Protein AF-A0A2E7KW61-F1 (afdb_monomer)

Radius of gyration: 40.6 Å; Cα contacts (8 Å, |Δi|>4): 512; chains: 1; bounding box: 92×54×107 Å

pLDDT: mean 84.8, std 11.88, range [28.45, 97.56]

Sequence (470 aa):
MILNPQISSSWAKINRGNDELEFTLKPRAAELGLSQQSLARQVRQAFYGEEAQRIMRGTDEIRVMVRLPKKDRQSLHTLARLKIRTPSGSEVPLATVADFKPTKSPSFVERNDKAEVIRIGARPKDDTVDILKIARDMKPEIQKIINEEKNLSFQYTGYIAEHAELKRRNIIASITLTFALFALLAIPFKSVMQPIYVLLALPFGVIGAMIGHLVMGINLSWLSIFGMLALAGVVVNDSLVMVDHVNRKLKEGMDLKRAAIESGTRRFRPILLTSLTTFAGLFPLLMDNSLQAQFLIPMATSLGFGVLFATAITLYLIPCALLFADDFKKIIITDAIKATKNGFSNYFNFNGRASRSEFWYWIIFVFTLIVISKSIDTVLTNSEIGYFNIITTLIIFIPSLSVTWRRLHDINRSGAWYFILFTIIGSVLLLVWTCIKGTSGTNRFGPDPLANDNDSTDPHIKPHANIFRA

Mean predicted aligned error: 15.59 Å

Foldseek 3Di:
DPDDVQFPDKDKPDFPFDWDKDKDWDPVLVVLVDDPVQLVVLLCCAQVWDQPDWDDDPNDIDTDTHYHDPVLNVDVVSQQQDWGAGPVRDTDGSVVTIDIDTDGDGPDFDDDPNDTDMDIDTHGPDPVDPPLVVCVVCVVVVVVVVVVPVPDDDDDDDPNVCVVVCVVVVVVVVVVVVVVVLVVLCVLLVDNVLSVLLVVLLVQLQVLLVVLCVVLVHDDDPLLVLLSVVLSVLSSVLLSQLSVQLVVCVVVVDDSLVSNVVSLVVSVVVLQVVLVVLLVVLVVLCVDPDPVSVVNNSSSSSNNRSSNRSSVCSSPSSSVSSVVVVVCCVPLVVLLVVLVCVLVVCLVPLFAADFLSSLVSLVVVLVVLLVVQQVVCCVPVVDSDGPSSVVSCVVNVRSNLSNLQRLCVQQVHGSVLVVLCVPPVSVVVSVVSSNDGGDAAADPRGGNPCPVQVPPPDPPDDRPPPPPPD

Secondary structure (DSSP, 8-state):
----TTEEEEEEE----EEEEEEEE-HHHHHTT--HHHHHHHHHHHHT-EEEEEEEETTEEEEEEE---HHHHT-HHHHHH-EEE-TTS-EEEHHHHEEEEEEEE-S---EETTEE--EEEEEESSTTS-HHHHHHHHHHHHHHHHHHSTT------THHHHHHHHHHHHHHHHHHHHHHHHHHHHHHHT-SSHHHHHHTTHHHHHHHHHHHHHHHT----HHHHHHHHHHHHHHHHHHHHHHHHHHHHHHTT--HHHHHHHHHHHHHHHHHHHHHHHHHHHHHHHT--SHHHHHHHHHHHHHHHHHHHHHHHHHHHHHHHHHHHHHHIIIIIHHHHHHHHHHHHTTT---S---HHHHHHHHHHHHHHHHHHHHHHHHHH--SS-HHHHHHHHHHHHHHHHHHHHHHHHTT--GGGGGGGGSHHHHHHHHHHHHSPPPSS-BTTBS-TTGGGG----TTS--S--TT--

Solvent-accessible surface area (backbone atoms only — not comparable to full-atom values): 26196 Å² total; per-residue (Å²): 133,86,88,53,93,62,49,67,47,73,52,64,64,71,71,84,39,39,88,40,75,50,76,46,76,34,73,66,19,51,77,53,63,46,46,71,67,58,53,54,47,56,54,38,30,43,64,80,36,34,80,77,46,74,47,80,59,90,95,43,80,46,78,43,68,48,53,58,60,72,79,56,64,75,40,73,67,46,56,53,64,34,70,43,72,32,83,86,68,51,75,41,46,34,63,73,32,33,49,73,44,85,42,74,42,72,74,63,87,50,66,57,97,86,40,81,55,72,56,71,51,72,40,61,64,52,93,84,58,62,62,67,56,52,54,59,70,45,44,63,60,55,49,52,61,36,69,75,37,93,88,57,84,86,78,78,63,64,70,65,36,51,52,56,54,47,50,59,54,47,50,56,49,48,52,52,49,52,49,50,54,50,48,66,47,22,60,81,62,76,32,85,63,59,44,57,53,47,55,64,42,46,64,49,20,51,51,21,15,51,51,29,26,60,74,71,72,48,77,91,47,76,47,22,51,52,12,44,54,53,29,45,53,54,55,46,50,54,42,47,57,42,52,52,44,24,53,50,34,42,73,73,70,42,55,67,71,59,20,35,53,54,30,42,64,70,43,46,62,63,52,51,48,56,33,50,51,51,28,59,68,39,46,64,50,67,71,44,84,48,76,74,36,58,65,46,31,46,17,45,33,14,25,30,34,6,36,52,45,22,48,66,45,42,68,53,48,44,50,50,44,54,51,49,48,51,53,46,45,60,55,53,50,48,49,34,51,52,19,46,51,50,33,61,75,32,33,88,48,59,76,37,52,35,45,65,66,37,46,53,37,36,50,50,51,53,52,52,51,49,53,51,29,44,50,50,21,39,72,75,67,72,34,97,77,35,71,55,34,52,54,53,50,62,71,45,46,54,26,53,50,20,42,53,25,10,36,31,28,25,62,76,39,65,45,77,63,59,66,39,50,85,36,81,69,32,41,56,52,50,54,52,57,65,68,50,80,60,57,85,52,72,52,102,46,42,66,37,75,63,65,74,74,78,70,66,90,48,98,85,60,73,82,93,74,68,92,77,79,121

Nearest PDB structures (foldseek):
  9e9f-assembly1_C  TM=6.238E-01  e=1.427E-10  Pseudomonas aeruginosa
  7ry3-assembly1_B  TM=6.336E-01  e=5.272E-10  Acinetobacter baumannii
  3w9j-assembly2_E  TM=6.126E-01  e=2.276E-10  Pseudomonas aeruginosa PAO1
  8yr0-assembly1_C  TM=6.283E-01  e=7.658E-10  Acinetobacter baumannii
  6vej-assembly1_C  TM=5.352E-01  e=8.024E-10  Pseudomonas aeruginosa

Structure (mmCIF, N/CA/C/O backbone):
data_AF-A0A2E7KW61-F1
#
_entry.id   AF-A0A2E7KW61-F1
#
loop_
_atom_site.group_PDB
_atom_site.id
_atom_site.type_symbol
_atom_site.label_atom_id
_atom_site.label_alt_id
_atom_site.label_comp_id
_atom_site.label_asym_id
_atom_site.label_entity_id
_atom_site.label_seq_id
_atom_site.pdbx_PDB_ins_code
_atom_site.Cartn_x
_atom_site.Cartn_y
_atom_site.Cartn_z
_atom_site.occupancy
_atom_site.B_iso_or_equiv
_atom_site.auth_seq_id
_atom_site.auth_comp_id
_atom_site.auth_asym_id
_atom_site.auth_atom_id
_atom_site.pdbx_PDB_model_num
ATOM 1 N N . MET A 1 1 ? 24.408 -25.491 -16.714 1.00 45.38 1 MET A N 1
ATOM 2 C CA . MET A 1 1 ? 23.062 -24.965 -17.028 1.00 45.38 1 MET A CA 1
ATOM 3 C C . MET A 1 1 ? 22.105 -25.606 -16.035 1.00 45.38 1 MET A C 1
ATOM 5 O O . MET A 1 1 ? 21.869 -26.799 -16.137 1.00 45.38 1 MET A O 1
ATOM 9 N N . ILE A 1 2 ? 21.682 -24.876 -15.000 1.00 53.41 2 ILE A N 1
ATOM 10 C CA . ILE A 1 2 ? 20.729 -25.394 -14.007 1.00 53.41 2 ILE A CA 1
ATOM 11 C C . ILE A 1 2 ? 19.352 -25.368 -14.679 1.00 53.41 2 ILE A C 1
ATOM 13 O O . ILE A 1 2 ? 18.848 -24.294 -15.001 1.00 53.41 2 ILE A O 1
ATOM 17 N N . LEU A 1 3 ? 18.785 -26.537 -14.977 1.00 57.75 3 LEU A N 1
ATOM 18 C CA . LEU A 1 3 ? 17.477 -26.651 -15.625 1.00 57.75 3 LEU A CA 1
ATOM 19 C C . LEU A 1 3 ? 16.382 -26.379 -14.587 1.00 57.75 3 LEU A C 1
ATOM 21 O O . LEU A 1 3 ? 16.010 -27.265 -13.824 1.00 57.75 3 LEU A O 1
ATOM 25 N N . ASN A 1 4 ? 15.882 -25.143 -14.543 1.00 67.50 4 ASN A N 1
ATOM 26 C CA . ASN A 1 4 ? 14.695 -24.797 -13.766 1.00 67.50 4 ASN A CA 1
ATOM 27 C C . ASN A 1 4 ? 13.461 -24.828 -14.693 1.00 67.50 4 ASN A C 1
ATOM 29 O O . ASN A 1 4 ? 13.427 -24.058 -15.655 1.00 67.50 4 ASN A O 1
ATOM 33 N N . PRO A 1 5 ? 12.437 -25.662 -14.418 1.00 75.31 5 PRO A N 1
ATOM 34 C CA . PRO A 1 5 ? 11.248 -25.792 -15.268 1.00 75.31 5 PRO A CA 1
ATOM 35 C C . PRO A 1 5 ? 10.396 -24.513 -15.369 1.00 75.31 5 PRO A C 1
ATOM 37 O O . PRO A 1 5 ? 9.520 -24.426 -16.229 1.00 75.31 5 PRO A O 1
ATOM 40 N N . GLN A 1 6 ? 10.639 -23.519 -14.509 1.00 81.06 6 GLN A N 1
ATOM 41 C CA . GLN A 1 6 ? 9.952 -22.222 -14.510 1.00 81.06 6 GLN A CA 1
ATOM 42 C C . GLN A 1 6 ? 10.613 -21.175 -15.430 1.00 81.06 6 GLN A C 1
ATOM 44 O O . GLN A 1 6 ? 10.074 -20.081 -15.609 1.00 81.06 6 GLN A O 1
ATOM 49 N N . ILE A 1 7 ? 11.767 -21.491 -16.027 1.00 82.25 7 ILE A N 1
ATOM 50 C CA . ILE A 1 7 ? 12.502 -20.612 -16.945 1.00 82.25 7 ILE A CA 1
ATOM 51 C C . ILE A 1 7 ? 12.240 -21.064 -18.386 1.00 82.25 7 ILE A C 1
ATOM 53 O O . ILE A 1 7 ? 12.491 -22.215 -18.732 1.00 82.25 7 ILE A O 1
ATOM 57 N N . SER A 1 8 ? 11.760 -20.157 -19.242 1.00 85.62 8 SER A N 1
ATOM 58 C CA . SER A 1 8 ? 11.513 -20.453 -20.663 1.00 85.62 8 SER A CA 1
ATOM 59 C C . SER A 1 8 ? 12.789 -20.437 -21.496 1.00 85.62 8 SER A C 1
ATOM 61 O O . SER A 1 8 ? 12.963 -21.246 -22.402 1.00 85.62 8 SER A O 1
ATOM 63 N N . SER A 1 9 ? 13.684 -19.491 -21.217 1.00 85.50 9 SER A N 1
ATOM 64 C CA . SER A 1 9 ? 14.945 -19.333 -21.938 1.00 85.50 9 SER A CA 1
ATOM 65 C C . SER A 1 9 ? 15.990 -18.656 -21.063 1.00 85.50 9 SER A C 1
ATOM 67 O O . SER A 1 9 ? 15.670 -17.834 -20.206 1.00 85.50 9 SER A O 1
ATOM 69 N N . SER A 1 10 ? 17.255 -18.983 -21.302 1.00 87.88 10 SER A N 1
ATOM 70 C CA . SER A 1 10 ? 18.406 -18.333 -20.677 1.00 87.88 10 SER A CA 1
ATOM 71 C C . SER A 1 10 ? 19.371 -17.855 -21.748 1.00 87.88 10 SER A C 1
ATOM 73 O O . SER A 1 10 ? 19.570 -18.542 -22.750 1.00 87.88 10 SER A O 1
ATOM 75 N N . TRP A 1 11 ? 20.008 -16.716 -21.522 1.00 89.44 11 TRP A N 1
ATOM 76 C CA . TRP A 1 11 ? 20.988 -16.142 -22.430 1.00 89.44 11 TRP A CA 1
ATOM 77 C C . TRP A 1 11 ? 22.184 -15.602 -21.651 1.00 89.44 11 TRP A C 1
ATOM 79 O O . TRP A 1 11 ? 22.080 -15.205 -20.491 1.00 89.44 11 TRP A O 1
ATOM 89 N N . ALA A 1 12 ? 23.332 -15.569 -22.315 1.00 88.81 12 ALA A N 1
ATOM 90 C CA . ALA A 1 12 ? 24.525 -14.905 -21.823 1.00 88.81 12 ALA A CA 1
ATOM 91 C C . ALA A 1 12 ? 25.082 -14.045 -22.952 1.00 88.81 12 ALA A C 1
ATOM 93 O O . ALA A 1 12 ? 25.304 -14.527 -24.067 1.00 88.81 12 ALA A O 1
ATOM 94 N N . LYS A 1 13 ? 25.289 -12.760 -22.675 1.00 85.56 13 LYS A N 1
ATOM 95 C CA . LYS A 1 13 ? 25.851 -11.816 -23.636 1.00 85.56 13 LYS A CA 1
ATOM 96 C C . LYS A 1 13 ? 27.373 -11.915 -23.581 1.00 85.56 13 LYS A C 1
ATOM 98 O O . LYS A 1 13 ? 28.041 -11.119 -22.930 1.00 85.56 13 LYS A O 1
ATOM 103 N N . ILE A 1 14 ? 27.898 -12.949 -24.231 1.00 83.56 14 ILE A N 1
ATOM 104 C CA . ILE A 1 14 ? 29.330 -13.253 -24.274 1.00 83.56 14 ILE A CA 1
ATOM 105 C C . ILE A 1 14 ? 29.916 -12.659 -25.549 1.00 83.56 14 ILE A C 1
ATOM 107 O O . ILE A 1 14 ? 29.438 -12.932 -26.651 1.00 83.56 14 ILE A O 1
ATOM 111 N N . ASN A 1 15 ? 30.977 -11.875 -25.406 1.00 81.00 15 ASN A N 1
ATOM 112 C CA . ASN A 1 15 ? 31.721 -11.378 -26.545 1.00 81.00 15 ASN A CA 1
ATOM 113 C C . ASN A 1 15 ? 32.668 -12.465 -27.069 1.00 81.00 15 ASN A C 1
ATOM 115 O O . ASN A 1 15 ? 33.680 -12.772 -26.448 1.00 81.00 15 ASN A O 1
ATOM 119 N N . ARG A 1 16 ? 32.334 -13.057 -28.218 1.00 79.06 16 ARG A N 1
ATOM 120 C CA . ARG A 1 16 ? 33.164 -14.087 -28.872 1.00 79.06 16 ARG A CA 1
ATOM 121 C C . ARG A 1 16 ? 34.276 -13.509 -29.761 1.00 79.06 16 ARG A C 1
ATOM 123 O O . ARG A 1 16 ? 35.037 -14.277 -30.350 1.00 79.06 16 ARG A O 1
ATOM 130 N N . GLY A 1 17 ? 34.362 -12.180 -29.828 1.00 79.50 17 GLY A N 1
ATOM 131 C CA . GLY A 1 17 ? 35.245 -11.427 -30.707 1.00 79.50 17 GLY A CA 1
ATOM 132 C C . GLY A 1 17 ? 34.781 -11.425 -32.166 1.00 79.50 17 GLY A C 1
ATOM 133 O O . GLY A 1 17 ? 34.129 -12.364 -32.621 1.00 79.50 17 GLY A O 1
ATOM 134 N N . ASN A 1 18 ? 35.118 -10.362 -32.891 1.00 85.50 18 ASN A N 1
ATOM 135 C CA . ASN A 1 18 ? 35.044 -10.307 -34.346 1.00 85.50 18 ASN A CA 1
ATOM 136 C C . ASN A 1 18 ? 36.420 -10.618 -34.930 1.00 85.50 18 ASN A C 1
ATOM 138 O O . ASN A 1 18 ? 37.444 -10.288 -34.326 1.00 85.50 18 ASN A O 1
ATOM 142 N N . ASP A 1 19 ? 36.428 -11.218 -36.116 1.00 86.88 19 ASP A N 1
ATOM 143 C CA . ASP A 1 19 ? 37.657 -11.385 -36.878 1.00 86.88 19 ASP A CA 1
ATOM 144 C C . ASP A 1 19 ? 38.087 -10.014 -37.421 1.00 86.88 19 ASP A C 1
ATOM 146 O O . ASP A 1 19 ? 37.362 -9.368 -38.183 1.00 86.88 19 ASP A O 1
ATOM 150 N N . GLU A 1 20 ? 39.264 -9.558 -37.005 1.00 87.31 20 GLU A N 1
ATOM 151 C CA . GLU A 1 20 ? 39.868 -8.295 -37.421 1.00 87.31 20 GLU A CA 1
ATOM 152 C C . GLU A 1 20 ? 41.247 -8.538 -38.037 1.00 87.31 20 GLU A C 1
ATOM 154 O O . GLU A 1 20 ? 41.906 -9.544 -37.780 1.00 87.31 20 GLU A O 1
ATOM 159 N N . LEU A 1 21 ? 41.694 -7.601 -38.872 1.00 86.94 21 LEU A N 1
ATOM 160 C CA . LEU A 1 21 ? 43.068 -7.569 -39.362 1.00 86.94 21 LEU A CA 1
ATOM 161 C C . LEU A 1 21 ? 43.817 -6.483 -38.600 1.00 86.94 21 LEU A C 1
ATOM 163 O O . LEU A 1 21 ? 43.557 -5.293 -38.788 1.00 86.94 21 LEU A O 1
ATOM 167 N N . GLU A 1 22 ? 44.743 -6.899 -37.746 1.00 89.75 22 GLU A N 1
ATOM 168 C CA . GLU A 1 22 ? 45.626 -5.984 -37.036 1.00 89.75 22 GLU A CA 1
ATOM 169 C C . GLU A 1 22 ? 46.818 -5.645 -37.928 1.00 89.75 22 GLU A C 1
ATOM 171 O O . GLU A 1 22 ? 47.518 -6.541 -38.399 1.00 89.75 22 GLU A O 1
ATOM 176 N N . PHE A 1 23 ? 47.039 -4.351 -38.165 1.00 89.06 23 PHE A N 1
ATOM 177 C CA . PHE A 1 23 ? 48.160 -3.851 -38.957 1.00 89.06 23 PHE A CA 1
ATOM 178 C C . PHE A 1 23 ? 49.274 -3.366 -38.036 1.00 89.06 23 PHE A C 1
ATOM 180 O O . PHE A 1 23 ? 49.053 -2.479 -37.211 1.00 89.06 23 PHE A O 1
ATOM 187 N N . THR A 1 24 ? 50.485 -3.879 -38.220 1.00 91.00 24 THR A N 1
ATOM 188 C CA . THR A 1 24 ? 51.680 -3.432 -37.499 1.00 91.00 24 THR A CA 1
ATOM 189 C C . THR A 1 24 ? 52.663 -2.809 -38.479 1.00 91.00 24 THR A C 1
ATOM 191 O O . THR A 1 24 ? 52.994 -3.393 -39.512 1.00 91.00 24 THR A O 1
ATOM 194 N N . LEU A 1 25 ? 53.129 -1.603 -38.164 1.00 92.19 25 LEU A N 1
ATOM 195 C CA . LEU A 1 25 ? 54.080 -0.870 -38.989 1.00 92.19 25 LEU A CA 1
ATOM 196 C C . LEU A 1 25 ? 55.464 -1.544 -38.972 1.00 92.19 25 LEU A C 1
ATOM 198 O O . LEU A 1 25 ? 55.976 -1.894 -37.909 1.00 92.19 25 LEU A O 1
ATOM 202 N N . LYS A 1 26 ? 56.091 -1.702 -40.142 1.00 92.75 26 LYS A N 1
ATOM 203 C CA . LYS A 1 26 ? 57.471 -2.209 -40.251 1.00 92.75 26 LYS A CA 1
ATOM 204 C C . LYS A 1 26 ? 58.485 -1.108 -39.927 1.00 92.75 26 LYS A C 1
ATOM 206 O O . LYS A 1 26 ? 58.220 0.046 -40.259 1.00 92.75 26 LYS A O 1
ATOM 211 N N . PRO A 1 27 ? 59.693 -1.433 -39.427 1.00 90.62 27 PRO A N 1
ATOM 212 C CA . PRO A 1 27 ? 60.749 -0.437 -39.200 1.00 90.62 27 PRO A CA 1
ATOM 213 C C . PRO A 1 27 ? 61.035 0.439 -40.433 1.00 90.62 27 PRO A C 1
ATOM 215 O O . PRO A 1 27 ? 61.108 1.660 -40.334 1.00 90.62 27 PRO A O 1
ATOM 218 N N . ARG A 1 28 ? 61.039 -0.171 -41.626 1.00 87.56 28 ARG A N 1
ATOM 219 C CA . ARG A 1 28 ? 61.230 0.516 -42.914 1.00 87.56 28 ARG A CA 1
ATOM 220 C C . ARG A 1 28 ? 60.169 1.579 -43.224 1.00 87.56 28 ARG A C 1
ATOM 222 O O . ARG A 1 28 ? 60.432 2.529 -43.949 1.00 87.56 28 ARG A O 1
ATOM 229 N N . ALA A 1 29 ? 58.954 1.436 -42.706 1.00 87.56 29 ALA A N 1
ATOM 230 C CA . ALA A 1 29 ? 57.916 2.445 -42.881 1.00 87.56 29 ALA A CA 1
ATOM 231 C C . ALA A 1 29 ? 58.158 3.675 -42.003 1.00 87.56 29 ALA A C 1
ATOM 233 O O . ALA A 1 29 ? 57.878 4.789 -42.441 1.00 87.56 29 ALA A O 1
ATOM 234 N N . ALA A 1 30 ? 58.722 3.483 -40.807 1.00 86.31 30 ALA A N 1
ATOM 235 C CA . ALA A 1 30 ? 59.113 4.584 -39.935 1.00 86.31 30 ALA A CA 1
ATOM 236 C C . ALA A 1 30 ? 60.262 5.396 -40.557 1.00 86.31 30 ALA A C 1
ATOM 238 O O . ALA A 1 30 ? 60.215 6.623 -40.528 1.00 86.31 30 ALA A O 1
ATOM 239 N N . GLU A 1 31 ? 61.225 4.734 -41.213 1.00 89.19 31 GLU A N 1
ATOM 240 C CA . GLU A 1 31 ? 62.287 5.392 -42.001 1.00 89.19 31 GLU A CA 1
ATOM 241 C C . GLU A 1 31 ? 61.727 6.250 -43.148 1.00 89.19 31 GLU A C 1
ATOM 243 O O . GLU A 1 31 ? 62.269 7.303 -43.471 1.00 89.19 31 GLU A O 1
ATOM 248 N N . LEU A 1 32 ? 60.602 5.833 -43.739 1.00 89.50 32 LEU A N 1
ATOM 249 C CA . LEU A 1 32 ? 59.880 6.579 -44.777 1.00 89.50 32 LEU A CA 1
ATOM 250 C C . LEU A 1 32 ? 58.951 7.671 -44.211 1.00 89.50 32 LEU A C 1
ATOM 252 O O . LEU A 1 32 ? 58.184 8.280 -44.962 1.00 89.50 32 LEU A O 1
ATOM 256 N N . GLY A 1 33 ? 58.980 7.905 -42.896 1.00 88.75 33 GLY A N 1
ATOM 257 C CA . GLY A 1 33 ? 58.158 8.898 -42.205 1.00 88.75 33 GLY A CA 1
ATOM 258 C C . GLY A 1 33 ? 56.682 8.514 -42.052 1.00 88.75 33 GLY A C 1
ATOM 259 O O . GLY A 1 33 ? 55.861 9.363 -41.703 1.00 88.75 33 GLY A O 1
ATOM 260 N N . LEU A 1 34 ? 56.295 7.262 -42.319 1.00 91.94 34 LEU A N 1
ATOM 261 C CA . LEU A 1 34 ? 54.911 6.814 -42.151 1.00 91.94 34 LEU A CA 1
ATOM 262 C C . LEU A 1 34 ? 54.584 6.580 -40.673 1.00 91.94 34 LEU A C 1
ATOM 264 O O . LEU A 1 34 ? 55.261 5.824 -39.980 1.00 91.94 34 LEU A O 1
ATOM 268 N N . SER A 1 35 ? 53.482 7.174 -40.210 1.00 92.06 35 SER A N 1
ATOM 269 C CA . SER A 1 35 ? 52.906 6.897 -38.892 1.00 92.06 35 SER A CA 1
ATOM 270 C C . SER A 1 35 ? 51.804 5.837 -38.966 1.00 92.06 35 SER A C 1
ATOM 272 O O . SER A 1 35 ? 51.112 5.707 -39.981 1.00 92.06 35 SER A O 1
ATOM 274 N N . GLN A 1 36 ? 51.570 5.134 -37.852 1.00 91.44 36 GLN A N 1
ATOM 275 C CA . GLN A 1 36 ? 50.471 4.167 -37.712 1.00 91.44 36 GLN A CA 1
ATOM 276 C C . GLN A 1 36 ? 49.110 4.801 -38.046 1.00 91.44 36 GLN A C 1
ATOM 278 O O . GLN A 1 36 ? 48.263 4.183 -38.686 1.00 91.44 36 GLN A O 1
ATOM 283 N N . GLN A 1 37 ? 48.911 6.067 -37.664 1.00 91.88 37 GLN A N 1
ATOM 284 C CA . GLN A 1 37 ? 47.685 6.807 -37.954 1.00 91.88 37 GLN A CA 1
ATOM 285 C C . GLN A 1 37 ? 47.520 7.103 -39.453 1.00 91.88 37 GLN A C 1
ATOM 287 O O . GLN A 1 37 ? 46.404 7.013 -39.965 1.00 91.88 37 GLN A O 1
ATOM 292 N N . SER A 1 38 ? 48.602 7.452 -40.163 1.00 91.69 38 SER A N 1
ATOM 293 C CA . SER A 1 38 ? 48.566 7.685 -41.616 1.00 91.69 38 SER A CA 1
ATOM 294 C C . SER A 1 38 ? 48.221 6.399 -42.367 1.00 91.69 38 SER A C 1
ATOM 296 O O . SER A 1 38 ? 47.320 6.390 -43.206 1.00 91.69 38 SER A O 1
ATOM 298 N N . LEU A 1 39 ? 48.869 5.295 -41.990 1.00 92.25 39 LEU A N 1
ATOM 299 C CA . LEU A 1 39 ? 48.607 3.969 -42.541 1.00 92.25 39 LEU A CA 1
ATOM 300 C C . LEU A 1 39 ? 47.146 3.546 -42.327 1.00 92.25 39 LEU A C 1
ATOM 302 O O . LEU A 1 39 ? 46.443 3.221 -43.286 1.00 92.25 39 LEU A O 1
ATOM 306 N N . ALA A 1 40 ? 46.670 3.600 -41.079 1.00 91.81 40 ALA A N 1
ATOM 307 C CA . ALA A 1 40 ? 45.309 3.211 -40.721 1.00 91.81 40 ALA A CA 1
ATOM 308 C C . ALA A 1 40 ? 44.261 4.057 -41.457 1.00 91.81 40 ALA A C 1
ATOM 310 O O . ALA A 1 40 ? 43.246 3.528 -41.915 1.00 91.81 40 ALA A O 1
ATOM 311 N N . ARG A 1 41 ? 44.517 5.362 -41.619 1.00 92.12 41 ARG A N 1
ATOM 312 C CA . ARG A 1 41 ? 43.642 6.260 -42.376 1.00 92.12 41 ARG A CA 1
ATOM 313 C C . ARG A 1 41 ? 43.558 5.838 -43.839 1.00 92.12 41 ARG A C 1
ATOM 315 O O . ARG A 1 41 ? 42.452 5.627 -44.317 1.00 92.12 41 ARG A O 1
ATOM 322 N N . GLN A 1 42 ? 44.689 5.645 -44.516 1.00 93.06 42 GLN A N 1
ATOM 323 C CA . GLN A 1 42 ? 44.712 5.277 -45.937 1.00 93.06 42 GLN A CA 1
ATOM 324 C C . GLN A 1 42 ? 44.037 3.920 -46.199 1.00 93.06 42 GLN A C 1
ATOM 326 O O . GLN A 1 42 ? 43.231 3.791 -47.123 1.00 93.06 42 GLN A O 1
ATOM 331 N N . VAL A 1 43 ? 44.270 2.922 -45.339 1.00 92.31 43 VAL A N 1
ATOM 332 C CA . VAL A 1 43 ? 43.588 1.617 -45.431 1.00 92.31 43 VAL A CA 1
ATOM 333 C C . VAL A 1 43 ? 42.077 1.765 -45.199 1.00 92.31 43 VAL A C 1
ATOM 335 O O . VAL A 1 43 ? 41.271 1.205 -45.949 1.00 92.31 43 VAL A O 1
ATOM 338 N N . ARG A 1 44 ? 41.663 2.565 -44.207 1.00 92.00 44 ARG A N 1
ATOM 339 C CA . ARG A 1 44 ? 40.244 2.835 -43.933 1.00 92.00 44 ARG A CA 1
ATOM 340 C C . ARG A 1 44 ? 39.567 3.562 -45.096 1.00 92.00 44 ARG A C 1
ATOM 342 O O . ARG A 1 44 ? 38.478 3.154 -45.490 1.00 92.00 44 ARG A O 1
ATOM 349 N N . GLN A 1 45 ? 40.197 4.588 -45.664 1.00 92.94 45 GLN A N 1
ATOM 350 C CA . GLN A 1 45 ? 39.692 5.329 -46.827 1.00 92.94 45 GLN A CA 1
ATOM 351 C C . GLN A 1 45 ? 39.490 4.392 -48.031 1.00 92.94 45 GLN A C 1
ATOM 353 O O . GLN A 1 45 ? 38.472 4.465 -48.716 1.00 92.94 45 GLN A O 1
ATOM 358 N N . ALA A 1 46 ? 40.408 3.445 -48.247 1.00 91.56 46 ALA A N 1
ATOM 359 C CA . ALA A 1 46 ? 40.312 2.485 -49.342 1.00 91.56 46 ALA A CA 1
ATOM 360 C C . ALA A 1 46 ? 39.132 1.500 -49.185 1.00 91.56 46 ALA A C 1
ATOM 362 O O . ALA A 1 46 ? 38.351 1.317 -50.124 1.00 91.56 46 ALA A O 1
ATOM 363 N N . PHE A 1 47 ? 38.966 0.876 -48.011 1.00 91.06 47 PHE A N 1
ATOM 364 C CA . PHE A 1 47 ? 37.990 -0.212 -47.812 1.00 91.06 47 PHE A CA 1
ATOM 365 C C . PHE A 1 47 ? 36.657 0.235 -47.183 1.00 91.06 47 PHE A C 1
ATOM 367 O O . PHE A 1 47 ? 35.577 -0.141 -47.657 1.00 91.06 47 PHE A O 1
ATOM 374 N N . TYR A 1 48 ? 36.701 1.043 -46.125 1.00 90.94 48 TYR A N 1
ATOM 375 C CA . TYR A 1 48 ? 35.500 1.549 -45.451 1.00 90.94 48 TYR A CA 1
ATOM 376 C C . TYR A 1 48 ? 34.924 2.756 -46.203 1.00 90.94 48 TYR A C 1
ATOM 378 O O . TYR A 1 48 ? 33.730 2.796 -46.528 1.00 90.94 48 TYR A O 1
ATOM 386 N N . GLY A 1 49 ? 35.814 3.681 -46.555 1.00 93.00 49 GLY A N 1
ATOM 387 C CA . GLY A 1 49 ? 35.529 4.935 -47.231 1.00 93.00 49 GLY A CA 1
ATOM 388 C C . GLY A 1 49 ? 35.718 6.161 -46.355 1.00 93.00 49 GLY A C 1
ATOM 389 O O . GLY A 1 49 ? 35.705 6.083 -45.125 1.00 93.00 49 GLY A O 1
ATOM 390 N N . GLU A 1 50 ? 35.870 7.298 -47.017 1.00 94.00 50 GLU A N 1
ATOM 391 C CA . GLU A 1 50 ? 35.951 8.619 -46.406 1.00 94.00 50 GLU A CA 1
ATOM 392 C C . GLU A 1 50 ? 34.772 9.474 -46.829 1.00 94.00 50 GLU A C 1
ATOM 394 O O . GLU A 1 50 ? 34.356 9.437 -47.987 1.00 94.00 50 GLU A O 1
ATOM 399 N N . GLU A 1 51 ? 34.231 10.235 -45.886 1.00 94.50 51 GLU A N 1
ATOM 400 C CA . GLU A 1 51 ? 33.217 11.236 -46.187 1.00 94.50 51 GLU A CA 1
ATOM 401 C C . GLU A 1 51 ? 33.910 12.423 -46.861 1.00 94.50 51 GLU A C 1
ATOM 403 O O . GLU A 1 51 ? 34.596 13.199 -46.203 1.00 94.50 51 GLU A O 1
ATOM 408 N N . ALA A 1 52 ? 33.771 12.528 -48.182 1.00 92.88 52 ALA A N 1
ATOM 409 C CA . ALA A 1 52 ? 34.374 13.611 -48.954 1.00 92.88 52 ALA A CA 1
ATOM 410 C C . ALA A 1 52 ? 33.553 14.896 -48.845 1.00 92.88 52 ALA A C 1
ATOM 412 O O . ALA A 1 52 ? 34.101 15.994 -48.802 1.00 92.88 52 ALA A O 1
ATOM 413 N N . GLN A 1 53 ? 32.228 14.754 -48.809 1.00 93.56 53 GLN A N 1
ATOM 414 C CA . GLN A 1 53 ? 31.311 15.875 -48.696 1.00 93.56 53 GLN A CA 1
ATOM 415 C C . GLN A 1 53 ? 29.980 15.411 -48.118 1.00 93.56 53 GLN A C 1
ATOM 417 O O . GLN A 1 53 ? 29.581 14.254 -48.268 1.00 93.56 53 GLN A O 1
ATOM 422 N N . ARG A 1 54 ? 29.253 16.348 -47.518 1.00 94.56 54 ARG A N 1
ATOM 423 C CA . ARG A 1 54 ? 27.860 16.173 -47.142 1.00 94.56 54 ARG A CA 1
ATOM 424 C C . ARG A 1 54 ? 26.990 17.191 -47.869 1.00 94.56 54 ARG A C 1
ATOM 426 O O . ARG A 1 54 ? 27.351 18.363 -47.940 1.00 94.56 54 A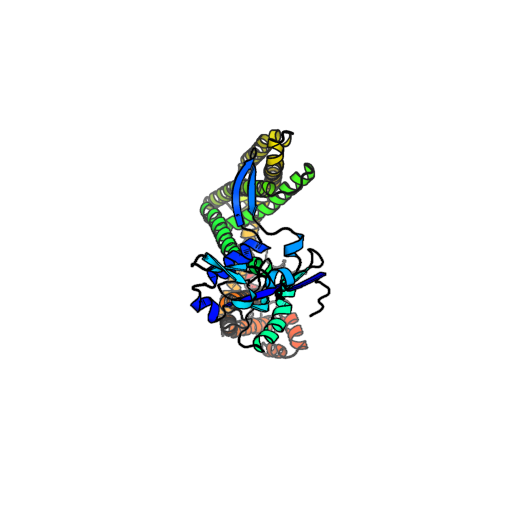RG A O 1
ATOM 433 N N . ILE A 1 55 ? 25.888 16.732 -48.453 1.00 94.88 55 ILE A N 1
ATOM 434 C CA . ILE A 1 55 ? 24.990 17.549 -49.275 1.00 94.88 55 ILE A CA 1
ATOM 435 C C . ILE A 1 55 ? 23.563 17.465 -48.738 1.00 94.88 55 ILE A C 1
ATOM 437 O O . ILE A 1 55 ? 23.111 16.396 -48.338 1.00 94.88 55 ILE A O 1
ATOM 441 N N . MET A 1 56 ? 22.841 18.584 -48.758 1.00 93.75 56 MET A N 1
ATOM 442 C CA . MET A 1 56 ? 21.407 18.607 -48.465 1.00 93.75 56 MET A CA 1
ATOM 443 C C . MET A 1 56 ? 20.624 18.292 -49.739 1.00 93.75 56 MET A C 1
ATOM 445 O O . MET A 1 56 ? 20.846 18.917 -50.780 1.00 93.75 56 MET A O 1
ATOM 449 N N . ARG A 1 57 ? 19.706 17.329 -49.673 1.00 93.19 57 ARG A N 1
ATOM 450 C CA . ARG A 1 57 ? 18.766 17.012 -50.753 1.00 93.19 57 ARG A CA 1
ATOM 451 C C . ARG A 1 57 ? 17.352 16.998 -50.176 1.00 93.19 57 ARG A C 1
ATOM 453 O O . ARG A 1 57 ? 16.940 16.033 -49.544 1.00 93.19 57 ARG A O 1
ATOM 460 N N . GLY A 1 58 ? 16.609 18.079 -50.415 1.00 92.56 58 GLY A N 1
ATOM 461 C CA . GLY A 1 58 ? 15.309 18.299 -49.779 1.00 92.56 58 GLY A CA 1
ATOM 462 C C . GLY A 1 58 ? 15.490 18.611 -48.295 1.00 92.56 58 GLY A C 1
ATOM 463 O O . GLY A 1 58 ? 16.215 19.541 -47.953 1.00 92.56 58 GLY A O 1
ATOM 464 N N . THR A 1 59 ? 14.858 17.819 -47.431 1.00 92.00 59 THR A N 1
ATOM 465 C CA . THR A 1 59 ? 15.034 17.871 -45.970 1.00 92.00 59 THR A CA 1
ATOM 466 C C . THR A 1 59 ? 16.122 16.928 -45.457 1.00 92.00 59 THR A C 1
ATOM 468 O O . THR A 1 59 ? 16.446 16.979 -44.273 1.00 92.00 59 THR A O 1
ATOM 471 N N . ASP A 1 60 ? 16.681 16.077 -46.324 1.00 92.25 60 ASP A N 1
ATOM 472 C CA . ASP A 1 60 ? 17.596 15.013 -45.919 1.00 92.25 60 ASP A CA 1
ATOM 473 C C . ASP A 1 60 ? 19.056 15.369 -46.188 1.00 92.25 60 ASP A C 1
ATOM 475 O O . ASP A 1 60 ? 19.427 15.945 -47.215 1.00 92.25 60 ASP A O 1
ATOM 479 N N . GLU A 1 61 ? 19.911 14.946 -45.264 1.00 93.94 61 GLU A N 1
ATOM 480 C CA . GLU A 1 61 ? 21.347 15.152 -45.320 1.00 93.94 61 GLU A CA 1
ATOM 481 C C . GLU A 1 61 ? 22.051 13.886 -45.849 1.00 93.94 61 GLU A C 1
ATOM 483 O O . GLU A 1 61 ? 22.082 12.842 -45.193 1.00 93.94 61 GLU A O 1
ATOM 488 N N . ILE A 1 62 ? 22.634 13.961 -47.050 1.00 94.62 62 ILE A N 1
ATOM 489 C CA . ILE A 1 62 ? 23.267 12.829 -47.743 1.00 94.62 62 ILE A CA 1
ATOM 490 C C . ILE A 1 62 ? 24.792 12.936 -47.668 1.00 94.62 62 ILE A C 1
ATOM 492 O O . ILE A 1 62 ? 25.389 13.945 -48.042 1.00 94.62 62 ILE A O 1
ATOM 496 N N . ARG A 1 63 ? 25.445 11.850 -47.240 1.00 94.50 63 ARG A N 1
ATOM 497 C CA . ARG A 1 63 ? 26.912 11.735 -47.180 1.00 94.50 63 ARG A CA 1
ATOM 498 C C . ARG A 1 63 ? 27.470 11.155 -48.478 1.00 94.50 63 ARG A C 1
ATOM 500 O O . ARG A 1 63 ? 27.085 10.059 -48.889 1.00 94.50 63 ARG A O 1
ATOM 507 N N . VAL A 1 64 ? 28.411 11.862 -49.093 1.00 94.12 64 VAL A N 1
ATOM 508 C CA . VAL A 1 64 ? 29.156 11.420 -50.276 1.00 94.12 64 VAL A CA 1
ATOM 509 C C . VAL A 1 64 ? 30.436 10.730 -49.812 1.00 94.12 64 VAL A C 1
ATOM 511 O O . VAL A 1 64 ? 31.338 11.362 -49.265 1.00 94.12 64 VAL A O 1
ATOM 514 N N . MET A 1 65 ? 30.505 9.414 -50.023 1.00 94.31 65 MET A N 1
ATOM 515 C CA . MET A 1 65 ? 31.613 8.572 -49.565 1.00 94.31 65 MET A CA 1
ATOM 516 C C . MET A 1 65 ? 32.535 8.188 -50.725 1.00 94.31 65 MET A C 1
ATOM 518 O O . MET A 1 65 ? 32.071 7.620 -51.716 1.00 94.31 65 MET A O 1
ATOM 522 N N . VAL A 1 66 ? 33.841 8.401 -50.571 1.00 94.62 66 VAL A N 1
ATOM 523 C CA . VAL A 1 66 ? 34.877 7.958 -51.517 1.00 94.62 66 VAL A CA 1
ATOM 524 C C . VAL A 1 66 ? 35.536 6.692 -50.982 1.00 94.62 66 VAL A C 1
ATOM 526 O O . VAL A 1 66 ? 35.934 6.642 -49.822 1.00 94.62 66 VAL A O 1
ATOM 529 N N . ARG A 1 67 ? 35.606 5.647 -51.812 1.00 94.69 67 ARG A N 1
ATOM 530 C CA . ARG A 1 67 ? 36.191 4.334 -51.485 1.00 94.69 67 ARG A CA 1
ATOM 531 C C . ARG A 1 67 ? 36.472 3.530 -52.747 1.00 94.69 67 ARG A C 1
ATOM 533 O O . ARG A 1 67 ? 35.947 3.857 -53.811 1.00 94.69 67 ARG A O 1
ATOM 540 N N . LEU A 1 68 ? 37.228 2.441 -52.617 1.00 93.25 68 LEU A N 1
ATOM 541 C CA . LEU A 1 68 ? 37.480 1.526 -53.730 1.00 93.25 68 LEU A CA 1
ATOM 542 C C . LEU A 1 68 ? 36.183 0.872 -54.257 1.00 93.25 68 LEU A C 1
ATOM 544 O O . LEU A 1 68 ? 35.228 0.651 -53.490 1.00 93.25 68 LEU A O 1
ATOM 548 N N . PRO A 1 69 ? 36.143 0.497 -55.550 1.00 92.88 69 PRO A N 1
ATOM 549 C CA . PRO A 1 69 ? 35.055 -0.287 -56.124 1.00 92.88 69 PRO A CA 1
ATOM 550 C C . PRO A 1 69 ? 34.757 -1.549 -55.308 1.00 92.88 69 PRO A C 1
ATOM 552 O O . PRO A 1 69 ? 35.641 -2.164 -54.716 1.00 92.88 69 PRO A O 1
ATOM 555 N N . LYS A 1 70 ? 33.486 -1.974 -55.271 1.00 90.56 70 LYS A N 1
ATOM 556 C CA . LYS A 1 70 ? 33.053 -3.120 -54.443 1.00 90.56 70 LYS A CA 1
ATOM 557 C C . LYS A 1 70 ? 33.860 -4.397 -54.724 1.00 90.56 70 LYS A C 1
ATOM 559 O O . LYS A 1 70 ? 34.187 -5.093 -53.772 1.00 90.56 70 LYS A O 1
ATOM 564 N N . LYS A 1 71 ? 34.202 -4.664 -55.992 1.00 90.75 71 LYS A N 1
ATOM 565 C CA . LYS A 1 71 ? 34.977 -5.846 -56.413 1.00 90.75 71 LYS A CA 1
ATOM 566 C C . LYS A 1 71 ? 36.360 -5.896 -55.754 1.00 90.75 71 LYS A C 1
ATOM 568 O O . LYS A 1 71 ? 36.778 -6.948 -55.285 1.00 90.75 71 LYS A O 1
ATOM 573 N N . ASP A 1 72 ? 37.009 -4.744 -55.626 1.00 88.19 72 ASP A N 1
ATOM 574 C CA . ASP A 1 72 ? 38.362 -4.647 -55.077 1.00 88.19 72 ASP A CA 1
ATOM 575 C C . ASP A 1 72 ? 38.368 -4.764 -53.548 1.00 88.19 72 ASP A C 1
ATOM 577 O O . ASP A 1 72 ? 39.341 -5.222 -52.958 1.00 88.19 72 ASP A O 1
ATOM 581 N N . ARG A 1 73 ? 37.252 -4.433 -52.890 1.00 89.25 73 ARG A N 1
ATOM 582 C CA . ARG A 1 73 ? 37.115 -4.485 -51.425 1.00 89.25 73 ARG A CA 1
ATOM 583 C C . ARG A 1 73 ? 36.807 -5.871 -50.860 1.00 89.25 73 ARG A C 1
ATOM 585 O O . ARG A 1 73 ? 36.836 -6.043 -49.647 1.00 89.25 73 ARG A O 1
ATOM 592 N N . GLN A 1 74 ? 36.482 -6.840 -51.713 1.00 87.25 74 GLN A N 1
ATOM 593 C CA . GLN A 1 74 ? 36.083 -8.190 -51.300 1.00 87.25 74 GLN A CA 1
ATOM 594 C C . GLN A 1 74 ? 37.251 -9.186 -51.248 1.00 87.25 74 GLN A C 1
ATOM 596 O O . GLN A 1 74 ? 37.039 -10.340 -50.889 1.00 87.25 74 GLN A O 1
ATOM 601 N N . SER A 1 75 ? 38.475 -8.766 -51.594 1.00 84.75 75 SER A N 1
ATOM 602 C CA . SER A 1 75 ? 39.641 -9.650 -51.657 1.00 84.75 75 SER A CA 1
ATOM 603 C C . SER A 1 75 ? 40.820 -9.128 -50.839 1.00 84.75 75 SER A C 1
ATOM 605 O O . SER A 1 75 ? 41.251 -7.984 -50.996 1.00 84.75 75 SER A O 1
ATOM 607 N N . LEU A 1 76 ? 41.407 -10.011 -50.024 1.00 81.62 76 LEU A N 1
ATOM 608 C CA . LEU A 1 76 ? 42.654 -9.751 -49.291 1.00 81.62 76 LEU A CA 1
ATOM 609 C C . LEU A 1 76 ? 43.848 -9.528 -50.230 1.00 81.62 76 LEU A C 1
ATOM 611 O O . LEU A 1 76 ? 44.825 -8.878 -49.869 1.00 81.62 76 LEU A O 1
ATOM 615 N N . HIS A 1 77 ? 43.769 -10.019 -51.464 1.00 84.69 77 HIS A N 1
ATOM 616 C CA . HIS A 1 77 ? 44.814 -9.807 -52.455 1.00 84.69 77 HIS A CA 1
ATOM 617 C C . HIS A 1 77 ? 44.911 -8.336 -52.899 1.00 84.69 77 HIS A C 1
ATOM 619 O O . HIS A 1 77 ? 46.009 -7.835 -53.145 1.00 84.69 77 HIS A O 1
ATOM 6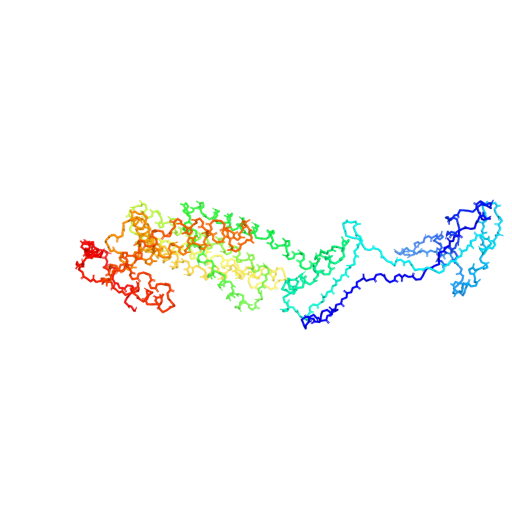25 N N . THR A 1 78 ? 43.787 -7.611 -52.936 1.00 86.00 78 THR A N 1
ATOM 626 C CA . THR A 1 78 ? 43.783 -6.160 -53.180 1.00 86.00 78 THR A CA 1
ATOM 627 C C . THR A 1 78 ? 44.499 -5.417 -52.059 1.00 86.00 78 THR A C 1
ATOM 629 O O . THR A 1 78 ? 45.261 -4.492 -52.327 1.00 86.00 78 THR A O 1
ATOM 632 N N . LEU A 1 79 ? 44.301 -5.846 -50.807 1.00 85.44 79 LEU A N 1
ATOM 633 C CA . LEU A 1 79 ? 44.959 -5.254 -49.643 1.00 85.44 79 LEU A CA 1
ATOM 634 C C . LEU A 1 79 ? 46.487 -5.360 -49.768 1.00 85.44 79 LEU A C 1
ATOM 636 O O . LEU A 1 79 ? 47.183 -4.368 -49.584 1.00 85.44 79 LEU A O 1
ATOM 640 N N . ALA A 1 80 ? 47.010 -6.518 -50.183 1.00 80.12 80 ALA A N 1
ATOM 641 C CA . ALA A 1 80 ? 48.449 -6.723 -50.377 1.00 80.12 80 ALA A CA 1
ATOM 642 C C . ALA A 1 80 ? 49.065 -5.837 -51.482 1.00 80.12 80 ALA A C 1
ATOM 644 O O . ALA A 1 80 ? 50.249 -5.504 -51.418 1.00 80.12 80 ALA A O 1
ATOM 645 N N . ARG A 1 81 ? 48.270 -5.441 -52.485 1.00 85.81 81 ARG A N 1
ATOM 646 C CA . ARG A 1 81 ? 48.690 -4.577 -53.606 1.00 85.81 81 ARG A CA 1
ATOM 647 C C . ARG A 1 81 ? 48.361 -3.098 -53.400 1.00 85.81 81 ARG A C 1
ATOM 649 O O . ARG A 1 81 ? 48.687 -2.286 -54.266 1.00 85.81 81 ARG A O 1
ATOM 656 N N . LEU A 1 82 ? 47.712 -2.746 -52.290 1.00 90.44 82 LEU A N 1
ATOM 657 C CA . LEU A 1 82 ? 47.356 -1.368 -51.979 1.00 90.44 82 LEU A CA 1
ATOM 658 C C . LEU A 1 82 ? 48.630 -0.525 -51.883 1.00 90.44 82 LEU A C 1
ATOM 660 O O . LEU A 1 82 ? 49.586 -0.914 -51.216 1.00 90.44 82 LEU A O 1
ATOM 664 N N . LYS A 1 83 ? 48.648 0.630 -52.545 1.00 92.44 83 LYS A N 1
ATOM 665 C CA . LYS A 1 83 ? 49.755 1.583 -52.455 1.00 92.44 83 LYS A CA 1
ATOM 666 C C . LYS A 1 83 ? 49.458 2.610 -51.370 1.00 92.44 83 LYS A C 1
ATOM 668 O O . LYS A 1 83 ? 48.365 3.168 -51.335 1.00 92.44 83 LYS A O 1
ATOM 673 N N . ILE A 1 84 ? 50.434 2.847 -50.504 1.00 93.31 84 ILE A N 1
ATOM 674 C CA . ILE A 1 84 ? 50.389 3.819 -49.414 1.00 93.31 84 ILE A CA 1
ATOM 675 C C . ILE A 1 84 ? 51.303 4.985 -49.778 1.00 93.31 84 ILE A C 1
ATOM 677 O O . ILE A 1 84 ? 52.458 4.785 -50.156 1.00 93.31 84 ILE A O 1
ATOM 681 N N . ARG A 1 85 ? 50.784 6.204 -49.666 1.00 93.50 85 ARG A N 1
ATOM 682 C CA . ARG A 1 85 ? 51.530 7.443 -49.899 1.00 93.50 85 ARG A CA 1
ATOM 683 C C . ARG A 1 85 ? 52.332 7.818 -48.660 1.00 93.50 85 ARG A C 1
ATOM 685 O O . ARG A 1 85 ? 51.764 7.917 -47.568 1.00 93.50 85 ARG A O 1
ATOM 692 N N . THR A 1 86 ? 53.632 8.029 -48.830 1.00 92.06 86 THR A N 1
ATOM 693 C CA . THR A 1 86 ? 54.534 8.568 -47.805 1.00 92.06 86 THR A CA 1
ATOM 694 C C . THR A 1 86 ? 54.353 10.084 -47.676 1.00 92.06 86 THR A C 1
ATOM 696 O O . THR A 1 86 ? 53.864 10.726 -48.609 1.00 92.06 86 THR A O 1
ATOM 699 N N . PRO A 1 87 ? 54.772 10.704 -46.556 1.00 90.62 87 PRO A N 1
ATOM 700 C CA . PRO A 1 87 ? 54.753 12.164 -46.422 1.00 90.62 87 PRO A CA 1
ATOM 701 C C . PRO A 1 87 ? 55.604 12.885 -47.475 1.00 90.62 87 PRO A C 1
ATOM 703 O O . PRO A 1 87 ? 55.304 14.015 -47.838 1.00 90.62 87 PRO A O 1
ATOM 706 N N . SER A 1 88 ? 56.640 12.216 -47.993 1.00 87.19 88 SER A N 1
ATOM 707 C CA . SER A 1 88 ? 57.472 12.699 -49.100 1.00 87.19 88 SER A CA 1
ATOM 708 C C . SER A 1 88 ? 56.795 12.624 -50.478 1.00 87.19 88 SER A C 1
ATOM 710 O O . SER A 1 88 ? 57.386 13.056 -51.461 1.00 87.19 88 SER A O 1
ATOM 712 N N . GLY A 1 89 ? 55.573 12.084 -50.569 1.00 86.38 89 GLY A N 1
ATOM 713 C CA . GLY A 1 89 ? 54.791 11.981 -51.806 1.00 86.38 89 GLY A CA 1
ATOM 714 C C . GLY A 1 89 ? 55.010 10.696 -52.612 1.00 86.38 89 GLY A C 1
ATOM 715 O O . GLY A 1 89 ? 54.283 10.452 -53.572 1.00 86.38 89 GLY A O 1
ATOM 716 N N . SER A 1 90 ? 55.959 9.845 -52.216 1.00 89.12 90 SER A N 1
ATOM 717 C CA . SER A 1 90 ? 56.211 8.555 -52.866 1.00 89.12 90 SER A CA 1
ATOM 718 C C . SER A 1 90 ? 55.118 7.532 -52.544 1.00 89.12 90 SER A C 1
ATOM 720 O O . SER A 1 90 ? 54.582 7.494 -51.439 1.00 89.12 90 SER A O 1
ATOM 722 N N . GLU A 1 91 ? 54.803 6.649 -53.492 1.00 92.44 91 GLU A N 1
ATOM 723 C CA . GLU A 1 91 ? 53.860 5.543 -53.286 1.00 92.44 91 GLU A CA 1
ATOM 724 C C . GLU A 1 91 ? 54.607 4.224 -53.072 1.00 92.44 91 GLU A C 1
ATOM 726 O O . GLU A 1 91 ? 55.410 3.811 -53.910 1.00 92.44 91 GLU A O 1
ATOM 731 N N . VAL A 1 92 ? 54.320 3.535 -51.967 1.00 91.56 92 VAL A N 1
ATOM 732 C CA . VAL A 1 92 ? 54.969 2.269 -51.597 1.00 91.56 92 VAL A CA 1
ATOM 733 C C . VAL A 1 92 ? 53.905 1.189 -51.354 1.00 91.56 92 VAL A C 1
ATOM 735 O O . VAL A 1 92 ? 52.874 1.488 -50.750 1.00 91.56 92 VAL A O 1
ATOM 738 N N . PRO A 1 93 ? 54.096 -0.068 -51.805 1.00 91.38 93 PRO A N 1
ATOM 739 C CA . PRO A 1 93 ? 53.148 -1.149 -51.527 1.00 91.38 93 PRO A CA 1
ATOM 740 C C . PRO A 1 93 ? 52.956 -1.390 -50.024 1.00 91.38 93 PRO A C 1
ATOM 742 O O . PRO A 1 93 ? 53.929 -1.413 -49.267 1.00 91.38 93 PRO A O 1
ATOM 745 N N . LEU A 1 94 ? 51.715 -1.651 -49.599 1.00 90.88 94 LEU A N 1
ATOM 746 C CA . LEU A 1 94 ? 51.346 -1.901 -48.202 1.00 90.88 94 LEU A CA 1
ATOM 747 C C . LEU A 1 94 ? 52.200 -3.014 -47.581 1.00 90.88 94 LEU A C 1
ATOM 749 O O . LEU A 1 94 ? 52.691 -2.856 -46.469 1.00 90.88 94 LEU A O 1
ATOM 753 N N . ALA A 1 95 ? 52.453 -4.092 -48.329 1.00 89.06 95 ALA A N 1
ATOM 754 C CA . ALA A 1 95 ? 53.262 -5.226 -47.878 1.00 89.06 95 ALA A CA 1
ATOM 755 C C . ALA A 1 95 ? 54.714 -4.854 -47.500 1.00 89.06 95 ALA A C 1
ATOM 757 O O . ALA A 1 95 ? 55.350 -5.552 -46.705 1.00 89.06 95 ALA A O 1
ATOM 758 N N . THR A 1 96 ? 55.256 -3.763 -48.052 1.00 88.62 96 THR A N 1
ATOM 759 C CA . THR A 1 96 ? 56.613 -3.276 -47.749 1.00 88.62 96 THR A CA 1
ATOM 760 C C . THR A 1 96 ? 56.655 -2.445 -46.466 1.00 88.62 96 THR A C 1
ATOM 762 O O . THR A 1 96 ? 57.696 -2.393 -45.813 1.00 88.62 96 THR A O 1
ATOM 765 N N . VAL A 1 97 ? 55.537 -1.815 -46.090 1.00 90.81 97 VAL A N 1
ATOM 766 C CA . VAL A 1 97 ? 55.464 -0.849 -44.980 1.00 90.81 97 VAL A CA 1
ATOM 767 C C . VAL A 1 97 ? 54.704 -1.366 -43.755 1.00 90.81 97 VAL A C 1
ATOM 769 O O . VAL A 1 97 ? 54.885 -0.844 -42.657 1.00 90.81 97 VAL A O 1
ATOM 772 N N . ALA A 1 98 ? 53.895 -2.410 -43.900 1.00 92.06 98 ALA A N 1
ATOM 773 C CA . ALA A 1 98 ? 53.125 -2.986 -42.807 1.00 92.06 98 ALA A CA 1
ATOM 774 C C . ALA A 1 98 ? 53.011 -4.508 -42.930 1.00 92.06 98 ALA A C 1
ATOM 776 O O . ALA A 1 98 ? 52.956 -5.051 -44.035 1.00 92.06 98 ALA A O 1
ATOM 777 N N . ASP A 1 99 ? 52.949 -5.182 -41.786 1.00 89.88 99 ASP A N 1
ATOM 778 C CA . ASP A 1 99 ? 52.451 -6.552 -41.674 1.00 89.88 99 ASP A CA 1
ATOM 779 C C . ASP A 1 99 ? 51.000 -6.521 -41.203 1.00 89.88 99 ASP A C 1
ATOM 781 O O . ASP A 1 99 ? 50.598 -5.619 -40.467 1.00 89.88 99 ASP A O 1
ATOM 785 N N . PHE A 1 100 ? 50.211 -7.508 -41.616 1.00 89.06 100 PHE A N 1
ATOM 786 C CA . PHE A 1 100 ? 48.863 -7.694 -41.097 1.00 89.06 100 PHE A CA 1
ATOM 787 C C . PHE A 1 100 ? 48.671 -9.125 -40.610 1.00 89.06 100 PHE A C 1
ATOM 789 O O . PHE A 1 100 ? 49.126 -10.075 -41.252 1.00 89.06 100 PHE A O 1
ATOM 796 N N . LYS A 1 101 ? 47.998 -9.281 -39.469 1.00 90.31 101 LYS A N 1
ATOM 797 C CA . LYS A 1 101 ? 47.671 -10.585 -38.886 1.00 90.31 101 LYS A CA 1
ATOM 798 C C . LYS A 1 101 ? 46.176 -10.654 -38.571 1.00 90.31 101 LYS A C 1
ATOM 800 O O . LYS A 1 101 ? 45.639 -9.696 -38.015 1.00 90.31 101 LYS A O 1
ATOM 805 N N . PRO A 1 102 ? 45.497 -11.764 -38.906 1.00 88.38 102 PRO A N 1
ATOM 806 C CA . PRO A 1 102 ? 44.161 -12.026 -38.391 1.00 88.38 102 PRO A CA 1
ATOM 807 C C . PRO A 1 102 ? 44.208 -12.131 -36.864 1.00 88.38 102 PRO A C 1
ATOM 809 O O . PRO A 1 102 ? 44.983 -12.918 -36.322 1.00 88.38 102 PRO A O 1
ATOM 812 N N . THR A 1 103 ? 43.385 -11.343 -36.183 1.00 89.44 103 THR A N 1
ATOM 813 C CA . THR A 1 103 ? 43.218 -11.360 -34.728 1.00 89.44 103 THR A CA 1
ATOM 814 C C . THR A 1 103 ? 41.736 -11.402 -34.376 1.00 89.44 103 THR A C 1
ATOM 816 O O . THR A 1 103 ? 40.878 -11.100 -35.207 1.00 89.44 103 THR A O 1
ATOM 819 N N . LYS A 1 104 ? 41.425 -11.776 -33.136 1.00 87.25 104 LYS A N 1
ATOM 820 C CA . LYS A 1 104 ? 40.070 -11.668 -32.596 1.00 87.25 104 LYS A CA 1
ATOM 821 C C . LYS A 1 104 ? 40.002 -10.489 -31.652 1.00 87.25 104 LYS A C 1
ATOM 823 O O . LYS A 1 104 ? 40.634 -10.496 -30.600 1.00 87.25 104 LYS A O 1
ATOM 828 N N . SER A 1 105 ? 39.201 -9.503 -32.021 1.00 83.94 105 SER A N 1
ATOM 829 C CA . SER A 1 105 ? 39.001 -8.300 -31.223 1.00 83.94 105 SER A CA 1
ATOM 830 C C . SER A 1 105 ? 37.621 -8.315 -30.573 1.00 83.94 105 SER A C 1
ATOM 832 O O . SER A 1 105 ? 36.652 -8.724 -31.221 1.00 83.94 105 SER A O 1
ATOM 834 N N . PRO A 1 106 ? 37.482 -7.891 -29.306 1.00 82.62 106 PRO A N 1
ATOM 835 C CA . PRO A 1 106 ? 36.189 -7.774 -28.654 1.00 82.62 106 PRO A CA 1
ATOM 836 C C . PRO A 1 106 ? 35.219 -6.904 -29.478 1.00 82.62 106 PRO A C 1
ATOM 838 O O . PRO A 1 106 ? 35.417 -5.706 -29.630 1.00 82.62 106 PRO A O 1
ATOM 841 N N . SER A 1 107 ? 34.103 -7.486 -29.926 1.00 83.88 107 SER A N 1
ATOM 842 C CA . SER A 1 107 ? 33.048 -6.760 -30.657 1.00 83.88 107 SER A CA 1
ATOM 843 C C . SER A 1 107 ? 32.368 -5.651 -29.833 1.00 83.88 107 SER A C 1
ATOM 845 O O . SER A 1 107 ? 31.928 -4.645 -30.385 1.00 83.88 107 SER A O 1
ATOM 847 N N . PHE A 1 108 ? 32.285 -5.819 -28.510 1.00 84.94 108 PHE A N 1
ATOM 848 C CA . PHE A 1 108 ? 31.840 -4.800 -27.561 1.00 84.94 108 PHE A CA 1
ATOM 849 C C . PHE A 1 108 ? 32.454 -5.053 -26.175 1.00 84.94 108 PHE A C 1
ATOM 851 O O . PHE A 1 108 ? 32.567 -6.195 -25.737 1.00 84.94 108 PHE A O 1
ATOM 858 N N . VAL A 1 109 ? 32.799 -4.002 -25.437 1.00 87.50 109 VAL A N 1
ATOM 859 C CA . VAL A 1 109 ? 33.166 -4.127 -24.018 1.00 87.50 109 VAL A CA 1
ATOM 860 C C . VAL A 1 109 ? 32.059 -3.485 -23.205 1.00 87.50 109 VAL A C 1
ATOM 862 O O . VAL A 1 109 ? 31.791 -2.292 -23.346 1.00 87.50 109 VAL A O 1
ATOM 865 N N . GLU A 1 110 ? 31.388 -4.283 -22.382 1.00 89.19 110 GLU A N 1
ATOM 866 C CA . GLU A 1 110 ? 30.347 -3.790 -21.493 1.00 89.19 110 GLU A CA 1
ATOM 867 C C . GLU A 1 110 ? 30.920 -3.574 -20.097 1.00 89.19 110 GLU A C 1
ATOM 869 O O . GLU A 1 110 ? 31.595 -4.446 -19.550 1.00 89.19 110 GLU A O 1
ATOM 874 N N . ARG A 1 111 ? 30.670 -2.392 -19.528 1.00 89.50 111 ARG A N 1
ATOM 875 C CA . ARG A 1 111 ? 31.147 -2.037 -18.194 1.00 89.50 111 ARG A CA 1
ATOM 876 C C . ARG A 1 111 ? 30.002 -1.590 -17.302 1.00 89.50 111 ARG A C 1
ATOM 878 O O . ARG A 1 111 ? 29.130 -0.851 -17.754 1.00 89.50 111 ARG A O 1
ATOM 885 N N . ASN A 1 112 ? 30.042 -2.003 -16.041 1.00 87.81 112 ASN A N 1
ATOM 886 C CA . ASN A 1 112 ? 29.195 -1.484 -14.971 1.00 87.81 112 ASN A CA 1
ATOM 887 C C . ASN A 1 112 ? 30.106 -0.997 -13.842 1.00 87.81 112 ASN A C 1
ATOM 889 O O . ASN A 1 112 ? 31.009 -1.726 -13.443 1.00 87.81 112 ASN A O 1
ATOM 893 N N . ASP A 1 113 ? 29.937 0.247 -13.393 1.00 86.25 113 ASP A N 1
ATOM 894 C CA . ASP A 1 113 ? 30.808 0.871 -12.383 1.00 86.25 113 ASP A CA 1
ATOM 895 C C . ASP A 1 113 ? 32.314 0.715 -12.670 1.00 86.25 113 ASP A C 1
ATOM 897 O O . ASP A 1 113 ? 33.128 0.461 -11.787 1.00 86.25 113 ASP A O 1
ATOM 901 N N . LYS A 1 114 ? 32.694 0.888 -13.946 1.00 88.81 114 LYS A N 1
ATOM 902 C CA . LYS A 1 114 ? 34.065 0.748 -14.485 1.00 88.81 114 LYS A CA 1
ATOM 903 C C . LYS A 1 114 ? 34.628 -0.681 -14.506 1.00 88.81 114 LYS A C 1
ATOM 905 O O . LYS A 1 114 ? 35.671 -0.877 -15.126 1.00 88.81 114 LYS A O 1
ATOM 910 N N . ALA A 1 115 ? 33.946 -1.668 -13.932 1.00 88.44 115 ALA A N 1
ATOM 911 C CA . ALA A 1 115 ? 34.300 -3.078 -14.070 1.00 88.44 115 ALA A CA 1
ATOM 912 C C . ALA A 1 115 ? 33.751 -3.648 -15.385 1.00 88.44 115 ALA A C 1
ATOM 914 O O . ALA A 1 115 ? 32.646 -3.298 -15.798 1.00 88.44 115 ALA A O 1
ATOM 915 N N . GLU A 1 116 ? 34.510 -4.517 -16.053 1.00 88.94 116 GLU A N 1
ATOM 916 C CA . GLU A 1 116 ? 34.010 -5.280 -17.201 1.00 88.94 116 GLU A CA 1
ATOM 917 C C . GLU A 1 116 ? 33.018 -6.343 -16.729 1.00 88.94 116 GLU A C 1
ATOM 919 O O . GLU A 1 116 ? 33.271 -7.046 -15.750 1.00 88.94 116 GLU A O 1
ATOM 924 N N . VAL A 1 117 ? 31.869 -6.436 -17.399 1.00 91.31 117 VAL A N 1
ATOM 925 C CA . VAL A 1 117 ? 30.775 -7.314 -16.978 1.00 91.31 117 VAL A CA 1
ATOM 926 C C . VAL A 1 117 ? 30.263 -8.172 -18.122 1.00 91.31 117 VAL A C 1
ATOM 928 O O . VAL A 1 117 ? 30.144 -7.734 -19.265 1.00 91.31 117 VAL A O 1
ATOM 931 N N . ILE A 1 118 ? 29.868 -9.395 -17.778 1.00 89.69 118 ILE A N 1
ATOM 932 C CA . ILE A 1 118 ? 29.115 -10.287 -18.656 1.00 89.69 118 ILE A CA 1
ATOM 933 C C . ILE A 1 118 ? 27.693 -10.354 -18.114 1.00 89.69 118 ILE A C 1
ATOM 935 O O . ILE A 1 118 ? 27.472 -10.741 -16.967 1.00 89.69 118 ILE A O 1
ATOM 939 N N . ARG A 1 119 ? 26.708 -9.986 -18.939 1.00 90.44 119 ARG A N 1
ATOM 940 C CA . ARG A 1 119 ? 25.301 -10.116 -18.551 1.00 90.44 119 ARG A CA 1
ATOM 941 C C . ARG A 1 119 ? 24.801 -11.518 -18.835 1.00 90.44 119 ARG A C 1
ATOM 943 O O . ARG A 1 119 ? 24.870 -11.996 -19.967 1.00 90.44 119 ARG A O 1
ATOM 950 N N . ILE A 1 120 ? 24.244 -12.131 -17.804 1.00 90.62 120 ILE A N 1
ATOM 951 C CA . ILE A 1 120 ? 23.549 -13.409 -17.877 1.00 90.62 120 ILE A CA 1
ATOM 952 C C . ILE A 1 120 ? 22.107 -13.136 -17.466 1.00 90.62 120 ILE A C 1
ATOM 954 O O . ILE A 1 120 ? 21.861 -12.445 -16.477 1.00 90.62 120 ILE A O 1
ATOM 958 N N . GLY A 1 121 ? 21.159 -13.638 -18.246 1.00 90.25 121 GLY A N 1
ATOM 959 C CA . GLY A 1 121 ? 19.742 -13.411 -18.022 1.00 90.25 121 GLY A CA 1
ATOM 960 C C . GLY A 1 121 ? 18.915 -14.654 -18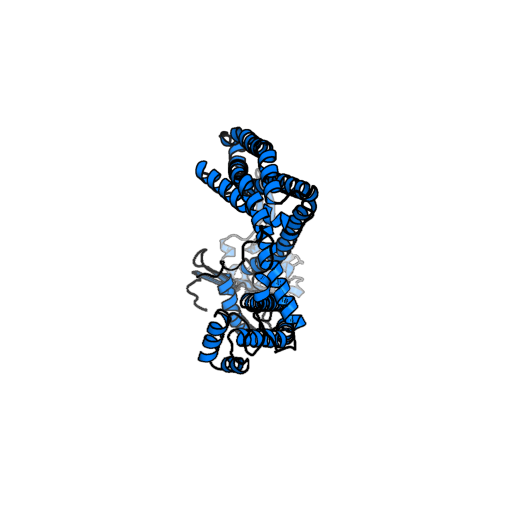.294 1.00 90.25 121 GLY A C 1
ATOM 961 O O . GLY A 1 121 ? 19.321 -15.565 -19.015 1.00 90.25 121 GLY A O 1
ATOM 962 N N . ALA A 1 122 ? 17.726 -14.676 -17.709 1.00 88.75 122 ALA A N 1
ATOM 963 C CA . ALA A 1 122 ? 16.730 -15.710 -17.913 1.00 88.75 122 ALA A CA 1
ATOM 964 C C . ALA A 1 122 ? 15.355 -15.060 -18.050 1.00 88.75 122 ALA A C 1
ATOM 966 O O . ALA A 1 122 ? 15.088 -14.030 -17.429 1.00 88.75 122 ALA A O 1
ATOM 967 N N . ARG A 1 123 ? 14.493 -15.646 -18.878 1.00 87.88 123 ARG A N 1
ATOM 968 C CA . ARG A 1 123 ? 13.106 -15.216 -19.046 1.00 87.88 123 ARG A CA 1
ATOM 969 C C . ARG A 1 123 ? 12.185 -16.213 -18.332 1.00 87.88 123 ARG A C 1
ATOM 971 O O . ARG A 1 123 ? 12.352 -17.419 -18.539 1.00 87.88 123 ARG A O 1
ATOM 978 N N . PRO A 1 124 ? 11.232 -15.749 -17.505 1.00 88.56 124 PRO A N 1
ATOM 979 C CA . PRO A 1 124 ? 10.236 -16.632 -16.905 1.00 88.56 124 PRO A CA 1
ATOM 980 C C . PRO A 1 124 ? 9.346 -17.269 -17.983 1.00 88.56 124 PRO A C 1
ATOM 982 O O . PRO A 1 124 ? 9.322 -16.827 -19.136 1.00 88.56 124 PRO A O 1
ATOM 985 N N . LYS A 1 125 ? 8.656 -18.355 -17.632 1.00 87.69 125 LYS A N 1
ATOM 986 C CA . LYS A 1 125 ? 7.705 -19.024 -18.532 1.00 87.69 125 LYS A CA 1
ATOM 987 C C . LYS A 1 125 ? 6.431 -18.207 -18.759 1.00 87.69 125 LYS A C 1
ATOM 989 O O . LYS A 1 125 ? 5.950 -18.154 -19.886 1.00 87.69 125 LYS A O 1
ATOM 994 N N . ASP A 1 126 ? 5.937 -17.569 -17.707 1.00 86.06 126 ASP A N 1
ATOM 995 C CA . ASP A 1 126 ? 4.753 -16.712 -17.691 1.00 86.06 126 ASP A CA 1
ATOM 996 C C . ASP A 1 126 ? 4.854 -15.691 -16.538 1.00 86.06 126 ASP A C 1
ATOM 998 O O . ASP A 1 126 ? 5.799 -15.730 -15.743 1.00 86.06 126 ASP A O 1
ATOM 1002 N N . ASP A 1 127 ? 3.877 -14.785 -16.448 1.00 80.50 127 ASP A N 1
ATOM 1003 C CA . ASP A 1 127 ? 3.821 -13.726 -15.429 1.00 80.50 127 ASP A CA 1
ATOM 1004 C C . ASP A 1 127 ? 3.475 -14.243 -14.017 1.00 80.50 127 ASP A C 1
ATOM 1006 O O . ASP A 1 127 ? 3.522 -13.482 -13.051 1.00 80.50 127 ASP A O 1
ATOM 1010 N N . THR A 1 128 ? 3.136 -15.529 -13.864 1.00 82.88 128 THR A N 1
ATOM 1011 C CA . THR A 1 128 ? 2.817 -16.140 -12.559 1.00 82.88 128 THR A CA 1
ATOM 1012 C C . THR A 1 128 ? 4.057 -16.652 -11.826 1.00 82.88 128 THR A C 1
ATOM 1014 O O . THR A 1 128 ? 3.997 -16.974 -10.637 1.00 82.88 128 THR A O 1
ATOM 1017 N N . VAL A 1 129 ? 5.200 -16.716 -12.513 1.00 83.56 129 VAL A N 1
ATOM 1018 C CA . VAL A 1 129 ? 6.464 -17.189 -11.945 1.00 83.56 129 VAL A CA 1
ATOM 1019 C C . VAL A 1 129 ? 7.034 -16.172 -10.951 1.00 83.56 129 VAL A C 1
ATOM 1021 O O . VAL A 1 129 ? 7.331 -15.030 -11.296 1.00 83.56 129 VAL A O 1
ATOM 1024 N N . ASP A 1 130 ? 7.294 -16.614 -9.716 1.00 84.75 130 ASP A N 1
ATOM 1025 C CA . ASP A 1 130 ? 7.973 -15.800 -8.702 1.00 84.75 130 ASP A CA 1
ATOM 1026 C C . ASP A 1 130 ? 9.485 -15.704 -8.986 1.00 84.75 130 ASP A C 1
ATOM 1028 O O . ASP A 1 130 ? 10.308 -16.490 -8.501 1.00 84.75 130 ASP A O 1
ATOM 1032 N N . ILE A 1 131 ? 9.855 -14.689 -9.767 1.00 86.31 131 ILE A N 1
ATOM 1033 C CA . ILE A 1 131 ? 11.244 -14.372 -10.130 1.00 86.31 131 ILE A CA 1
ATOM 1034 C C . ILE A 1 131 ? 12.109 -14.122 -8.878 1.00 86.31 131 ILE A C 1
ATOM 1036 O O . ILE A 1 131 ? 13.291 -14.478 -8.856 1.00 86.31 131 ILE A O 1
ATOM 1040 N N . LEU A 1 132 ? 11.542 -13.540 -7.814 1.00 87.00 132 LEU A N 1
ATOM 1041 C CA . LEU A 1 132 ? 12.276 -13.213 -6.586 1.00 87.00 132 LEU A CA 1
ATOM 1042 C C . LEU A 1 132 ? 12.595 -14.464 -5.766 1.00 87.00 132 LEU A C 1
ATOM 1044 O O . LEU A 1 132 ? 13.635 -14.520 -5.104 1.00 87.00 132 LEU A O 1
ATOM 1048 N N . LYS A 1 133 ? 11.718 -15.469 -5.784 1.00 86.19 133 LYS A N 1
ATOM 1049 C CA . LYS A 1 133 ? 12.001 -16.779 -5.191 1.00 86.19 133 LYS A CA 1
ATOM 1050 C C . LYS A 1 133 ? 13.126 -17.485 -5.943 1.00 86.19 133 LYS A C 1
ATOM 1052 O O . LYS A 1 133 ? 14.110 -17.850 -5.311 1.00 86.19 133 LYS A O 1
ATOM 1057 N N . ILE A 1 134 ? 13.052 -17.557 -7.273 1.00 86.56 134 ILE A N 1
ATOM 1058 C CA . ILE A 1 134 ? 14.108 -18.175 -8.095 1.00 86.56 134 ILE A CA 1
ATOM 1059 C C . ILE A 1 134 ? 15.468 -17.512 -7.833 1.00 86.56 134 ILE A C 1
ATOM 1061 O O . ILE A 1 134 ? 16.463 -18.198 -7.616 1.00 86.56 134 ILE A O 1
ATOM 1065 N N . ALA A 1 135 ? 15.517 -16.178 -7.789 1.00 86.69 135 ALA A N 1
ATOM 1066 C CA . ALA A 1 135 ? 16.750 -15.445 -7.502 1.00 86.69 135 ALA A CA 1
ATOM 1067 C C . ALA A 1 135 ? 17.316 -15.734 -6.098 1.00 86.69 135 ALA A C 1
ATOM 1069 O O . ALA A 1 135 ? 18.535 -15.756 -5.911 1.00 86.69 135 ALA A O 1
ATOM 1070 N N . ARG A 1 136 ? 16.454 -15.953 -5.096 1.00 87.06 136 ARG A N 1
ATOM 1071 C CA . ARG A 1 136 ? 16.879 -16.343 -3.742 1.00 87.06 136 ARG A CA 1
ATOM 1072 C C . ARG A 1 136 ? 17.412 -17.771 -3.711 1.00 87.06 136 ARG A C 1
ATOM 1074 O O . ARG A 1 136 ? 18.464 -17.983 -3.118 1.00 87.06 136 ARG A O 1
ATOM 1081 N N . ASP A 1 137 ? 16.746 -18.692 -4.395 1.00 87.50 137 ASP A N 1
ATOM 1082 C CA . ASP A 1 137 ? 17.114 -20.109 -4.434 1.00 87.50 137 ASP A CA 1
ATOM 1083 C C . ASP A 1 137 ? 18.409 -20.344 -5.234 1.00 87.50 137 ASP A C 1
ATOM 1085 O O . ASP A 1 137 ? 19.206 -21.209 -4.885 1.00 87.50 137 ASP A O 1
ATOM 1089 N N . MET A 1 138 ? 18.672 -19.541 -6.273 1.00 85.50 138 MET A N 1
ATOM 1090 C CA . MET A 1 138 ? 19.906 -19.619 -7.072 1.00 85.50 138 MET A CA 1
ATOM 1091 C C . MET A 1 138 ? 21.113 -18.938 -6.415 1.00 85.50 138 MET A C 1
ATOM 1093 O O . MET A 1 138 ? 22.255 -19.230 -6.772 1.00 85.50 138 MET A O 1
ATOM 1097 N N . LYS A 1 139 ? 20.890 -18.019 -5.468 1.00 88.81 139 LYS A N 1
ATOM 1098 C CA . LYS A 1 139 ? 21.960 -17.229 -4.840 1.00 88.81 139 LYS A CA 1
ATOM 1099 C C . LYS A 1 139 ? 23.065 -18.093 -4.198 1.00 88.81 139 LYS A C 1
ATOM 1101 O O . LYS A 1 139 ? 24.229 -17.760 -4.418 1.00 88.81 139 LYS A O 1
ATOM 1106 N N . PRO A 1 140 ? 22.768 -19.170 -3.442 1.00 89.44 140 PRO A N 1
ATOM 1107 C CA . PRO A 1 140 ? 23.796 -20.015 -2.833 1.00 89.44 140 PRO A CA 1
ATOM 1108 C C . PRO A 1 140 ? 24.676 -20.728 -3.868 1.00 89.44 140 PRO A C 1
ATOM 1110 O O . PRO A 1 140 ? 25.896 -20.741 -3.724 1.00 89.44 140 PRO A O 1
ATOM 1113 N N . GLU A 1 141 ? 24.070 -21.260 -4.932 1.00 87.19 141 GLU A N 1
ATOM 1114 C CA . GLU A 1 141 ? 24.776 -21.941 -6.029 1.00 87.19 141 GLU A CA 1
ATOM 1115 C C . GLU A 1 141 ? 25.717 -20.981 -6.773 1.00 87.19 141 GLU A C 1
ATOM 1117 O O . GLU A 1 141 ? 26.887 -21.287 -6.993 1.00 87.19 141 GLU A O 1
ATOM 1122 N N . ILE A 1 142 ? 25.238 -19.774 -7.097 1.00 86.94 142 ILE A N 1
ATOM 1123 C CA . ILE A 1 142 ? 26.054 -18.727 -7.731 1.00 86.94 142 ILE A CA 1
ATOM 1124 C C . ILE A 1 142 ? 27.210 -18.315 -6.811 1.00 86.94 142 ILE A C 1
ATOM 1126 O O . ILE A 1 142 ? 28.346 -18.181 -7.265 1.00 86.94 142 ILE A O 1
ATOM 1130 N N . GLN A 1 143 ? 26.943 -18.147 -5.513 1.00 87.31 143 GLN A N 1
ATOM 1131 C CA . GLN A 1 143 ? 27.969 -17.768 -4.544 1.00 87.31 143 GLN A CA 1
ATOM 1132 C C . GLN A 1 143 ? 29.059 -18.836 -4.416 1.00 87.31 143 GLN A C 1
ATOM 1134 O O . GLN A 1 143 ? 30.226 -18.486 -4.261 1.00 87.31 143 GLN A O 1
ATOM 1139 N N . LYS A 1 144 ? 28.707 -20.123 -4.514 1.00 88.00 144 LYS A N 1
ATOM 1140 C CA . LYS A 1 144 ? 29.678 -21.222 -4.499 1.00 88.00 144 LYS A CA 1
ATOM 1141 C C . LYS A 1 144 ? 30.666 -21.117 -5.664 1.00 88.00 144 LYS A C 1
ATOM 1143 O O . LYS A 1 144 ? 31.866 -21.121 -5.419 1.00 88.00 144 LYS A O 1
ATOM 1148 N N . ILE A 1 145 ? 30.167 -20.926 -6.888 1.00 86.50 145 ILE A N 1
ATOM 1149 C CA . ILE A 1 145 ? 30.998 -20.769 -8.099 1.00 86.50 145 ILE A CA 1
ATOM 1150 C C . ILE A 1 145 ? 31.917 -19.545 -7.977 1.00 86.50 145 ILE A C 1
ATOM 1152 O O . ILE A 1 145 ? 33.080 -19.584 -8.358 1.00 86.50 145 ILE A O 1
ATOM 1156 N N . ILE A 1 146 ? 31.408 -18.446 -7.421 1.00 87.19 146 ILE A N 1
ATOM 1157 C CA . ILE A 1 146 ? 32.188 -17.213 -7.261 1.00 87.19 146 ILE A CA 1
ATOM 1158 C C . ILE A 1 146 ? 33.264 -17.358 -6.187 1.00 87.19 146 ILE A C 1
ATOM 1160 O O . ILE A 1 146 ? 34.354 -16.826 -6.342 1.00 87.19 146 ILE A O 1
ATOM 1164 N N . ASN A 1 147 ? 32.996 -18.099 -5.114 1.00 85.50 147 ASN A N 1
ATOM 1165 C CA . ASN A 1 147 ? 33.989 -18.337 -4.068 1.00 85.50 147 ASN A CA 1
ATOM 1166 C C . ASN A 1 147 ? 35.161 -19.211 -4.551 1.00 85.50 147 ASN A C 1
ATOM 1168 O O . ASN A 1 147 ? 36.242 -19.142 -3.966 1.00 85.50 147 ASN A O 1
ATOM 1172 N N . GLU A 1 148 ? 34.960 -20.018 -5.597 1.00 86.56 148 GLU A N 1
ATOM 1173 C CA . GLU A 1 148 ? 36.019 -20.802 -6.245 1.00 86.56 148 GLU A CA 1
ATOM 1174 C C . GLU A 1 148 ? 36.972 -19.906 -7.070 1.00 86.56 148 GLU A C 1
ATOM 1176 O O . GLU A 1 148 ? 38.160 -20.209 -7.173 1.00 86.56 148 GLU A O 1
ATOM 1181 N N . GLU A 1 149 ? 36.501 -18.751 -7.558 1.00 84.19 149 GLU A N 1
ATOM 1182 C CA . GLU A 1 149 ? 37.245 -17.814 -8.412 1.00 84.19 149 GLU A CA 1
ATOM 1183 C C . GLU A 1 149 ? 37.442 -16.443 -7.735 1.00 84.19 149 GLU A C 1
ATOM 1185 O O . GLU A 1 149 ? 36.568 -15.575 -7.748 1.00 84.19 149 GLU A O 1
ATOM 1190 N N . LYS A 1 150 ? 38.637 -16.194 -7.180 1.00 74.31 150 LYS A N 1
ATOM 1191 C CA . LYS A 1 150 ? 38.925 -15.052 -6.278 1.00 74.31 150 LYS A CA 1
ATOM 1192 C C . LYS A 1 150 ? 38.697 -13.638 -6.846 1.00 74.31 150 LYS A C 1
ATOM 1194 O O . LYS A 1 150 ? 38.685 -12.689 -6.068 1.00 74.31 150 LYS A O 1
ATOM 1199 N N . ASN A 1 151 ? 38.523 -13.483 -8.159 1.00 84.06 151 ASN A N 1
ATOM 1200 C CA . ASN A 1 151 ? 38.387 -12.180 -8.827 1.00 84.06 151 ASN A CA 1
ATOM 1201 C C . ASN A 1 151 ? 37.004 -11.945 -9.452 1.00 84.06 151 ASN A C 1
ATOM 1203 O O . ASN A 1 151 ? 36.827 -10.981 -10.199 1.00 84.06 151 ASN A O 1
ATOM 1207 N N . LEU A 1 152 ? 36.028 -12.813 -9.182 1.00 86.75 152 LEU A N 1
ATOM 1208 C CA . LEU A 1 152 ? 34.672 -12.649 -9.689 1.00 86.75 152 LEU A CA 1
ATOM 1209 C C . LEU A 1 152 ? 33.753 -12.080 -8.609 1.00 86.75 152 LEU A C 1
ATOM 1211 O O . LEU A 1 152 ? 33.858 -12.374 -7.424 1.00 86.75 152 LEU A O 1
ATOM 1215 N N . SER A 1 153 ? 32.818 -11.245 -9.041 1.00 87.88 153 SER A N 1
ATOM 1216 C CA . SER A 1 153 ? 31.682 -10.816 -8.234 1.00 87.88 153 SER A CA 1
ATOM 1217 C C . SER A 1 153 ? 30.440 -10.836 -9.111 1.00 87.88 153 SER A C 1
ATOM 1219 O O . SER A 1 153 ? 30.532 -10.784 -10.340 1.00 87.88 153 SER A O 1
ATOM 1221 N N . PHE A 1 154 ? 29.269 -10.929 -8.489 1.00 89.56 154 PHE A N 1
ATOM 1222 C CA . PHE A 1 154 ? 28.007 -10.820 -9.204 1.00 89.56 154 PHE A CA 1
ATOM 1223 C C . PHE A 1 154 ? 27.089 -9.824 -8.521 1.00 89.56 154 PHE A C 1
ATOM 1225 O O . PHE A 1 154 ? 27.120 -9.631 -7.305 1.00 89.56 154 PHE A O 1
ATOM 1232 N N . GLN A 1 155 ? 26.233 -9.221 -9.331 1.00 89.06 155 GLN A N 1
ATOM 1233 C CA . GLN A 1 155 ? 25.210 -8.301 -8.886 1.00 89.06 155 GLN A CA 1
ATOM 1234 C C . GLN A 1 155 ? 23.939 -8.593 -9.678 1.00 89.06 155 GLN A C 1
ATOM 1236 O O . GLN A 1 155 ? 23.980 -8.745 -10.900 1.00 89.06 155 GLN A O 1
ATOM 1241 N N . TYR A 1 156 ? 22.803 -8.674 -8.987 1.00 90.00 156 TYR A N 1
ATOM 1242 C CA . TYR A 1 156 ? 21.512 -8.706 -9.666 1.00 90.00 156 TYR A CA 1
ATOM 1243 C C . TYR A 1 156 ? 21.233 -7.350 -10.323 1.00 90.00 156 TYR A C 1
ATOM 1245 O O . TYR A 1 156 ? 21.576 -6.303 -9.782 1.00 90.00 156 TYR A O 1
ATOM 1253 N N . THR A 1 157 ? 20.595 -7.371 -11.490 1.00 86.50 157 THR A N 1
ATOM 1254 C CA . THR A 1 157 ? 20.221 -6.180 -12.265 1.00 86.50 157 THR A CA 1
ATOM 1255 C C . THR A 1 157 ? 18.796 -6.335 -12.808 1.00 86.50 157 THR A C 1
ATOM 1257 O O . THR A 1 157 ? 18.215 -7.421 -12.721 1.00 86.50 157 THR A O 1
ATOM 1260 N N . GLY A 1 158 ? 18.216 -5.256 -13.340 1.00 86.44 158 GLY A N 1
ATOM 1261 C CA . GLY A 1 158 ? 16.831 -5.221 -13.818 1.00 86.44 158 GLY A CA 1
ATOM 1262 C C . GLY A 1 158 ? 15.813 -5.471 -12.701 1.00 86.44 158 GLY A C 1
ATOM 1263 O O . GLY A 1 158 ? 16.024 -5.049 -11.564 1.00 86.44 158 GLY A O 1
ATOM 1264 N N . TYR A 1 159 ? 14.749 -6.218 -13.017 1.00 83.88 159 TYR A N 1
ATOM 1265 C CA . TYR A 1 159 ? 13.595 -6.462 -12.138 1.00 83.88 159 TYR A CA 1
ATOM 1266 C C . TYR A 1 159 ? 13.978 -6.849 -10.700 1.00 83.88 159 TYR A C 1
ATOM 1268 O O . TYR A 1 159 ? 13.460 -6.288 -9.744 1.00 83.88 159 TYR A O 1
ATOM 1276 N N . ILE A 1 160 ? 14.931 -7.766 -10.501 1.00 85.56 160 ILE A N 1
ATOM 1277 C CA . ILE A 1 160 ? 15.306 -8.220 -9.148 1.00 85.56 160 ILE A CA 1
ATOM 1278 C C . ILE A 1 160 ? 15.933 -7.080 -8.325 1.00 85.56 160 ILE A C 1
ATOM 1280 O O . ILE A 1 160 ? 15.636 -6.939 -7.136 1.00 85.56 160 ILE A O 1
ATOM 1284 N N . ALA A 1 161 ? 16.789 -6.265 -8.947 1.00 85.12 161 ALA A N 1
ATOM 1285 C CA . ALA A 1 161 ? 17.443 -5.137 -8.287 1.00 85.12 161 ALA A CA 1
ATOM 1286 C C . ALA A 1 161 ? 16.456 -3.998 -8.008 1.00 85.12 161 ALA A C 1
ATOM 1288 O O . ALA A 1 161 ? 16.411 -3.490 -6.887 1.00 85.12 161 ALA A O 1
ATOM 1289 N N . GLU A 1 162 ? 15.616 -3.664 -8.991 1.00 84.50 162 GLU A N 1
ATOM 1290 C CA . GLU A 1 162 ? 14.555 -2.663 -8.854 1.00 84.50 162 GLU A CA 1
ATOM 1291 C C . GLU A 1 162 ? 13.588 -3.042 -7.732 1.00 84.50 162 GLU A C 1
ATOM 1293 O O . GLU A 1 162 ? 13.314 -2.229 -6.855 1.00 84.50 162 GLU A O 1
ATOM 1298 N N . HIS A 1 163 ? 13.144 -4.300 -7.667 1.00 82.31 163 HIS A N 1
ATOM 1299 C CA . HIS A 1 163 ? 12.272 -4.775 -6.592 1.00 82.31 163 HIS A CA 1
ATOM 1300 C C . HIS A 1 163 ? 12.920 -4.677 -5.208 1.00 82.31 163 HIS A C 1
ATOM 1302 O O . HIS A 1 163 ? 12.243 -4.324 -4.239 1.00 82.31 163 HIS A O 1
ATOM 1308 N N . ALA A 1 164 ? 14.216 -4.977 -5.089 1.00 79.00 164 ALA A N 1
ATOM 1309 C CA . ALA A 1 164 ? 14.930 -4.859 -3.820 1.00 79.00 164 ALA A CA 1
ATOM 1310 C C . ALA A 1 164 ? 15.043 -3.393 -3.361 1.00 79.00 164 ALA A C 1
ATOM 1312 O O . ALA A 1 164 ? 14.805 -3.095 -2.185 1.00 79.00 164 ALA A O 1
ATOM 1313 N N . GLU A 1 165 ? 15.355 -2.474 -4.278 1.00 78.25 165 GLU A N 1
ATOM 1314 C CA . GLU A 1 165 ? 15.437 -1.044 -3.972 1.00 78.25 165 GLU A CA 1
ATOM 1315 C C . GLU A 1 165 ? 14.061 -0.443 -3.654 1.00 78.25 165 GLU A C 1
ATOM 1317 O O . GLU A 1 165 ? 13.903 0.238 -2.630 1.00 78.25 165 GLU A O 1
ATOM 1322 N N . LEU A 1 166 ? 13.057 -0.748 -4.482 1.00 78.88 166 LEU A N 1
ATOM 1323 C CA . LEU A 1 166 ? 11.676 -0.311 -4.300 1.00 78.88 166 LEU A CA 1
ATOM 1324 C C . LEU A 1 166 ? 11.130 -0.802 -2.965 1.00 78.88 166 LEU A C 1
ATOM 1326 O O . LEU A 1 166 ? 10.550 -0.012 -2.231 1.00 78.88 166 LEU A O 1
ATOM 1330 N N . LYS A 1 167 ? 11.373 -2.059 -2.576 1.00 78.62 167 LYS A N 1
ATOM 1331 C CA . LYS A 1 167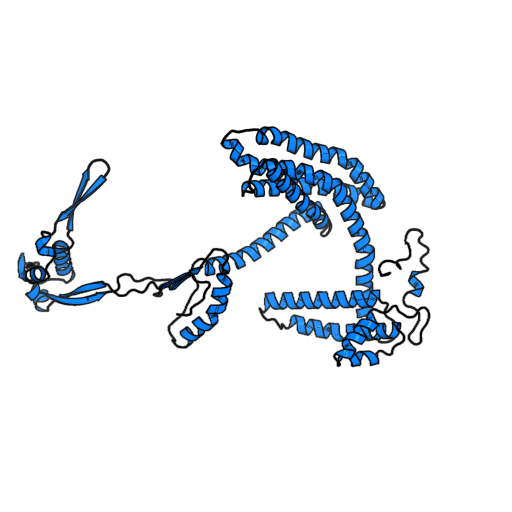 ? 10.894 -2.589 -1.291 1.00 78.62 167 LYS A CA 1
ATOM 1332 C C . LYS A 1 167 ? 11.406 -1.771 -0.103 1.00 78.62 167 LYS A C 1
ATOM 1334 O O . LYS A 1 167 ? 10.613 -1.398 0.758 1.00 78.62 167 LYS A O 1
ATOM 1339 N N . ARG A 1 168 ? 12.707 -1.459 -0.047 1.00 72.12 168 ARG A N 1
ATOM 1340 C CA . ARG A 1 168 ? 13.284 -0.705 1.083 1.00 72.12 168 ARG A CA 1
ATOM 1341 C C . ARG A 1 168 ? 12.770 0.734 1.126 1.00 72.12 168 ARG A C 1
ATOM 1343 O O . ARG A 1 168 ? 12.365 1.198 2.190 1.00 72.12 168 ARG A O 1
ATOM 1350 N N . ARG A 1 169 ? 12.775 1.435 -0.016 1.00 74.06 169 ARG A N 1
ATOM 1351 C CA . ARG A 1 169 ? 12.282 2.821 -0.095 1.00 74.06 169 ARG A CA 1
ATOM 1352 C C . ARG A 1 169 ? 10.781 2.893 0.198 1.00 74.06 169 ARG A C 1
ATOM 1354 O O . ARG A 1 169 ? 10.363 3.758 0.961 1.00 74.06 169 ARG A O 1
ATOM 1361 N N . ASN A 1 170 ? 9.995 1.950 -0.320 1.00 80.88 170 ASN A N 1
ATOM 1362 C CA . ASN A 1 170 ? 8.544 1.931 -0.150 1.00 80.88 170 ASN A CA 1
ATOM 1363 C C . ASN A 1 170 ? 8.120 1.585 1.274 1.00 80.88 170 ASN A C 1
ATOM 1365 O O . ASN A 1 170 ? 7.130 2.140 1.725 1.00 80.88 170 ASN A O 1
ATOM 1369 N N . ILE A 1 171 ? 8.843 0.732 2.010 1.00 80.31 171 ILE A N 1
ATOM 1370 C CA . ILE A 1 171 ? 8.497 0.452 3.416 1.00 80.31 171 ILE A CA 1
ATOM 1371 C C . ILE A 1 171 ? 8.668 1.713 4.267 1.00 80.31 171 ILE A C 1
ATOM 1373 O O . ILE A 1 171 ? 7.743 2.097 4.976 1.00 80.31 171 ILE A O 1
ATOM 1377 N N . ILE A 1 172 ? 9.811 2.398 4.159 1.00 81.81 172 ILE A N 1
ATOM 1378 C CA . ILE A 1 172 ? 10.057 3.629 4.928 1.00 81.81 172 ILE A CA 1
ATOM 1379 C C . ILE A 1 172 ? 9.073 4.724 4.506 1.00 81.81 172 ILE A C 1
ATOM 1381 O O . ILE A 1 172 ? 8.473 5.373 5.361 1.00 81.81 172 ILE A O 1
ATOM 1385 N N . ALA A 1 173 ? 8.865 4.912 3.201 1.00 79.00 173 ALA A N 1
ATOM 1386 C CA . ALA A 1 173 ? 7.915 5.897 2.694 1.00 79.00 173 ALA A CA 1
ATOM 1387 C C . ALA A 1 173 ? 6.471 5.577 3.113 1.00 79.00 173 ALA A C 1
ATOM 1389 O O . ALA A 1 173 ? 5.747 6.479 3.520 1.00 79.00 173 ALA A O 1
ATOM 1390 N N . SER A 1 174 ? 6.061 4.307 3.075 1.00 75.38 174 SER A N 1
ATOM 1391 C CA . SER A 1 174 ? 4.723 3.860 3.476 1.00 75.38 174 SER A CA 1
ATOM 1392 C C . SER A 1 174 ? 4.490 4.037 4.973 1.00 75.38 174 SER A C 1
ATOM 1394 O O . SER A 1 174 ? 3.437 4.547 5.353 1.00 75.38 174 SER A O 1
ATOM 1396 N N . ILE A 1 175 ? 5.467 3.696 5.821 1.00 82.75 175 ILE A N 1
ATOM 1397 C CA . ILE A 1 175 ? 5.375 3.914 7.271 1.00 82.75 175 ILE A CA 1
ATOM 1398 C C . ILE A 1 175 ? 5.279 5.412 7.568 1.00 82.75 175 ILE A C 1
ATOM 1400 O O . ILE A 1 175 ? 4.368 5.829 8.280 1.00 82.75 175 ILE A O 1
ATOM 1404 N N . THR A 1 176 ? 6.160 6.228 6.982 1.00 82.94 176 THR A N 1
ATOM 1405 C CA . THR A 1 176 ? 6.152 7.685 7.178 1.00 82.94 176 THR A CA 1
ATOM 1406 C C . THR A 1 176 ? 4.846 8.313 6.692 1.00 82.94 176 THR A C 1
ATOM 1408 O O . THR A 1 176 ? 4.267 9.129 7.402 1.00 82.94 176 THR A O 1
ATOM 1411 N N . LEU A 1 177 ? 4.336 7.909 5.524 1.00 79.62 177 LEU A N 1
ATOM 1412 C CA . LEU A 1 177 ? 3.069 8.403 4.979 1.00 79.62 177 LEU A CA 1
ATOM 1413 C C . LEU A 1 177 ? 1.878 7.984 5.846 1.00 79.62 177 LEU A C 1
ATOM 1415 O O . LEU A 1 177 ? 1.032 8.813 6.160 1.00 79.62 177 LEU A O 1
ATOM 1419 N N . THR A 1 178 ? 1.826 6.719 6.265 1.00 80.12 178 THR A N 1
ATOM 1420 C CA . THR A 1 178 ? 0.759 6.208 7.139 1.00 80.12 178 THR A CA 1
ATOM 1421 C C . THR A 1 178 ? 0.762 6.945 8.473 1.00 80.12 178 THR A C 1
ATOM 1423 O O . THR A 1 178 ? -0.291 7.367 8.944 1.00 80.12 178 THR A O 1
ATOM 1426 N N . PHE A 1 179 ? 1.943 7.162 9.057 1.00 82.69 179 PHE A N 1
ATOM 1427 C CA . PHE A 1 179 ? 2.087 7.920 10.294 1.00 82.69 179 PHE A CA 1
ATOM 1428 C C . PHE A 1 179 ? 1.680 9.387 10.118 1.00 82.69 179 PHE A C 1
ATOM 1430 O O . PHE A 1 179 ? 0.941 9.912 10.945 1.00 82.69 179 PHE A O 1
ATOM 1437 N N . ALA A 1 180 ? 2.100 10.039 9.030 1.00 82.12 180 ALA A N 1
ATOM 1438 C CA . ALA A 1 180 ? 1.729 11.419 8.730 1.00 82.12 180 ALA A CA 1
ATOM 1439 C C . ALA A 1 180 ? 0.212 11.578 8.535 1.00 82.12 180 ALA A C 1
ATOM 1441 O O . ALA A 1 180 ? -0.389 12.479 9.119 1.00 82.12 180 ALA A O 1
ATOM 1442 N N . LEU A 1 181 ? -0.421 10.678 7.774 1.00 77.69 181 LEU A N 1
ATOM 1443 C CA . LEU A 1 181 ? -1.874 10.661 7.581 1.00 77.69 181 LEU A CA 1
ATOM 1444 C C . LEU A 1 181 ? -2.604 10.415 8.901 1.00 77.69 181 LEU A C 1
ATOM 1446 O O . LEU A 1 181 ? -3.542 11.135 9.231 1.00 77.69 181 LEU A O 1
ATOM 1450 N N . PHE A 1 182 ? -2.150 9.443 9.691 1.00 82.00 182 PHE A N 1
ATOM 1451 C CA . PHE A 1 182 ? -2.735 9.165 10.997 1.00 82.00 182 PHE A CA 1
ATOM 1452 C C . PHE A 1 182 ? -2.594 10.352 11.956 1.00 82.00 182 PHE A C 1
ATOM 1454 O O . PHE A 1 182 ? -3.557 10.697 12.634 1.00 82.00 182 PHE A O 1
ATOM 1461 N N . ALA A 1 183 ? -1.435 11.015 11.992 1.00 80.12 183 ALA A N 1
ATOM 1462 C CA . ALA A 1 183 ? -1.219 12.209 12.804 1.00 80.12 183 ALA A CA 1
ATOM 1463 C C . ALA A 1 183 ? -2.153 13.352 12.380 1.00 80.12 183 ALA A C 1
ATOM 1465 O O . ALA A 1 183 ? -2.774 13.987 13.233 1.00 80.12 183 ALA A O 1
ATOM 1466 N N . LEU A 1 184 ? -2.314 13.567 11.071 1.00 81.44 184 LEU A N 1
ATOM 1467 C CA . LEU A 1 184 ? -3.215 14.580 10.520 1.00 81.44 184 LEU A CA 1
ATOM 1468 C C . LEU A 1 184 ? -4.681 14.317 10.892 1.00 81.44 184 LEU A C 1
ATOM 1470 O O . LEU A 1 184 ? -5.427 15.269 11.106 1.00 81.44 184 LEU A O 1
ATOM 1474 N N . LEU A 1 185 ? -5.077 13.049 11.041 1.00 77.31 185 LEU A N 1
ATOM 1475 C CA . LEU A 1 185 ? -6.379 12.675 11.594 1.00 77.31 185 LEU A CA 1
ATOM 1476 C C . LEU A 1 185 ? -6.425 12.872 13.115 1.00 77.31 185 LEU A C 1
ATOM 1478 O O . LEU A 1 185 ? -7.355 13.486 13.624 1.00 77.31 185 LEU A O 1
ATOM 1482 N N . ALA A 1 186 ? -5.427 12.394 13.858 1.00 80.62 186 ALA A N 1
ATOM 1483 C CA . ALA A 1 186 ? -5.405 12.413 15.322 1.00 80.62 186 ALA A CA 1
ATOM 1484 C C . ALA A 1 186 ? -5.464 13.823 15.929 1.00 80.62 186 ALA A C 1
ATOM 1486 O O . ALA A 1 186 ? -6.055 13.997 16.999 1.00 80.62 186 ALA A O 1
ATOM 1487 N N . ILE A 1 187 ? -4.901 14.827 15.247 1.00 82.06 187 ILE A N 1
ATOM 1488 C CA . ILE A 1 187 ? -4.897 16.227 15.699 1.00 82.06 187 ILE A CA 1
ATOM 1489 C C . ILE A 1 187 ? -6.337 16.763 15.887 1.00 82.06 187 ILE A C 1
ATOM 1491 O O . ILE A 1 187 ? -6.660 17.160 17.012 1.00 82.06 187 ILE A O 1
ATOM 1495 N N . PRO A 1 188 ? -7.231 16.736 14.872 1.00 78.56 188 PRO A N 1
ATOM 1496 C CA . PRO A 1 188 ? -8.641 17.097 15.028 1.00 78.56 188 PRO A CA 1
ATOM 1497 C C . PRO A 1 188 ? -9.377 16.350 16.147 1.00 78.56 188 PRO A C 1
ATOM 1499 O O . PRO A 1 188 ? -10.119 16.972 16.908 1.00 78.56 188 PRO A O 1
ATOM 1502 N N . PHE A 1 189 ? -9.163 15.036 16.282 1.00 76.19 189 PHE A N 1
ATOM 1503 C CA . PHE A 1 189 ? -9.865 14.221 17.285 1.00 76.19 189 PHE A CA 1
ATOM 1504 C C . PHE A 1 189 ? -9.341 14.418 18.714 1.00 76.19 189 PHE A C 1
ATOM 1506 O O . PHE A 1 189 ? -10.011 14.016 19.666 1.00 76.19 189 PHE A O 1
ATOM 1513 N N . LYS A 1 190 ? -8.145 15.002 18.894 1.00 82.12 190 LYS A N 1
ATOM 1514 C CA . LYS A 1 190 ? -7.452 15.101 20.195 1.00 82.12 190 LYS A CA 1
ATOM 1515 C C . LYS A 1 190 ? -7.373 13.749 20.924 1.00 82.12 190 LYS A C 1
ATOM 1517 O O . LYS A 1 190 ? -7.431 13.683 22.150 1.00 82.12 190 LYS A O 1
ATOM 1522 N N . SER A 1 191 ? -7.282 12.659 20.162 1.00 80.25 191 SER A N 1
ATOM 1523 C CA . SER A 1 191 ? -7.290 11.284 20.658 1.00 80.25 191 SER A CA 1
ATOM 1524 C C . SER A 1 191 ? -6.581 10.367 19.669 1.00 80.25 191 SER A C 1
ATOM 1526 O O . SER A 1 191 ? -6.722 10.523 18.460 1.00 80.25 191 SER A O 1
ATOM 1528 N N . VAL A 1 192 ? -5.838 9.388 20.189 1.00 78.50 192 VAL A N 1
ATOM 1529 C CA . VAL A 1 192 ? -5.135 8.375 19.383 1.00 78.50 192 VAL A CA 1
ATOM 1530 C C . VAL A 1 192 ? -6.088 7.257 18.947 1.00 78.50 192 VAL A C 1
ATOM 1532 O O . VAL A 1 192 ? -5.920 6.676 17.884 1.00 78.50 192 VAL A O 1
ATOM 1535 N N . MET A 1 193 ? -7.128 6.965 19.732 1.00 79.62 193 MET A N 1
ATOM 1536 C CA . MET 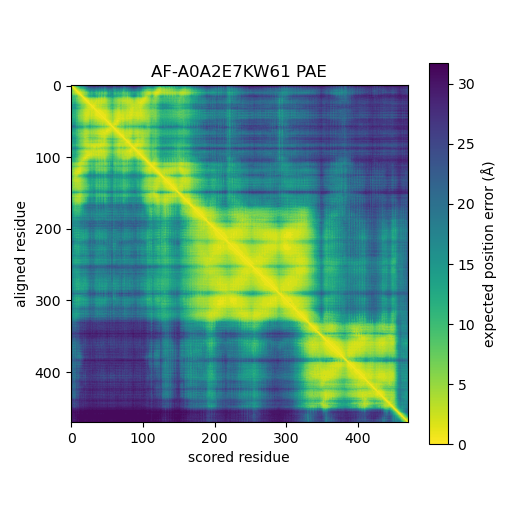A 1 193 ? -8.025 5.837 19.445 1.00 79.62 193 MET A CA 1
ATOM 1537 C C . MET A 1 193 ? -9.200 6.221 18.541 1.00 79.62 193 MET A C 1
ATOM 1539 O O . MET A 1 193 ? -9.644 5.418 17.729 1.00 79.62 193 MET A O 1
ATOM 1543 N N . GLN A 1 194 ? -9.686 7.461 18.637 1.00 82.31 194 GLN A N 1
ATOM 1544 C CA . GLN A 1 194 ? -10.850 7.912 17.865 1.00 82.31 194 GLN A CA 1
ATOM 1545 C C . GLN A 1 194 ? -10.659 7.916 16.337 1.00 82.31 194 GLN A C 1
ATOM 1547 O O . GLN A 1 194 ? -11.584 7.482 15.648 1.00 82.31 194 GLN A O 1
ATOM 1552 N N . PRO A 1 195 ? -9.490 8.302 15.782 1.00 82.88 195 PRO A N 1
ATOM 1553 C CA . PRO A 1 195 ? -9.226 8.187 14.348 1.00 82.88 195 PRO A CA 1
ATOM 1554 C C . PRO A 1 195 ? -9.385 6.759 13.818 1.00 82.88 195 PRO A C 1
ATOM 1556 O O . PRO A 1 195 ? -9.843 6.571 12.696 1.00 82.88 195 PRO A O 1
ATOM 1559 N N . ILE A 1 196 ? -9.050 5.746 14.625 1.00 82.75 196 ILE A N 1
ATOM 1560 C CA . ILE A 1 196 ? -9.156 4.335 14.230 1.00 82.75 196 ILE A CA 1
ATOM 1561 C C . ILE A 1 196 ? -10.619 3.965 13.974 1.00 82.75 196 ILE A C 1
ATOM 1563 O O . ILE A 1 196 ? -10.914 3.312 12.978 1.00 82.75 196 ILE A O 1
ATOM 1567 N N . TYR A 1 197 ? -11.546 4.431 14.816 1.00 81.31 197 TYR A N 1
ATOM 1568 C CA . TYR A 1 197 ? -12.979 4.161 14.641 1.00 81.31 197 TYR A CA 1
ATOM 1569 C C . TYR A 1 197 ? -13.532 4.787 13.362 1.00 81.31 197 TYR A C 1
ATOM 1571 O O . TYR A 1 197 ? -14.410 4.215 12.725 1.00 81.31 197 TYR A O 1
ATOM 1579 N N . VAL A 1 198 ? -12.986 5.934 12.960 1.00 78.75 198 VAL A N 1
ATOM 1580 C CA . VAL A 1 198 ? -13.344 6.598 11.703 1.00 78.75 198 VAL A CA 1
ATOM 1581 C C . VAL A 1 198 ? -12.772 5.862 10.495 1.00 78.75 198 VAL A C 1
ATOM 1583 O O . VAL A 1 198 ? -13.466 5.679 9.497 1.00 78.75 198 VAL A O 1
ATOM 1586 N N . LEU A 1 199 ? -11.542 5.357 10.597 1.00 84.12 199 LEU A N 1
ATOM 1587 C CA . LEU A 1 199 ? -10.931 4.544 9.545 1.00 84.12 199 LEU A CA 1
ATOM 1588 C C . LEU A 1 199 ? -11.692 3.232 9.290 1.00 84.12 199 LEU A C 1
ATOM 1590 O O . LEU A 1 199 ? -11.628 2.723 8.174 1.00 84.12 199 LEU A O 1
ATOM 1594 N N . LEU A 1 200 ? -12.470 2.718 10.253 1.00 84.94 200 LEU A N 1
ATOM 1595 C CA . LEU A 1 200 ? -13.346 1.554 10.039 1.00 84.94 200 LEU A CA 1
ATOM 1596 C C . LEU A 1 200 ? -14.458 1.809 9.014 1.00 84.94 200 LEU A C 1
ATOM 1598 O O . LEU A 1 200 ? -14.939 0.853 8.412 1.00 84.94 200 LEU A O 1
ATOM 1602 N N . ALA A 1 201 ? -14.864 3.063 8.790 1.00 86.62 201 ALA A N 1
ATOM 1603 C CA . ALA A 1 201 ? -15.867 3.405 7.780 1.00 86.62 201 ALA A CA 1
ATOM 1604 C C . ALA A 1 201 ? -15.286 3.435 6.352 1.00 86.62 201 ALA A C 1
ATOM 1606 O O . ALA A 1 201 ? -16.020 3.270 5.377 1.00 86.62 201 ALA A O 1
ATOM 1607 N N . LEU A 1 202 ? -13.963 3.594 6.211 1.00 89.44 202 LEU A N 1
ATOM 1608 C CA . LEU A 1 202 ? -13.296 3.749 4.917 1.00 89.44 202 LEU A CA 1
ATOM 1609 C C . LEU A 1 202 ? -13.446 2.523 3.988 1.00 89.44 202 LEU A C 1
ATOM 1611 O O . LEU A 1 202 ? -13.795 2.727 2.822 1.00 89.44 202 LEU A O 1
ATOM 1615 N N . PRO A 1 203 ? -13.257 1.265 4.448 1.00 91.56 203 PRO A N 1
ATOM 1616 C CA . PRO A 1 203 ? -13.469 0.085 3.609 1.00 91.56 203 PRO A CA 1
ATOM 1617 C C . PRO A 1 203 ? -14.877 0.021 3.016 1.00 91.56 203 PRO A C 1
ATOM 1619 O O . PRO A 1 203 ? -15.043 -0.383 1.870 1.00 91.56 203 PRO A O 1
ATOM 1622 N N . PHE A 1 204 ? -15.890 0.470 3.760 1.00 91.00 204 PHE A N 1
ATOM 1623 C CA . PHE A 1 204 ? -17.264 0.495 3.268 1.00 91.00 204 PHE A CA 1
ATOM 1624 C C . PHE A 1 204 ? -17.455 1.536 2.169 1.00 91.00 204 PHE A C 1
ATOM 1626 O O . PHE A 1 204 ? -18.129 1.251 1.184 1.00 91.00 204 PHE A O 1
ATOM 1633 N N . GLY A 1 205 ? -16.801 2.696 2.264 1.00 93.12 205 GLY A N 1
ATOM 1634 C CA . GLY A 1 205 ? -16.763 3.650 1.156 1.00 93.12 205 GLY A CA 1
ATOM 1635 C C . GLY A 1 205 ? -16.127 3.059 -0.103 1.00 93.12 205 GLY A C 1
ATOM 1636 O O . GLY A 1 205 ? -16.677 3.203 -1.194 1.00 93.12 205 GLY A O 1
ATOM 1637 N N . VAL A 1 206 ? -15.018 2.330 0.042 1.00 94.75 206 VAL A N 1
ATOM 1638 C CA . VAL A 1 206 ? -14.375 1.626 -1.081 1.00 94.75 206 VAL A CA 1
ATOM 1639 C C . VAL A 1 206 ? -15.313 0.580 -1.690 1.00 94.75 206 VAL A C 1
ATOM 1641 O O . VAL A 1 206 ? -15.438 0.520 -2.911 1.00 94.75 206 VAL A O 1
ATOM 1644 N N . ILE A 1 207 ? -16.034 -0.190 -0.870 1.00 95.31 207 ILE A N 1
ATOM 1645 C CA . ILE A 1 207 ? -17.062 -1.129 -1.348 1.00 95.31 207 ILE A CA 1
ATOM 1646 C C . ILE A 1 207 ? -18.144 -0.384 -2.142 1.00 95.31 207 ILE A C 1
ATOM 1648 O O . ILE A 1 207 ? -18.495 -0.812 -3.240 1.00 95.31 207 ILE A O 1
ATOM 1652 N N . GLY A 1 208 ? -18.620 0.762 -1.650 1.00 95.50 208 GLY A N 1
ATOM 1653 C CA . GLY A 1 208 ? -19.562 1.620 -2.373 1.00 95.50 208 GLY A CA 1
ATOM 1654 C C . GLY A 1 208 ? -19.031 2.093 -3.728 1.00 95.50 208 GLY A C 1
ATOM 1655 O O . GLY A 1 208 ? -19.738 2.030 -4.732 1.00 95.50 208 GLY A O 1
ATOM 1656 N N . ALA A 1 209 ? -17.762 2.500 -3.782 1.00 96.50 209 ALA A N 1
ATOM 1657 C CA . ALA A 1 209 ? -17.090 2.894 -5.017 1.00 96.50 209 ALA A CA 1
ATOM 1658 C C . ALA A 1 209 ? -16.985 1.732 -6.020 1.00 96.50 209 ALA A C 1
ATOM 1660 O O . ALA A 1 209 ? -17.206 1.932 -7.218 1.00 96.50 209 ALA A O 1
ATOM 1661 N N . MET A 1 210 ? -16.681 0.522 -5.539 1.00 96.56 210 MET A N 1
ATOM 1662 C CA . MET A 1 210 ? -16.633 -0.694 -6.359 1.00 96.56 210 MET A CA 1
ATOM 1663 C C . MET A 1 210 ? -18.015 -1.072 -6.896 1.00 96.56 210 MET A C 1
ATOM 1665 O O . MET A 1 210 ? -18.140 -1.389 -8.077 1.00 96.56 210 MET A O 1
ATOM 1669 N N . ILE A 1 211 ? -19.058 -0.988 -6.062 1.00 96.38 211 ILE A N 1
ATOM 1670 C CA . ILE A 1 211 ? -20.448 -1.186 -6.495 1.00 96.38 211 ILE A CA 1
ATOM 1671 C C . ILE A 1 211 ? -20.808 -0.160 -7.574 1.00 96.38 211 ILE A C 1
ATOM 1673 O O . ILE A 1 211 ? -21.378 -0.534 -8.592 1.00 96.38 211 ILE A O 1
ATOM 1677 N N . GLY A 1 212 ? -20.421 1.108 -7.408 1.00 96.12 212 GLY A N 1
ATOM 1678 C CA . GLY A 1 212 ? -20.624 2.141 -8.426 1.00 96.12 212 GLY A CA 1
ATOM 1679 C C . GLY A 1 212 ? -19.971 1.803 -9.767 1.00 96.12 212 GLY A C 1
ATOM 1680 O O . GLY A 1 212 ? -20.607 1.929 -10.808 1.00 96.12 212 GLY A O 1
ATOM 1681 N N . HIS A 1 213 ? -18.727 1.313 -9.750 1.00 96.81 213 HIS A N 1
ATOM 1682 C CA . HIS A 1 213 ? -18.029 0.876 -10.967 1.00 96.81 213 HIS A CA 1
ATOM 1683 C C . HIS A 1 213 ? -18.744 -0.288 -11.653 1.00 96.81 213 HIS A C 1
ATOM 1685 O O . HIS A 1 213 ? -18.885 -0.287 -12.874 1.00 96.81 213 HIS A O 1
ATOM 1691 N N . LEU A 1 214 ? -19.242 -1.244 -10.864 1.00 96.31 214 LEU A N 1
ATOM 1692 C CA . LEU A 1 214 ? -20.017 -2.371 -11.369 1.00 96.31 214 LEU A CA 1
ATOM 1693 C C . LEU A 1 214 ? -21.336 -1.912 -12.006 1.00 96.31 214 LEU A C 1
ATOM 1695 O O . LEU A 1 214 ? -21.667 -2.359 -13.099 1.00 96.31 214 LEU A O 1
ATOM 1699 N N . VAL A 1 215 ? -22.061 -0.997 -11.353 1.00 95.75 215 VAL A N 1
ATOM 1700 C CA . VAL A 1 215 ? -23.327 -0.433 -11.855 1.00 95.75 215 VAL A CA 1
ATOM 1701 C C . VAL A 1 215 ? -23.115 0.357 -13.148 1.00 95.75 215 VAL A C 1
ATOM 1703 O O . VAL A 1 215 ? -23.916 0.241 -14.070 1.00 95.75 215 VAL A O 1
ATOM 1706 N N . MET A 1 216 ? -22.028 1.126 -13.237 1.00 93.69 216 MET A N 1
ATOM 1707 C CA . MET A 1 216 ? -21.680 1.915 -14.425 1.00 93.69 216 MET A CA 1
ATOM 1708 C C . MET A 1 216 ? -21.004 1.086 -15.532 1.00 93.69 216 MET A C 1
ATOM 1710 O O . MET A 1 216 ? -20.782 1.602 -16.623 1.00 93.69 216 MET A O 1
ATOM 1714 N N . GLY A 1 217 ? -20.654 -0.180 -15.273 1.00 93.62 217 GLY A N 1
ATOM 1715 C CA . GLY A 1 217 ? -19.981 -1.052 -16.241 1.00 93.62 217 GLY A CA 1
ATOM 1716 C C . GLY A 1 217 ? -18.555 -0.615 -16.599 1.00 93.62 217 GLY A C 1
ATOM 1717 O O . GLY A 1 217 ? -18.090 -0.893 -17.703 1.00 93.62 217 GLY A O 1
ATOM 1718 N N . ILE A 1 218 ? -17.859 0.076 -15.691 1.00 92.19 218 ILE A N 1
ATOM 1719 C CA . ILE A 1 218 ? -16.514 0.623 -15.926 1.00 92.19 218 ILE A CA 1
ATOM 1720 C C . ILE A 1 218 ? -15.446 -0.113 -15.110 1.00 92.19 218 ILE A C 1
ATOM 1722 O O . ILE A 1 218 ? -15.652 -0.489 -13.956 1.00 92.19 218 ILE A O 1
ATOM 1726 N N . ASN A 1 219 ? -14.264 -0.289 -15.702 1.00 92.25 219 ASN A N 1
ATOM 1727 C CA . ASN A 1 219 ? -13.128 -0.909 -15.022 1.00 92.25 219 ASN A CA 1
ATOM 1728 C C . ASN A 1 219 ? -12.478 0.050 -14.016 1.00 92.25 219 ASN A C 1
ATOM 1730 O O . ASN A 1 219 ? -12.439 1.265 -14.220 1.00 92.25 219 ASN A O 1
ATOM 1734 N N . LEU A 1 220 ? -11.910 -0.512 -12.946 1.00 91.88 220 LEU A N 1
ATOM 1735 C CA . LEU A 1 220 ? -11.097 0.253 -12.005 1.00 91.88 220 LEU A CA 1
ATOM 1736 C C . LEU A 1 220 ? -9.839 0.780 -12.702 1.00 91.88 220 LEU A C 1
ATOM 1738 O O . LEU A 1 220 ? -9.118 0.043 -13.372 1.00 91.88 220 LEU A O 1
ATOM 1742 N N . SER A 1 221 ? -9.569 2.065 -12.505 1.00 92.00 221 SER A N 1
ATOM 1743 C CA . SER A 1 221 ? -8.420 2.768 -13.068 1.00 92.00 221 SER A CA 1
ATOM 1744 C C . SER A 1 221 ? -7.672 3.547 -11.986 1.00 92.00 221 SER A C 1
ATOM 1746 O O . SER A 1 221 ? -8.145 3.698 -10.857 1.00 92.00 221 SER A O 1
ATOM 1748 N N . TRP A 1 222 ? -6.522 4.124 -12.339 1.00 91.69 222 TRP A N 1
ATOM 1749 C CA . TRP A 1 222 ? -5.819 5.058 -11.455 1.00 91.69 222 TRP A CA 1
ATOM 1750 C C . TRP A 1 222 ? -6.682 6.267 -11.067 1.00 91.69 222 TRP A C 1
ATOM 1752 O O . TRP A 1 222 ? -6.585 6.754 -9.942 1.00 91.69 222 TRP A O 1
ATOM 1762 N N . LEU A 1 223 ? -7.584 6.712 -11.948 1.00 94.12 223 LEU A N 1
ATOM 1763 C CA . LEU A 1 223 ? -8.512 7.801 -11.639 1.00 94.12 223 LEU A CA 1
ATOM 1764 C C . LEU A 1 223 ? -9.593 7.380 -10.636 1.00 94.12 223 LEU A C 1
ATOM 1766 O O . LEU A 1 223 ? -9.972 8.184 -9.784 1.00 94.12 223 LEU A O 1
ATOM 1770 N N . SER A 1 224 ? -10.011 6.114 -10.649 1.00 96.25 224 SER A N 1
ATOM 1771 C CA . SER A 1 224 ? -10.891 5.548 -9.618 1.00 96.25 224 SER A CA 1
ATOM 1772 C C . SER A 1 224 ? -10.238 5.616 -8.232 1.00 96.25 224 SER A C 1
ATOM 1774 O O . SER A 1 224 ? -10.887 5.962 -7.247 1.00 96.25 224 SER A O 1
ATOM 1776 N N . ILE A 1 225 ? -8.928 5.356 -8.146 1.00 94.25 225 ILE A N 1
ATOM 1777 C CA . ILE A 1 225 ? -8.169 5.448 -6.887 1.00 94.25 225 ILE A CA 1
ATOM 1778 C C . ILE A 1 225 ? -8.150 6.887 -6.363 1.00 94.25 225 ILE A C 1
ATOM 1780 O O . ILE A 1 225 ? -8.392 7.098 -5.177 1.00 94.25 225 ILE A O 1
ATOM 1784 N N . PHE A 1 226 ? -7.956 7.887 -7.227 1.00 93.62 226 PHE A N 1
ATOM 1785 C CA . PHE A 1 226 ? -8.076 9.291 -6.815 1.00 93.62 226 PHE A CA 1
ATOM 1786 C C . PHE A 1 226 ? -9.484 9.642 -6.319 1.00 93.62 226 PHE A C 1
ATOM 1788 O O . PHE A 1 226 ? -9.617 10.341 -5.315 1.00 93.62 226 PHE A O 1
ATOM 1795 N N . GLY A 1 227 ? -10.531 9.100 -6.949 1.00 95.25 227 GLY A N 1
ATOM 1796 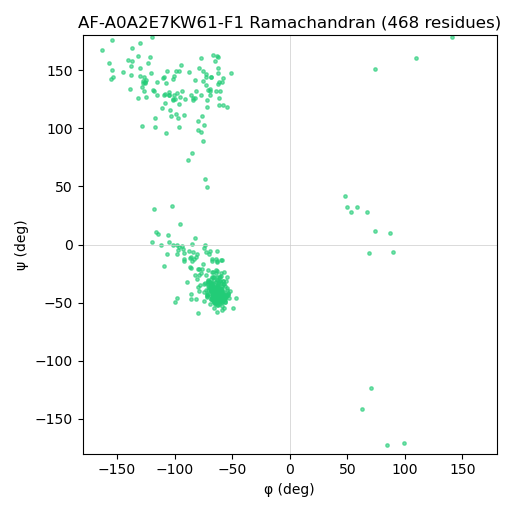C CA . GLY A 1 227 ? -11.907 9.244 -6.465 1.00 95.25 227 GLY A CA 1
ATOM 1797 C C . GLY A 1 227 ? -12.115 8.623 -5.078 1.00 95.25 227 GLY A C 1
ATOM 1798 O O . GLY A 1 227 ? -12.744 9.231 -4.216 1.00 95.25 227 GLY A O 1
ATOM 1799 N N . MET A 1 228 ? -11.528 7.449 -4.823 1.00 94.94 228 MET A N 1
ATOM 1800 C CA . MET A 1 228 ? -11.551 6.796 -3.505 1.00 94.94 228 MET A CA 1
ATOM 1801 C C . MET A 1 228 ? -10.746 7.564 -2.442 1.00 94.94 228 MET A C 1
ATOM 1803 O O . MET A 1 228 ? -11.137 7.592 -1.275 1.00 94.94 228 MET A O 1
ATOM 1807 N N . LEU A 1 229 ? -9.651 8.226 -2.824 1.00 91.94 229 LEU A N 1
ATOM 1808 C CA . LEU A 1 229 ? -8.901 9.115 -1.930 1.00 91.94 229 LEU A CA 1
ATOM 1809 C C . LEU A 1 229 ? -9.715 10.364 -1.564 1.00 91.94 229 LEU A C 1
ATOM 1811 O O . LEU A 1 229 ? -9.751 10.748 -0.396 1.00 91.94 229 LEU A O 1
ATOM 1815 N N . ALA A 1 230 ? -10.408 10.971 -2.530 1.00 93.06 230 ALA A N 1
ATOM 1816 C CA . ALA A 1 230 ? -11.309 12.094 -2.267 1.00 93.06 230 ALA A CA 1
ATOM 1817 C C . ALA A 1 230 ? -12.476 11.679 -1.352 1.00 93.06 230 ALA A C 1
ATOM 1819 O O . ALA A 1 230 ? -12.793 12.377 -0.388 1.00 93.06 230 ALA A O 1
ATOM 1820 N N . LEU A 1 231 ? -13.053 10.499 -1.601 1.00 93.94 231 LEU A N 1
ATOM 1821 C CA . LEU A 1 231 ? -14.075 9.879 -0.758 1.00 93.94 231 LEU A CA 1
ATOM 1822 C C . LEU A 1 231 ? -13.609 9.735 0.694 1.00 93.94 231 LEU A C 1
ATOM 1824 O O . LEU A 1 231 ? -14.367 10.050 1.610 1.00 93.94 231 LEU A O 1
ATOM 1828 N N . ALA A 1 232 ? -12.366 9.294 0.909 1.00 90.44 232 ALA A N 1
ATOM 1829 C CA . ALA A 1 232 ? -11.795 9.152 2.245 1.00 90.44 232 ALA A CA 1
ATOM 1830 C C . ALA A 1 232 ? -11.897 10.455 3.050 1.00 90.44 232 ALA A C 1
ATOM 1832 O O . ALA A 1 232 ? -12.296 10.431 4.212 1.00 90.44 232 ALA A O 1
ATOM 1833 N N . GLY A 1 233 ? -11.593 11.593 2.419 1.00 88.88 233 GLY A N 1
ATOM 1834 C CA . GLY A 1 233 ? -11.690 12.910 3.048 1.00 88.88 233 GLY A CA 1
ATOM 1835 C C . GLY A 1 233 ? -13.117 13.272 3.467 1.00 88.88 233 GLY A C 1
ATOM 1836 O O . GLY A 1 233 ? -13.322 13.735 4.589 1.00 88.88 233 GLY A O 1
ATOM 1837 N N . VAL A 1 234 ? -14.105 13.009 2.604 1.00 90.12 234 VAL A N 1
ATOM 1838 C CA . VAL A 1 234 ? -15.527 13.270 2.902 1.00 90.12 234 VAL A CA 1
ATOM 1839 C C . VAL A 1 234 ? -16.001 12.417 4.082 1.00 90.12 234 VAL A C 1
ATOM 1841 O O . VAL A 1 234 ? -16.537 12.948 5.054 1.00 90.12 234 VAL A O 1
ATOM 1844 N N . VAL A 1 235 ? -15.715 11.112 4.056 1.00 89.94 235 VAL A N 1
ATOM 1845 C CA . VAL A 1 235 ? -16.109 10.169 5.121 1.00 89.94 235 VAL A CA 1
ATOM 1846 C C . VAL A 1 235 ? -15.452 10.517 6.456 1.00 89.94 235 VAL A C 1
ATOM 1848 O O . VAL A 1 235 ? -16.097 10.469 7.510 1.00 89.94 235 VAL A O 1
ATOM 1851 N N . VAL A 1 236 ? -14.172 10.898 6.426 1.00 88.00 236 VAL A N 1
ATOM 1852 C CA . VAL A 1 236 ? -13.442 11.359 7.613 1.00 88.00 236 VAL A CA 1
ATOM 1853 C C . VAL A 1 236 ? -14.091 12.609 8.195 1.00 88.00 236 VAL A C 1
ATOM 1855 O O . VAL A 1 236 ? -14.277 12.671 9.410 1.00 88.00 236 VAL A O 1
ATOM 1858 N N . ASN A 1 237 ? -14.450 13.586 7.361 1.00 88.44 237 ASN A N 1
ATOM 1859 C CA . ASN A 1 237 ? -15.079 14.824 7.813 1.00 88.44 237 ASN A CA 1
ATOM 1860 C C . ASN A 1 237 ? -16.434 14.563 8.491 1.00 88.44 237 ASN A C 1
ATOM 1862 O O . ASN A 1 237 ? -16.675 15.047 9.600 1.00 88.44 237 ASN A O 1
ATOM 1866 N N . ASP A 1 238 ? -17.290 13.748 7.876 1.00 87.69 238 ASP A N 1
ATOM 1867 C CA . ASP A 1 238 ? -18.613 13.430 8.425 1.00 87.69 238 ASP A CA 1
ATOM 1868 C C . ASP A 1 238 ? -18.504 12.683 9.764 1.00 87.69 238 ASP A C 1
ATOM 1870 O O . ASP A 1 238 ? -19.202 12.994 10.737 1.00 87.69 238 ASP A O 1
ATOM 1874 N N . SER A 1 239 ? -17.551 11.754 9.854 1.00 88.81 239 SER A N 1
ATOM 1875 C CA . SER A 1 239 ? -17.260 11.016 11.084 1.00 88.81 239 SER A CA 1
ATOM 1876 C C . SER A 1 239 ? -16.651 11.907 12.171 1.00 88.81 239 SER A C 1
ATOM 1878 O O . SER A 1 239 ? -17.015 11.783 13.341 1.00 88.81 239 SER A O 1
ATOM 1880 N N . LEU A 1 240 ? -15.757 12.832 11.810 1.00 88.38 240 LEU A N 1
ATOM 1881 C CA . LEU A 1 240 ? -15.139 13.784 12.737 1.00 88.38 240 LEU A CA 1
ATOM 1882 C C . LEU A 1 240 ? -16.193 14.654 13.418 1.00 88.38 240 LEU A C 1
ATOM 1884 O O . LEU A 1 240 ? -16.201 14.774 14.643 1.00 88.38 240 LEU A O 1
ATOM 1888 N N . VAL A 1 241 ? -17.116 15.214 12.638 1.00 88.06 241 VAL A N 1
ATOM 1889 C CA . VAL A 1 241 ? -18.186 16.077 13.154 1.00 88.06 241 VAL A CA 1
ATOM 1890 C C . VAL A 1 241 ? -19.157 15.304 14.058 1.00 88.06 241 VAL A C 1
ATOM 1892 O O . VAL A 1 241 ? -19.675 15.869 15.030 1.00 88.06 241 VAL A O 1
ATOM 1895 N N . MET A 1 242 ? -19.402 14.021 13.766 1.00 89.81 242 MET A N 1
ATOM 1896 C CA . MET A 1 242 ? -20.186 13.126 14.624 1.00 89.81 242 MET A CA 1
ATOM 1897 C C . MET A 1 242 ? -19.481 12.881 15.963 1.00 89.81 242 MET A C 1
ATOM 1899 O O . MET A 1 242 ? -20.058 13.141 17.019 1.00 89.81 242 MET A O 1
ATOM 1903 N N . VAL A 1 243 ? -18.228 12.421 15.923 1.00 90.19 243 VAL A N 1
ATOM 1904 C CA . VAL A 1 243 ? -17.433 12.088 17.115 1.00 90.19 243 VAL A CA 1
ATOM 1905 C C . VAL A 1 243 ? -17.191 13.326 17.984 1.00 90.19 243 VAL A C 1
ATOM 1907 O O . VAL A 1 243 ? -17.310 13.235 19.204 1.00 90.19 243 VAL A O 1
ATOM 1910 N N . ASP A 1 244 ? -16.928 14.497 17.395 1.00 89.44 244 ASP A N 1
ATOM 1911 C CA . ASP A 1 244 ? -16.808 15.758 18.140 1.00 89.44 244 ASP A CA 1
ATOM 1912 C C . ASP A 1 244 ? -18.100 16.104 18.896 1.00 89.44 244 ASP A C 1
ATOM 1914 O O . ASP A 1 244 ? -18.055 16.504 20.062 1.00 89.44 244 ASP A O 1
ATOM 1918 N N . HIS A 1 245 ? -19.267 15.903 18.271 1.00 90.19 245 HIS A N 1
ATOM 1919 C CA . HIS A 1 245 ? -20.544 16.141 18.944 1.00 90.19 245 HIS A CA 1
ATOM 1920 C C . HIS A 1 245 ? -20.751 15.177 20.116 1.00 90.19 245 HIS A C 1
ATOM 1922 O O . HIS A 1 245 ? -21.113 15.629 21.204 1.00 90.19 245 HIS A O 1
ATOM 1928 N N . VAL A 1 246 ? -20.441 13.888 19.928 1.00 91.38 246 VAL A N 1
ATOM 1929 C CA . VAL A 1 246 ? -20.484 12.886 21.005 1.00 91.38 246 VAL A CA 1
ATOM 1930 C C . VAL A 1 246 ? -19.554 13.295 22.145 1.00 91.38 246 VAL A C 1
ATOM 1932 O O . VAL A 1 246 ? -19.983 13.373 23.293 1.00 91.38 246 VAL A O 1
ATOM 1935 N N . ASN A 1 247 ? -18.302 13.642 21.837 1.00 90.00 247 ASN A N 1
ATOM 1936 C CA . ASN A 1 247 ? -17.313 14.080 22.822 1.00 90.00 247 ASN A CA 1
ATOM 1937 C C . ASN A 1 247 ? -17.768 15.323 23.595 1.00 90.00 247 ASN A C 1
ATOM 1939 O O . ASN A 1 247 ? -17.518 15.430 24.796 1.00 90.00 247 ASN A O 1
ATOM 1943 N N . ARG A 1 248 ? -18.431 16.275 22.931 1.00 90.81 248 ARG A N 1
ATOM 1944 C CA . ARG A 1 248 ? -18.993 17.456 23.593 1.00 90.81 248 ARG A CA 1
ATOM 1945 C C . ARG A 1 248 ? -20.111 17.074 24.563 1.00 90.81 248 ARG A C 1
ATOM 1947 O O . ARG A 1 248 ? -20.082 17.528 25.701 1.00 90.81 248 ARG A O 1
ATOM 1954 N N . LYS A 1 249 ? -21.026 16.188 24.163 1.00 92.69 249 LYS A N 1
ATOM 1955 C CA . LYS A 1 249 ? -22.094 15.674 25.038 1.00 92.69 249 LYS A CA 1
ATOM 1956 C C . LYS A 1 249 ? -21.564 14.894 26.239 1.00 92.69 249 LYS A C 1
ATOM 1958 O O . LYS A 1 249 ? -22.059 15.079 27.346 1.00 92.69 249 LYS A O 1
ATOM 1963 N N . LEU A 1 250 ? -20.509 14.106 26.053 1.00 90.94 250 LEU A N 1
ATOM 1964 C CA . LEU A 1 250 ? -19.816 13.441 27.159 1.00 90.94 250 LEU A CA 1
ATOM 1965 C C . LEU A 1 250 ? -19.229 14.451 28.159 1.00 90.94 250 LEU A C 1
ATOM 1967 O O . LEU A 1 250 ? -19.345 14.258 29.365 1.00 90.94 250 LEU A O 1
ATOM 1971 N N . LYS A 1 251 ? -18.638 15.556 27.678 1.00 90.75 251 LYS A N 1
ATOM 1972 C CA . LYS A 1 251 ? -18.121 16.636 28.545 1.00 90.75 251 LYS A CA 1
ATOM 1973 C C . LYS A 1 251 ? -19.224 17.388 29.291 1.00 90.75 251 LYS A C 1
ATOM 1975 O O . LYS A 1 251 ? -18.971 17.889 30.379 1.00 90.75 251 LYS A O 1
ATOM 1980 N N . GLU A 1 252 ? -20.428 17.445 28.728 1.00 93.19 252 GLU A N 1
ATOM 1981 C CA . GLU A 1 252 ? -21.636 17.962 29.389 1.00 93.19 252 GLU A CA 1
ATOM 1982 C C . GLU A 1 252 ? -22.185 16.989 30.461 1.00 93.19 252 GLU A C 1
ATOM 1984 O O . GLU A 1 252 ? -23.185 17.292 31.105 1.00 93.19 252 GLU A O 1
ATOM 1989 N N . GLY A 1 253 ? -21.546 15.829 30.673 1.00 91.50 253 GLY A N 1
ATOM 1990 C CA . GLY A 1 253 ? -21.939 14.830 31.673 1.00 91.50 253 GLY A CA 1
ATOM 1991 C C . GLY A 1 253 ? -22.976 13.817 31.181 1.00 91.50 253 GLY A C 1
ATOM 1992 O O . GLY A 1 253 ? -23.521 13.058 31.981 1.00 91.50 253 GLY A O 1
ATOM 1993 N N . MET A 1 254 ? -23.272 13.787 29.878 1.00 93.12 254 MET A N 1
ATOM 1994 C CA . MET A 1 254 ? -24.211 12.824 29.306 1.00 93.12 254 MET A CA 1
ATOM 1995 C C . MET A 1 254 ? -23.584 11.430 29.193 1.00 93.12 254 MET A C 1
ATOM 1997 O O . MET A 1 254 ? -22.437 11.291 28.781 1.00 93.12 254 MET A O 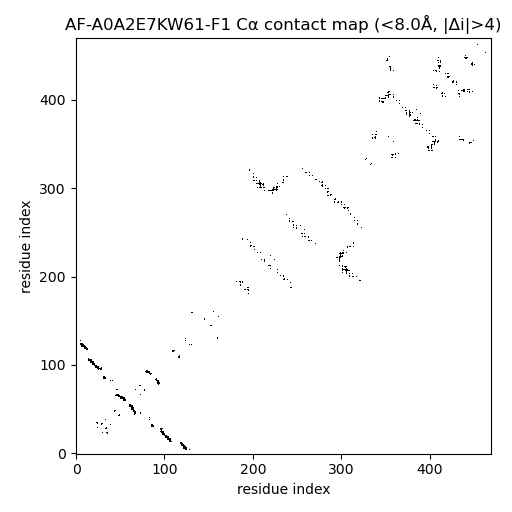1
ATOM 2001 N N . ASP A 1 255 ? -24.371 10.393 29.487 1.00 92.56 255 ASP A N 1
ATOM 2002 C CA . ASP A 1 255 ? -23.997 9.000 29.224 1.00 92.56 255 ASP A CA 1
ATOM 2003 C C . ASP A 1 255 ? -23.690 8.754 27.732 1.00 92.56 255 ASP A C 1
ATOM 2005 O O . ASP A 1 255 ? -24.375 9.286 26.854 1.00 92.56 255 ASP A O 1
ATOM 2009 N N . LEU A 1 256 ? -22.699 7.904 27.437 1.00 89.56 256 LEU A N 1
ATOM 2010 C CA . LEU A 1 256 ? -22.200 7.661 26.078 1.00 89.56 256 LEU A CA 1
ATOM 2011 C C . LEU A 1 256 ? -23.289 7.183 25.119 1.00 89.56 256 LEU A C 1
ATOM 2013 O O . LEU A 1 256 ? -23.341 7.638 23.975 1.00 89.56 256 LEU A O 1
ATOM 2017 N N . LYS A 1 257 ? -24.185 6.299 25.567 1.00 91.81 257 LYS A N 1
ATOM 2018 C CA . LYS A 1 257 ? -25.260 5.776 24.717 1.00 91.81 257 LYS A CA 1
ATOM 2019 C C . LYS A 1 257 ? -26.247 6.870 24.346 1.00 91.81 257 LYS A C 1
ATOM 2021 O O . LYS A 1 257 ? -26.627 6.989 23.181 1.00 91.81 257 LYS A O 1
ATOM 2026 N N . ARG A 1 258 ? -26.635 7.697 25.318 1.00 92.56 258 ARG A N 1
ATOM 2027 C CA . ARG A 1 258 ? -27.510 8.852 25.071 1.00 92.56 258 ARG A CA 1
ATOM 2028 C C . ARG A 1 258 ? -26.826 9.885 24.177 1.00 92.56 258 ARG A C 1
ATOM 2030 O O . ARG A 1 258 ? -27.432 10.325 23.203 1.00 92.56 258 ARG A O 1
ATOM 2037 N N . ALA A 1 259 ? -25.556 10.184 24.446 1.00 93.38 259 ALA A N 1
ATOM 2038 C CA . ALA A 1 259 ? -24.743 11.096 23.650 1.00 93.38 259 ALA A CA 1
ATOM 2039 C C . ALA A 1 259 ? -24.637 10.634 22.189 1.00 93.38 259 ALA A C 1
ATOM 2041 O O . ALA A 1 259 ? -24.810 11.444 21.279 1.00 93.38 259 ALA A O 1
ATOM 2042 N N . ALA A 1 260 ? -24.412 9.340 21.949 1.00 92.25 260 ALA A N 1
ATOM 2043 C CA . ALA A 1 260 ? -24.339 8.758 20.612 1.00 92.25 260 ALA A CA 1
ATOM 2044 C C . ALA A 1 260 ? -25.672 8.858 19.847 1.00 92.25 260 ALA A C 1
ATOM 2046 O O . ALA A 1 260 ? -25.678 9.262 18.685 1.00 92.25 260 ALA A O 1
ATOM 2047 N N . ILE A 1 261 ? -26.803 8.563 20.499 1.00 92.62 261 ILE A N 1
ATOM 2048 C CA . ILE A 1 261 ? -28.140 8.652 19.885 1.00 92.62 261 ILE A CA 1
ATOM 2049 C C . ILE A 1 261 ? -28.511 10.110 19.566 1.00 92.62 261 ILE A C 1
ATOM 2051 O O . ILE A 1 261 ? -28.974 10.408 18.460 1.00 92.62 261 ILE A O 1
ATOM 2055 N N . GLU A 1 262 ? -28.287 11.043 20.496 1.00 92.81 262 GLU A N 1
ATOM 2056 C CA . GLU A 1 262 ? -28.574 12.464 20.258 1.00 92.81 262 GLU A CA 1
ATOM 2057 C C . GLU A 1 262 ? -27.670 13.038 19.156 1.00 92.81 262 GLU A C 1
ATOM 2059 O O . GLU A 1 262 ? -28.129 13.772 18.278 1.00 92.81 262 GLU A O 1
ATOM 2064 N N . SER A 1 263 ? -26.391 12.657 19.148 1.00 91.56 263 SER A N 1
ATOM 2065 C CA . SER A 1 263 ? -25.455 13.068 18.098 1.00 91.56 263 SER A CA 1
ATOM 2066 C C . SER A 1 263 ? -25.877 12.530 16.736 1.00 91.56 263 SER A C 1
ATOM 2068 O O . SER A 1 263 ? -25.959 13.303 15.782 1.00 91.56 263 SER A O 1
ATOM 2070 N N . GLY A 1 264 ? -26.226 11.242 16.655 1.00 90.62 264 GLY A N 1
ATOM 2071 C CA . GLY A 1 264 ? -26.713 10.606 15.433 1.00 90.62 264 GLY A CA 1
ATOM 2072 C C . GLY A 1 264 ? -27.941 11.313 14.862 1.00 90.62 264 GLY A C 1
ATOM 2073 O O . GLY A 1 264 ? -27.953 11.697 13.694 1.00 90.62 264 GLY A O 1
ATOM 2074 N N . THR A 1 265 ? -28.944 11.575 15.702 1.00 90.81 265 THR A N 1
ATOM 2075 C CA . THR A 1 265 ? -30.194 12.235 15.281 1.00 90.81 265 THR A CA 1
ATOM 2076 C C . THR A 1 265 ? -29.980 13.678 14.823 1.00 90.81 265 THR A C 1
ATOM 2078 O O . THR A 1 265 ? -30.517 14.079 13.788 1.00 90.81 265 THR A O 1
ATOM 2081 N N . ARG A 1 266 ? -29.147 14.460 15.523 1.00 91.25 266 ARG A N 1
ATOM 2082 C CA . ARG A 1 266 ? -28.811 15.838 15.116 1.00 91.25 266 ARG A CA 1
ATOM 2083 C C . ARG A 1 266 ? -27.962 15.897 13.845 1.00 91.25 266 ARG A C 1
ATOM 2085 O O . ARG A 1 266 ? -28.087 16.852 13.077 1.00 91.25 266 ARG A O 1
ATOM 2092 N N . ARG A 1 267 ? -27.077 14.921 13.624 1.00 91.12 267 ARG A N 1
ATOM 2093 C CA . ARG A 1 267 ? -26.138 14.909 12.488 1.00 91.12 267 ARG A CA 1
ATOM 2094 C C . ARG A 1 267 ? -26.660 14.194 11.249 1.00 91.12 267 ARG A C 1
ATOM 2096 O O . ARG A 1 267 ? -26.130 14.440 10.170 1.00 91.12 267 ARG A O 1
ATOM 2103 N N . PHE A 1 268 ? -27.737 13.426 11.371 1.00 91.50 268 PHE A N 1
ATOM 2104 C CA . PHE A 1 268 ? -28.393 12.748 10.256 1.00 91.50 268 PHE A CA 1
ATOM 2105 C C . PHE A 1 268 ? -28.672 13.675 9.064 1.00 91.50 268 PHE A C 1
ATOM 2107 O O . PHE A 1 268 ? -28.224 13.400 7.954 1.00 91.50 268 PHE A O 1
ATOM 2114 N N . ARG A 1 269 ? -29.364 14.804 9.288 1.00 92.69 269 ARG A N 1
ATOM 2115 C CA . ARG A 1 269 ? -29.735 15.727 8.199 1.00 92.69 269 ARG A CA 1
ATOM 2116 C C . ARG A 1 269 ? -28.512 16.373 7.529 1.00 92.69 269 ARG A C 1
ATOM 2118 O O . ARG A 1 269 ? -28.435 16.285 6.307 1.00 92.69 269 ARG A O 1
ATOM 2125 N N . PRO A 1 270 ? -27.556 16.985 8.263 1.00 92.12 270 PRO A N 1
ATOM 2126 C CA . PRO A 1 270 ? -26.357 17.546 7.641 1.00 92.12 270 PRO A CA 1
ATOM 2127 C C . PRO A 1 270 ? -25.548 16.535 6.820 1.00 92.12 270 PRO A C 1
ATOM 2129 O O . PRO A 1 270 ? -25.190 16.851 5.692 1.00 92.12 270 PRO A O 1
ATOM 2132 N N . ILE A 1 271 ? -25.306 15.332 7.354 1.00 92.12 271 ILE A N 1
ATOM 2133 C CA . ILE A 1 271 ? -24.476 14.309 6.692 1.00 92.12 271 ILE A CA 1
ATOM 2134 C C . ILE A 1 271 ? -25.174 13.759 5.435 1.00 92.12 271 ILE A C 1
ATOM 2136 O O . ILE A 1 271 ? -24.548 13.542 4.397 1.00 92.12 271 ILE A O 1
ATOM 2140 N N . LEU A 1 272 ? -26.494 13.559 5.482 1.00 92.94 272 LEU A N 1
ATOM 2141 C CA . LEU A 1 272 ? -27.232 13.158 4.284 1.00 92.94 272 LEU A CA 1
ATOM 2142 C C . LEU A 1 272 ? -27.219 14.238 3.206 1.00 92.94 272 LEU A C 1
ATOM 2144 O O . LEU A 1 272 ? -27.065 13.914 2.030 1.00 92.94 272 LEU A O 1
ATOM 2148 N N . LEU A 1 273 ? -27.366 15.507 3.593 1.00 94.06 273 LEU A N 1
ATOM 2149 C CA . LEU A 1 273 ? -27.357 16.612 2.642 1.00 94.06 273 LEU A CA 1
ATOM 2150 C C . LEU A 1 273 ? -26.010 16.730 1.932 1.00 94.06 273 LEU A C 1
ATOM 2152 O O . LEU A 1 273 ? -26.012 16.827 0.712 1.00 94.06 273 LEU A O 1
ATOM 2156 N N . THR A 1 274 ? -24.880 16.668 2.646 1.00 92.50 274 THR A N 1
ATOM 2157 C CA . THR A 1 274 ? -23.539 16.721 2.027 1.00 92.50 274 THR A CA 1
ATOM 2158 C C . THR A 1 274 ? -23.314 15.574 1.049 1.00 92.50 274 THR A C 1
ATOM 2160 O O . THR A 1 274 ? -22.759 15.761 -0.035 1.00 92.50 274 THR A O 1
ATOM 2163 N N . SER A 1 275 ? -23.792 14.386 1.402 1.00 93.00 275 SER A N 1
ATOM 2164 C CA . SER A 1 275 ? -23.652 13.195 0.569 1.00 93.00 275 SER A CA 1
ATOM 2165 C C . SER A 1 275 ? -24.480 13.287 -0.702 1.00 93.00 275 SER A C 1
ATOM 2167 O O . SER A 1 275 ? -23.986 13.035 -1.802 1.00 93.00 275 SER A O 1
ATOM 2169 N N . LEU A 1 276 ? -25.739 13.699 -0.552 1.00 95.31 276 LEU A N 1
ATOM 2170 C CA . LEU A 1 276 ? -26.662 13.835 -1.665 1.00 95.31 276 LEU A CA 1
ATOM 2171 C C . LEU A 1 276 ? -26.245 14.971 -2.598 1.00 95.31 276 LEU A C 1
ATOM 2173 O O . LEU A 1 276 ? -26.310 14.795 -3.809 1.00 95.31 276 LEU A O 1
ATOM 2177 N N . THR A 1 277 ? -25.778 16.105 -2.072 1.00 95.31 277 THR A N 1
ATOM 2178 C CA . THR A 1 277 ? -25.292 17.211 -2.910 1.00 95.31 277 THR A CA 1
ATOM 2179 C C . THR A 1 277 ? -24.005 16.850 -3.638 1.00 95.31 277 THR A C 1
ATOM 2181 O O . THR A 1 277 ? -23.875 17.193 -4.809 1.00 95.31 277 THR A O 1
ATOM 2184 N N . THR A 1 278 ? -23.090 16.107 -3.005 1.00 93.94 278 THR A N 1
ATOM 2185 C CA . THR A 1 278 ? -21.877 15.601 -3.673 1.00 93.94 278 THR A CA 1
ATOM 2186 C C . THR A 1 278 ? -22.242 14.679 -4.832 1.00 93.94 278 THR A C 1
ATOM 2188 O O . THR A 1 278 ? -21.748 14.858 -5.944 1.00 93.94 278 THR A O 1
ATOM 2191 N N . PHE A 1 279 ? -23.150 13.726 -4.607 1.00 95.44 279 PHE A N 1
ATOM 2192 C CA . PHE A 1 279 ? -23.614 12.839 -5.669 1.00 95.44 279 PHE A CA 1
ATOM 2193 C C . PHE A 1 279 ? -24.349 13.604 -6.773 1.00 95.44 279 PHE A C 1
ATOM 2195 O O . PHE A 1 279 ? -24.027 13.443 -7.945 1.00 95.44 279 PHE A O 1
ATOM 2202 N N . ALA A 1 280 ? -25.288 14.480 -6.411 1.00 96.38 280 ALA A N 1
ATOM 2203 C CA . ALA A 1 280 ? -26.057 15.276 -7.362 1.00 96.38 280 ALA A CA 1
ATOM 2204 C C . ALA A 1 280 ? -25.172 16.223 -8.188 1.00 96.38 280 ALA A C 1
ATOM 2206 O O . ALA A 1 280 ? -25.442 16.424 -9.366 1.00 96.38 280 ALA A O 1
ATOM 2207 N N . GLY A 1 281 ? -24.100 16.770 -7.606 1.00 95.25 281 GLY A N 1
ATOM 2208 C CA . GLY A 1 281 ? -23.132 17.604 -8.322 1.00 95.25 281 GLY A CA 1
ATOM 2209 C C . GLY A 1 281 ? -22.285 16.822 -9.328 1.00 95.25 281 GLY A C 1
ATOM 2210 O O . GLY A 1 281 ? -21.927 17.356 -10.374 1.00 95.25 281 GLY A O 1
ATOM 2211 N N . LEU A 1 282 ? -21.997 15.549 -9.044 1.00 95.25 282 LEU A N 1
ATOM 2212 C CA . LEU A 1 282 ? -21.264 14.655 -9.947 1.00 95.25 282 LEU A CA 1
ATOM 2213 C C . LEU A 1 282 ? -22.175 13.961 -10.964 1.00 95.25 282 LEU A C 1
ATOM 2215 O O . LEU A 1 282 ? -21.697 13.506 -11.999 1.00 95.25 282 LEU A O 1
ATOM 2219 N N . PHE A 1 283 ? -23.476 13.888 -10.695 1.00 94.75 283 PHE A N 1
ATOM 2220 C CA . PHE A 1 283 ? -24.435 13.166 -11.523 1.00 94.75 283 PHE A CA 1
ATOM 2221 C C . PHE A 1 283 ? -24.446 13.615 -12.998 1.00 94.75 283 PHE A C 1
ATOM 2223 O O . PHE A 1 283 ? -24.381 12.739 -13.858 1.00 94.75 283 PHE A O 1
ATOM 2230 N N . PRO A 1 284 ? -24.420 14.924 -13.340 1.00 94.00 284 PRO A N 1
ATOM 2231 C CA . PRO A 1 284 ? -24.330 15.353 -14.736 1.00 94.00 284 PRO A CA 1
ATOM 2232 C C . PRO A 1 284 ? -23.071 14.842 -15.445 1.00 94.00 284 PRO A C 1
ATOM 2234 O O . PRO A 1 284 ? -23.146 14.430 -16.596 1.00 94.00 284 PRO A O 1
ATOM 2237 N N . LEU A 1 285 ? -21.928 14.816 -14.747 1.00 94.12 285 LEU A N 1
ATOM 2238 C CA . LEU A 1 285 ? -20.665 14.308 -15.289 1.00 94.12 285 LEU A CA 1
ATOM 2239 C C . LEU A 1 285 ? -20.727 12.797 -15.549 1.00 94.12 285 LEU A C 1
ATOM 2241 O O . LEU A 1 285 ? -20.159 12.325 -16.527 1.00 94.12 285 LEU A O 1
ATOM 2245 N N . LEU A 1 286 ? -21.433 12.041 -14.702 1.00 93.19 286 LEU A N 1
ATOM 2246 C CA . LEU A 1 286 ? -21.637 10.600 -14.894 1.00 93.19 286 LEU A CA 1
ATOM 2247 C C . LEU A 1 286 ? -22.491 10.274 -16.128 1.00 93.19 286 LEU A C 1
ATOM 2249 O O . LEU A 1 286 ? -22.396 9.163 -16.643 1.00 93.19 286 LEU A O 1
ATOM 2253 N N . MET A 1 287 ? -23.321 11.216 -16.587 1.00 93.00 287 MET A N 1
ATOM 2254 C CA . MET A 1 287 ? -24.171 11.059 -17.773 1.00 93.00 287 MET A CA 1
ATOM 2255 C C . MET A 1 287 ? -23.561 11.656 -19.051 1.00 93.00 287 MET A C 1
ATOM 2257 O O . MET A 1 287 ? -24.158 11.533 -20.123 1.00 93.00 287 MET A O 1
ATOM 2261 N N . ASP A 1 288 ? -22.404 12.316 -18.959 1.00 93.56 288 ASP A N 1
ATOM 2262 C CA . ASP A 1 288 ? -21.755 12.945 -20.107 1.00 93.56 288 ASP A CA 1
ATOM 2263 C C . ASP A 1 288 ? -20.962 11.914 -20.928 1.00 93.56 288 ASP A C 1
ATOM 2265 O O . ASP A 1 288 ? -20.177 11.128 -20.402 1.00 93.56 288 ASP A O 1
ATOM 2269 N N . ASN A 1 289 ? -21.160 11.933 -22.247 1.00 89.00 289 ASN A N 1
ATOM 2270 C CA . ASN A 1 289 ? -20.514 11.028 -23.197 1.00 89.00 289 ASN A CA 1
ATOM 2271 C C . ASN A 1 289 ? -19.282 11.644 -23.886 1.00 89.00 289 ASN A C 1
ATOM 2273 O O . ASN A 1 289 ? -18.647 10.978 -24.711 1.00 89.00 289 ASN A O 1
ATOM 2277 N N . SER A 1 290 ? -18.932 12.898 -23.582 1.00 93.38 290 SER A N 1
ATOM 2278 C CA . SER A 1 290 ? -17.776 13.586 -24.162 1.00 93.38 290 SER A CA 1
ATOM 2279 C C . SER A 1 290 ? -16.447 12.893 -23.816 1.00 93.38 290 SER A C 1
ATOM 2281 O O . SER A 1 290 ? -16.281 12.321 -22.738 1.00 93.38 290 SER A O 1
ATOM 2283 N N . LEU A 1 291 ? -15.461 12.946 -24.723 1.00 86.00 291 LEU A N 1
ATOM 2284 C CA . LEU A 1 291 ? -14.150 12.309 -24.505 1.00 86.00 291 LEU A CA 1
ATOM 2285 C C . LEU A 1 291 ? -13.445 12.852 -23.254 1.00 86.00 291 LEU A C 1
ATOM 2287 O O . LEU A 1 291 ? -12.789 12.101 -22.537 1.00 86.00 291 LEU A O 1
ATOM 2291 N N . GLN A 1 292 ? -13.599 14.146 -22.972 1.00 85.31 292 GLN A N 1
ATOM 2292 C CA . GLN A 1 292 ? -13.059 14.783 -21.775 1.00 85.31 292 GLN A CA 1
ATOM 2293 C C . GLN A 1 292 ? -13.737 14.258 -20.501 1.00 85.31 292 GLN A C 1
ATOM 2295 O O . GLN A 1 292 ? -13.047 14.002 -19.512 1.00 85.31 292 GLN A O 1
ATOM 2300 N N . ALA A 1 293 ? -15.057 14.047 -20.522 1.00 88.88 293 ALA A N 1
ATOM 2301 C CA . ALA A 1 293 ? -15.786 13.479 -19.392 1.00 88.88 293 ALA A CA 1
ATOM 2302 C C . ALA A 1 293 ? -15.412 12.017 -19.137 1.00 88.88 293 ALA A C 1
ATOM 2304 O O . ALA A 1 293 ? -15.203 11.650 -17.983 1.00 88.88 293 ALA A O 1
ATOM 2305 N N . GLN A 1 294 ? -15.229 11.202 -20.182 1.00 89.00 294 GLN A N 1
ATOM 2306 C CA . GLN A 1 294 ? -14.879 9.780 -20.046 1.00 89.00 294 GLN A CA 1
ATOM 2307 C C . GLN A 1 294 ? -13.616 9.535 -19.214 1.00 89.00 294 GLN A C 1
ATOM 2309 O O . GLN A 1 294 ? -13.541 8.543 -18.489 1.00 89.00 294 GLN A O 1
ATOM 2314 N N . PHE A 1 295 ? -12.653 10.461 -19.246 1.00 91.06 295 PHE A N 1
ATOM 2315 C CA . PHE A 1 295 ? -11.498 10.404 -18.351 1.00 91.06 295 PHE A CA 1
ATOM 2316 C C . PHE A 1 295 ? -11.895 10.580 -16.880 1.00 91.06 295 PHE A C 1
ATOM 2318 O O . PHE A 1 295 ? -11.386 9.866 -16.025 1.00 91.06 295 PHE A O 1
ATOM 2325 N N . LEU A 1 296 ? -12.809 11.495 -16.562 1.00 94.19 296 LEU A N 1
ATOM 2326 C CA . LEU A 1 296 ? -13.203 11.822 -15.187 1.00 94.19 296 LEU A CA 1
ATOM 2327 C C . LEU A 1 296 ? -14.313 10.918 -14.623 1.00 94.19 296 LEU A C 1
ATOM 2329 O O . LEU A 1 296 ? -14.441 10.823 -13.401 1.00 94.19 296 LEU A O 1
ATOM 2333 N N . ILE A 1 297 ? -15.080 10.222 -15.468 1.00 95.50 297 ILE A N 1
ATOM 2334 C CA . ILE A 1 297 ? -16.182 9.336 -15.049 1.00 95.50 297 ILE A CA 1
ATOM 2335 C C . ILE A 1 297 ? -15.747 8.292 -14.002 1.00 95.50 297 ILE A C 1
ATOM 2337 O O . ILE A 1 297 ? -16.443 8.176 -12.990 1.00 95.50 297 ILE A O 1
ATOM 2341 N N . PRO A 1 298 ? -14.613 7.568 -14.133 1.00 96.19 298 PRO A N 1
ATOM 2342 C CA . PRO A 1 298 ? -14.176 6.621 -13.102 1.00 96.19 298 PRO A CA 1
ATOM 2343 C C . PRO A 1 298 ? -13.906 7.280 -11.743 1.00 96.19 298 PRO A C 1
ATOM 2345 O O . PRO A 1 298 ? -14.266 6.737 -10.698 1.00 96.19 298 PRO A O 1
ATOM 2348 N N . MET A 1 299 ? -13.338 8.488 -11.742 1.00 96.69 299 MET A N 1
ATOM 2349 C CA . MET A 1 299 ? -13.105 9.259 -10.517 1.00 96.69 299 MET A CA 1
ATOM 2350 C C . MET A 1 299 ? -14.429 9.679 -9.868 1.00 96.69 299 MET A C 1
ATOM 2352 O O . MET A 1 299 ? -14.638 9.451 -8.674 1.00 96.69 299 MET A O 1
ATOM 2356 N N . ALA A 1 300 ? -15.334 10.251 -10.665 1.00 96.31 300 ALA A N 1
ATOM 2357 C CA . ALA A 1 300 ? -16.651 10.692 -10.219 1.00 96.31 300 ALA A CA 1
ATOM 2358 C C . ALA A 1 300 ? -17.508 9.522 -9.717 1.00 96.31 300 ALA A C 1
ATOM 2360 O O . ALA A 1 300 ? -18.205 9.658 -8.715 1.00 96.31 300 ALA A O 1
ATOM 2361 N N . THR A 1 301 ? -17.403 8.355 -10.356 1.00 96.81 301 THR A N 1
ATOM 2362 C CA . THR A 1 301 ? -18.120 7.135 -9.963 1.00 96.81 301 THR A CA 1
ATOM 2363 C C . THR A 1 301 ? -17.646 6.653 -8.597 1.00 96.81 301 THR A C 1
ATOM 2365 O O . THR A 1 301 ? -18.466 6.384 -7.719 1.00 96.81 301 THR A O 1
ATOM 2368 N N . SER A 1 302 ? -16.327 6.598 -8.377 1.00 97.56 302 SER A N 1
ATOM 2369 C CA . SER A 1 302 ? -15.763 6.213 -7.079 1.00 97.56 302 SER A CA 1
ATOM 2370 C C . SER A 1 302 ? -16.198 7.155 -5.959 1.00 97.56 302 SER A C 1
ATOM 2372 O O . SER A 1 302 ? -16.610 6.686 -4.901 1.00 97.56 302 SER A O 1
ATOM 2374 N N . LEU A 1 303 ? -16.121 8.469 -6.185 1.00 96.56 303 LEU A N 1
ATOM 2375 C CA . LEU A 1 303 ? -16.489 9.467 -5.183 1.00 96.56 303 LEU A CA 1
ATOM 2376 C C . LEU A 1 303 ? -18.002 9.474 -4.922 1.00 96.56 303 LEU A C 1
ATOM 2378 O O . LEU A 1 303 ? -18.425 9.363 -3.776 1.00 96.56 303 LEU A O 1
ATOM 2382 N N . GLY A 1 304 ? -18.820 9.561 -5.971 1.00 96.06 304 GLY A N 1
ATOM 2383 C CA . GLY A 1 304 ? -20.272 9.688 -5.857 1.00 96.06 304 GLY A CA 1
ATOM 2384 C C . GLY A 1 304 ? -20.924 8.478 -5.188 1.00 96.06 304 GLY A C 1
ATOM 2385 O O . GLY A 1 304 ? -21.573 8.619 -4.151 1.00 96.06 304 GLY A O 1
ATOM 2386 N N . PHE A 1 305 ? -20.735 7.280 -5.749 1.00 96.31 305 PHE A N 1
ATOM 2387 C CA . PHE A 1 305 ? -21.322 6.059 -5.183 1.00 96.31 305 PHE A CA 1
ATOM 2388 C C . PHE A 1 305 ? -20.683 5.684 -3.846 1.00 96.31 305 PHE A C 1
ATOM 2390 O O . PHE A 1 305 ? -21.374 5.225 -2.934 1.00 96.31 305 PHE A O 1
ATOM 2397 N N . GLY A 1 306 ? -19.376 5.928 -3.710 1.00 96.00 306 GLY A N 1
ATOM 2398 C CA . GLY A 1 306 ? -18.661 5.727 -2.460 1.00 96.00 306 GLY A CA 1
ATOM 2399 C C . GLY A 1 306 ? -19.252 6.550 -1.321 1.00 96.00 306 GLY A C 1
ATOM 2400 O O . GLY A 1 306 ? -19.494 5.993 -0.255 1.00 96.00 306 GLY A O 1
ATOM 2401 N N . VAL A 1 307 ? -19.537 7.840 -1.540 1.00 94.88 307 VAL A N 1
ATOM 2402 C CA . VAL A 1 307 ? -20.079 8.732 -0.500 1.00 94.88 307 VAL A CA 1
ATOM 2403 C C . VAL A 1 307 ? -21.499 8.316 -0.126 1.00 94.88 307 VAL A C 1
ATOM 2405 O O . VAL A 1 307 ? -21.795 8.193 1.058 1.00 94.88 307 VAL A O 1
ATOM 2408 N N . LEU A 1 308 ? -22.367 8.023 -1.103 1.00 93.31 308 LEU A N 1
ATOM 2409 C CA . LEU A 1 308 ? -23.737 7.575 -0.818 1.00 93.31 308 LEU A CA 1
ATOM 2410 C C . LEU A 1 308 ? -23.766 6.327 0.072 1.00 93.31 308 LEU A C 1
ATOM 2412 O O . LEU A 1 308 ? -24.496 6.279 1.066 1.00 93.31 308 LEU A O 1
ATOM 2416 N N . PHE A 1 309 ? -22.957 5.325 -0.272 1.00 93.19 309 PHE A N 1
ATOM 2417 C CA . 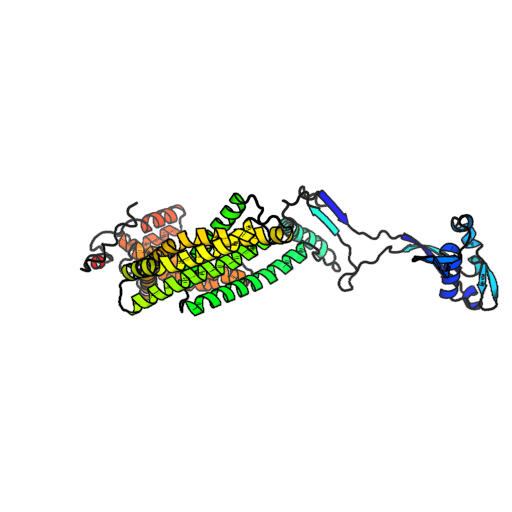PHE A 1 309 ? -22.898 4.078 0.482 1.00 93.19 309 PHE A CA 1
ATOM 2418 C C . PHE A 1 309 ? -22.202 4.265 1.836 1.00 93.19 309 PHE A C 1
ATOM 2420 O O . PHE A 1 309 ? -22.697 3.793 2.862 1.00 93.19 309 PHE A O 1
ATOM 2427 N N . ALA A 1 310 ? -21.081 4.994 1.862 1.00 91.69 310 ALA A N 1
ATOM 2428 C CA . ALA A 1 310 ? -20.346 5.272 3.088 1.00 91.69 310 ALA A CA 1
ATOM 2429 C C . ALA A 1 310 ? -21.208 6.017 4.101 1.00 91.69 310 ALA A C 1
ATOM 2431 O O . ALA A 1 310 ? -21.118 5.721 5.285 1.00 91.69 310 ALA A O 1
ATOM 2432 N N . THR A 1 311 ? -22.068 6.935 3.672 1.00 90.88 311 THR A N 1
ATOM 2433 C CA . THR A 1 311 ? -22.909 7.724 4.576 1.00 90.88 311 THR A CA 1
ATOM 2434 C C . THR A 1 311 ? -23.944 6.891 5.308 1.00 90.88 311 THR A C 1
ATOM 2436 O O . THR A 1 311 ? -24.090 7.031 6.526 1.00 90.88 311 THR A O 1
ATOM 2439 N N . ALA A 1 312 ? -24.614 5.977 4.601 1.00 86.62 312 ALA A N 1
ATOM 2440 C CA . ALA A 1 312 ? -25.548 5.045 5.223 1.00 86.62 312 ALA A CA 1
ATOM 2441 C C . ALA A 1 312 ? -24.851 4.213 6.311 1.00 86.62 312 ALA A C 1
ATOM 2443 O O . ALA A 1 312 ? -25.378 4.051 7.413 1.00 86.62 312 ALA A O 1
ATOM 2444 N N . ILE A 1 313 ? -23.630 3.753 6.028 1.00 88.75 313 ILE A N 1
ATOM 2445 C CA . ILE A 1 313 ? -22.832 2.983 6.981 1.00 88.75 313 ILE A CA 1
ATOM 2446 C C . ILE A 1 313 ? -22.306 3.863 8.117 1.00 88.75 313 ILE A C 1
ATOM 2448 O O . ILE A 1 313 ? -22.430 3.483 9.270 1.00 88.75 313 ILE A O 1
ATOM 2452 N N . THR A 1 314 ? -21.771 5.049 7.838 1.00 87.19 314 THR A N 1
ATOM 2453 C CA . THR A 1 314 ? -21.126 5.938 8.821 1.00 87.19 314 THR A CA 1
ATOM 2454 C C . THR A 1 314 ? -22.100 6.375 9.911 1.00 87.19 314 THR A C 1
ATOM 2456 O O . THR A 1 314 ? -21.752 6.360 11.093 1.00 87.19 314 THR A O 1
ATOM 2459 N N . LEU A 1 315 ? -23.345 6.696 9.540 1.00 87.81 315 LEU A N 1
ATOM 2460 C CA . LEU A 1 315 ? -24.390 7.094 10.489 1.00 87.81 315 LEU A CA 1
ATOM 2461 C C . LEU A 1 315 ? -24.726 6.005 11.517 1.00 87.81 315 LEU A C 1
ATOM 2463 O O . LEU A 1 315 ? -25.138 6.334 12.627 1.00 87.81 315 LEU A O 1
ATOM 2467 N N . TYR A 1 316 ? -24.538 4.732 11.167 1.00 88.25 316 TYR A N 1
ATOM 2468 C CA . TYR A 1 316 ? -24.809 3.596 12.048 1.00 88.25 316 TYR A CA 1
ATOM 2469 C C . TYR A 1 316 ? -23.534 3.056 12.712 1.00 88.25 316 TYR A C 1
ATOM 2471 O O . TYR A 1 316 ? -23.460 2.897 13.930 1.00 88.25 316 TYR A O 1
ATOM 2479 N N . LEU A 1 317 ? -22.501 2.820 11.908 1.00 89.06 317 LEU A N 1
ATOM 2480 C CA . LEU A 1 317 ? -21.252 2.184 12.297 1.00 89.06 317 LEU A CA 1
ATOM 2481 C C . LEU A 1 317 ? -20.454 3.033 13.283 1.00 89.06 317 LEU A C 1
ATOM 2483 O O . LEU A 1 317 ? -19.916 2.470 14.229 1.00 89.06 317 LEU A O 1
ATOM 2487 N N . ILE A 1 318 ? -20.382 4.358 13.110 1.00 90.06 318 ILE A N 1
ATOM 2488 C CA . ILE A 1 318 ? -19.573 5.211 13.997 1.00 90.06 318 ILE A CA 1
ATOM 2489 C C . ILE A 1 318 ? -20.120 5.215 15.436 1.00 90.06 318 ILE A C 1
ATOM 2491 O O . ILE A 1 318 ? -19.344 4.925 16.350 1.00 90.06 318 ILE A O 1
ATOM 2495 N N . PRO A 1 319 ? -21.425 5.457 15.690 1.00 89.62 319 PRO A N 1
ATOM 2496 C CA . PRO A 1 319 ? -22.003 5.299 17.027 1.00 89.62 319 PRO A CA 1
ATOM 2497 C C . PRO A 1 319 ? -21.775 3.908 17.629 1.00 89.62 319 PRO A C 1
ATOM 2499 O O . PRO A 1 319 ? -21.381 3.797 18.790 1.00 89.62 319 PRO A O 1
ATOM 2502 N N . CYS A 1 320 ? -21.976 2.845 16.843 1.00 90.00 320 CYS A N 1
ATOM 2503 C CA . CYS A 1 320 ? -21.753 1.473 17.295 1.00 90.00 320 CYS A CA 1
ATOM 2504 C C . CYS A 1 320 ? -20.283 1.205 17.637 1.00 90.00 320 CYS A C 1
ATOM 2506 O O . CYS A 1 320 ? -20.007 0.580 18.657 1.00 90.00 320 CYS A O 1
ATOM 2508 N N . ALA A 1 321 ? -19.344 1.699 16.830 1.00 88.81 321 ALA A N 1
ATOM 2509 C CA . ALA A 1 321 ? -17.913 1.548 17.061 1.00 88.81 321 ALA A CA 1
ATOM 2510 C C . ALA A 1 321 ? -17.464 2.282 18.331 1.00 88.81 321 ALA A C 1
ATOM 2512 O O . ALA A 1 321 ? -16.658 1.744 19.085 1.00 88.81 321 ALA A O 1
ATOM 2513 N N . LEU A 1 322 ? -18.017 3.469 18.607 1.00 87.88 322 LEU A N 1
ATOM 2514 C CA . LEU A 1 322 ? -17.749 4.207 19.846 1.00 87.88 322 LEU A CA 1
ATOM 2515 C C . LEU A 1 322 ? -18.264 3.464 21.085 1.00 87.88 322 LEU A C 1
ATOM 2517 O O . LEU A 1 322 ? -17.544 3.371 22.076 1.00 87.88 322 LEU A O 1
ATOM 2521 N N . LEU A 1 323 ? -19.485 2.924 21.027 1.00 88.50 323 LEU A N 1
ATOM 2522 C CA . LEU A 1 323 ? -20.063 2.145 22.127 1.00 88.50 323 LEU A CA 1
ATOM 2523 C C . LEU A 1 323 ? -19.285 0.852 22.362 1.00 88.50 323 LEU A C 1
ATOM 2525 O O . LEU A 1 323 ? -18.884 0.567 23.486 1.00 88.50 323 LEU A O 1
ATOM 2529 N N . PHE A 1 324 ? -18.991 0.122 21.285 1.00 87.25 324 PHE A N 1
ATOM 2530 C CA . PHE A 1 324 ? -18.172 -1.081 21.344 1.00 87.25 324 PHE A CA 1
ATOM 2531 C C . PHE A 1 324 ? -16.790 -0.792 21.929 1.00 87.25 324 PHE A C 1
ATOM 2533 O O . PHE A 1 324 ? -16.295 -1.565 22.740 1.00 87.25 324 PHE A O 1
ATOM 2540 N N . ALA A 1 325 ? -16.163 0.321 21.550 1.00 83.69 325 ALA A N 1
ATOM 2541 C CA . ALA A 1 325 ? -14.863 0.703 22.078 1.00 83.69 325 ALA A CA 1
ATOM 2542 C C . ALA A 1 325 ? -14.889 0.999 23.583 1.00 83.69 325 ALA A C 1
ATOM 2544 O O . ALA A 1 325 ? -13.939 0.649 24.285 1.00 83.69 325 ALA A O 1
ATOM 2545 N N . ASP A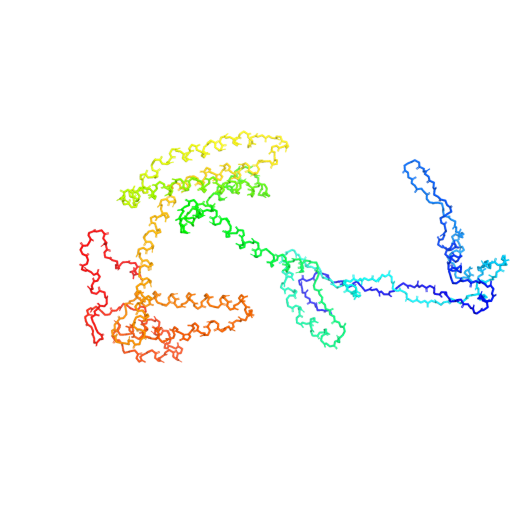 1 326 ? -15.950 1.634 24.083 1.00 83.88 326 ASP A N 1
ATOM 2546 C CA . ASP A 1 326 ? -16.116 1.894 25.514 1.00 83.88 326 ASP A CA 1
ATOM 2547 C C . ASP A 1 326 ? -16.349 0.597 26.299 1.00 83.88 326 ASP A C 1
ATOM 2549 O O . ASP A 1 326 ? -15.672 0.358 27.301 1.00 83.88 326 ASP A O 1
ATOM 2553 N N . ASP A 1 327 ? -17.202 -0.295 25.787 1.00 83.25 327 ASP A N 1
ATOM 2554 C CA . ASP A 1 327 ? -17.427 -1.625 26.364 1.00 83.25 327 ASP A CA 1
ATOM 2555 C C . ASP A 1 327 ? -16.138 -2.461 26.351 1.00 83.25 327 ASP A C 1
ATOM 2557 O O . ASP A 1 327 ? -15.751 -3.053 27.361 1.00 83.25 327 ASP A O 1
ATOM 2561 N N . PHE A 1 328 ? -15.410 -2.452 25.232 1.00 79.25 328 PHE A N 1
ATOM 2562 C CA . PHE A 1 328 ? -14.133 -3.144 25.076 1.00 79.25 328 PHE A CA 1
ATOM 2563 C C . PHE A 1 328 ? -13.082 -2.609 26.053 1.00 79.25 328 PHE A C 1
ATOM 2565 O O . PHE A 1 328 ? -12.350 -3.384 26.674 1.00 79.25 328 PHE A O 1
ATOM 2572 N N . LYS A 1 329 ? -13.017 -1.285 26.240 1.00 78.12 329 LYS A N 1
ATOM 2573 C CA . LYS A 1 329 ? -12.101 -0.658 27.197 1.00 78.12 329 LYS A CA 1
ATOM 2574 C C . LYS A 1 329 ? -12.456 -1.024 28.637 1.00 78.12 329 LYS A C 1
ATOM 2576 O O . LYS A 1 329 ? -11.557 -1.340 29.413 1.00 78.12 329 LYS A O 1
ATOM 2581 N N . LYS A 1 330 ? -13.738 -1.010 29.000 1.00 76.56 330 LYS A N 1
ATOM 2582 C CA . LYS A 1 330 ? -14.180 -1.357 30.357 1.00 76.56 330 LYS A CA 1
ATOM 2583 C C . LYS A 1 330 ? -13.922 -2.823 30.681 1.00 76.56 330 LYS A C 1
ATOM 2585 O O . LYS A 1 330 ? -13.386 -3.095 31.750 1.00 76.56 330 LYS A O 1
ATOM 2590 N N . ILE A 1 331 ? -14.244 -3.732 29.763 1.00 71.56 331 ILE A N 1
ATOM 2591 C CA . ILE A 1 331 ? -14.169 -5.179 29.996 1.00 71.56 331 ILE A CA 1
ATOM 2592 C C . ILE A 1 331 ? -12.729 -5.680 29.852 1.00 71.56 331 ILE A C 1
ATOM 2594 O O . ILE A 1 331 ? -12.155 -6.223 30.786 1.00 71.56 331 ILE A O 1
ATOM 2598 N N . ILE A 1 332 ? -12.111 -5.487 28.688 1.00 73.19 332 ILE A N 1
ATOM 2599 C CA . ILE A 1 332 ? -10.865 -6.191 28.356 1.00 73.19 332 ILE A CA 1
ATOM 2600 C C . ILE A 1 332 ? -9.645 -5.456 28.899 1.00 73.19 332 ILE A C 1
ATOM 2602 O O . ILE A 1 332 ? -8.747 -6.086 29.453 1.00 73.19 332 ILE A O 1
ATOM 2606 N N . ILE A 1 333 ? -9.595 -4.126 28.773 1.00 72.19 333 ILE A N 1
ATOM 2607 C CA . ILE A 1 333 ? -8.412 -3.365 29.202 1.00 72.19 333 ILE A CA 1
ATOM 2608 C C . ILE A 1 333 ? -8.315 -3.333 30.731 1.00 72.19 333 ILE A C 1
ATOM 2610 O O . ILE A 1 333 ? -7.227 -3.541 31.263 1.00 72.19 333 ILE A O 1
ATOM 2614 N N . THR A 1 334 ? -9.421 -3.124 31.449 1.00 75.31 334 THR A N 1
ATOM 2615 C CA . THR A 1 334 ? -9.402 -3.112 32.922 1.00 75.31 334 THR A CA 1
ATOM 2616 C C . THR A 1 334 ? -8.974 -4.463 33.488 1.00 75.31 334 THR A C 1
ATOM 2618 O O . THR A 1 334 ? -8.079 -4.508 34.336 1.00 75.31 334 THR A O 1
ATOM 2621 N N . ASP A 1 335 ? -9.539 -5.560 32.979 1.00 76.50 335 ASP A N 1
ATOM 2622 C CA . ASP A 1 335 ? -9.191 -6.907 33.433 1.00 76.50 335 ASP A CA 1
ATOM 2623 C C . ASP A 1 335 ? -7.756 -7.286 33.057 1.00 76.50 335 ASP A C 1
ATOM 2625 O O . ASP A 1 335 ? -7.033 -7.850 33.881 1.00 76.50 335 ASP A O 1
ATOM 2629 N N . ALA A 1 336 ? -7.296 -6.921 31.855 1.00 75.88 336 ALA A N 1
ATOM 2630 C CA . ALA A 1 336 ? -5.923 -7.169 31.430 1.00 75.88 336 ALA A CA 1
ATOM 2631 C C . ALA A 1 336 ? -4.902 -6.369 32.254 1.00 75.88 336 ALA A C 1
ATOM 2633 O O . ALA A 1 336 ? -3.868 -6.911 32.653 1.00 75.88 336 ALA A O 1
ATOM 2634 N N . ILE A 1 337 ? -5.188 -5.099 32.566 1.00 78.75 337 ILE A N 1
ATOM 2635 C CA . ILE A 1 337 ? -4.333 -4.274 33.433 1.00 78.75 337 ILE A CA 1
ATOM 2636 C C . ILE A 1 337 ? -4.329 -4.835 34.857 1.00 78.75 337 ILE A C 1
ATOM 2638 O O . ILE A 1 337 ? -3.257 -4.953 35.453 1.00 78.75 337 ILE A O 1
ATOM 2642 N N . LYS A 1 338 ? -5.493 -5.218 35.399 1.00 80.19 338 LYS A N 1
ATOM 2643 C CA . LYS A 1 338 ? -5.613 -5.844 36.726 1.00 80.19 338 LYS A CA 1
ATOM 2644 C C . LYS A 1 338 ? -4.808 -7.143 36.786 1.00 80.19 338 LYS A C 1
ATOM 2646 O O . LYS A 1 338 ? -4.029 -7.322 37.718 1.00 80.19 338 LYS A O 1
ATOM 2651 N N . ALA A 1 339 ? -4.913 -7.994 35.765 1.00 78.81 339 ALA A N 1
ATOM 2652 C CA . ALA A 1 339 ? -4.162 -9.242 35.661 1.00 78.81 339 ALA A CA 1
ATOM 2653 C C . ALA A 1 339 ? -2.647 -9.014 35.564 1.00 78.81 339 ALA A C 1
ATOM 2655 O O . ALA A 1 339 ? -1.873 -9.648 36.279 1.00 78.81 339 ALA A O 1
ATOM 2656 N N . THR A 1 340 ? -2.217 -8.059 34.738 1.00 78.31 340 THR A N 1
ATOM 2657 C CA . THR A 1 340 ? -0.796 -7.713 34.581 1.00 78.31 340 THR A CA 1
ATOM 2658 C C . THR A 1 340 ? -0.227 -7.152 35.884 1.00 78.31 340 THR A C 1
ATOM 2660 O O . THR A 1 340 ? 0.808 -7.611 36.366 1.00 78.31 340 THR A O 1
ATOM 2663 N N . LYS A 1 341 ? -0.939 -6.212 36.518 1.00 83.19 341 LYS A N 1
ATOM 2664 C CA . LYS A 1 341 ? -0.556 -5.642 37.815 1.00 83.19 341 LYS A CA 1
ATOM 2665 C C . LYS A 1 341 ? -0.473 -6.720 38.895 1.00 83.19 341 LYS A C 1
ATOM 2667 O O . LYS A 1 341 ? 0.495 -6.719 39.646 1.00 83.19 341 LYS A O 1
ATOM 2672 N N . ASN A 1 342 ? -1.435 -7.643 38.950 1.00 79.06 342 ASN A N 1
ATOM 2673 C CA . ASN A 1 342 ? -1.438 -8.749 39.910 1.00 79.06 342 ASN A CA 1
ATOM 2674 C C . ASN A 1 342 ? -0.323 -9.772 39.664 1.00 79.06 342 ASN A C 1
ATOM 2676 O O . ASN A 1 342 ? 0.199 -10.342 40.625 1.00 79.06 342 ASN A O 1
ATOM 2680 N N . GLY A 1 343 ? 0.043 -10.019 38.404 1.00 77.06 343 GLY A N 1
ATOM 2681 C CA . GLY A 1 343 ? 1.167 -10.884 38.049 1.00 77.06 343 GLY A CA 1
ATOM 2682 C C . GLY A 1 343 ? 2.511 -10.308 38.497 1.00 77.06 343 GLY A C 1
ATOM 2683 O O . GLY A 1 343 ? 3.322 -11.032 39.070 1.00 77.06 343 GLY A O 1
ATOM 2684 N N . PHE A 1 344 ? 2.718 -8.996 38.335 1.00 79.81 344 PHE A N 1
ATOM 2685 C CA . PHE A 1 344 ? 3.930 -8.318 38.813 1.00 79.81 344 PHE A CA 1
ATOM 2686 C C . PHE A 1 344 ? 3.929 -8.031 40.321 1.00 79.81 344 PHE A C 1
ATOM 2688 O O . PHE A 1 344 ? 4.981 -8.107 40.949 1.00 79.81 344 PHE A O 1
ATOM 2695 N N . SER A 1 345 ? 2.785 -7.729 40.942 1.00 78.75 345 SER A N 1
ATOM 2696 C CA . SER A 1 345 ? 2.727 -7.489 42.392 1.00 78.75 345 SER A CA 1
ATOM 2697 C C . SER A 1 345 ? 2.928 -8.770 43.206 1.00 78.75 345 SER A C 1
ATOM 2699 O O . SER A 1 345 ? 3.521 -8.727 44.279 1.00 78.75 345 SER A O 1
ATOM 2701 N N . ASN A 1 346 ? 2.504 -9.920 42.674 1.00 78.12 346 ASN A N 1
ATOM 2702 C CA . ASN A 1 346 ? 2.700 -11.241 43.279 1.00 78.12 346 ASN A CA 1
ATOM 2703 C C . ASN A 1 346 ? 3.838 -12.027 42.608 1.00 78.12 346 ASN A C 1
ATOM 2705 O O . ASN A 1 346 ? 3.787 -13.256 42.520 1.00 78.12 346 ASN A O 1
ATOM 2709 N N . TYR A 1 347 ? 4.870 -11.326 42.136 1.00 68.38 347 TYR A N 1
ATOM 2710 C CA . TYR A 1 347 ? 5.976 -11.911 41.374 1.00 68.38 347 TYR A CA 1
ATOM 2711 C C . TYR A 1 347 ? 6.658 -13.084 42.104 1.00 68.38 347 TYR A C 1
ATOM 2713 O O . TYR A 1 347 ? 6.892 -14.121 41.495 1.00 68.38 347 TYR A O 1
ATOM 2721 N N . PHE A 1 348 ? 6.908 -12.960 43.415 1.00 79.06 348 PHE A N 1
ATOM 2722 C CA . PHE A 1 348 ? 7.482 -14.026 44.259 1.00 79.06 348 PHE A CA 1
ATOM 2723 C C . PHE A 1 348 ? 6.463 -14.706 45.190 1.00 79.06 348 PHE A C 1
ATOM 2725 O O . PHE A 1 348 ? 6.831 -15.579 45.975 1.00 79.06 348 PHE A O 1
ATOM 2732 N N . ASN A 1 349 ? 5.186 -14.319 45.131 1.00 79.38 349 ASN A N 1
ATOM 2733 C CA . ASN A 1 349 ? 4.163 -14.882 46.006 1.00 79.38 349 ASN A CA 1
ATOM 2734 C C . ASN A 1 349 ? 3.417 -16.020 45.301 1.00 79.38 349 ASN A C 1
ATOM 2736 O O . ASN A 1 349 ? 2.527 -15.789 44.484 1.00 79.38 349 ASN A O 1
ATOM 2740 N N . PHE A 1 350 ? 3.781 -17.254 45.646 1.00 82.56 350 PHE A N 1
ATOM 2741 C CA . PHE A 1 350 ? 3.146 -18.470 45.128 1.00 82.56 350 PHE A CA 1
ATOM 2742 C C . PHE A 1 350 ? 1.878 -18.864 45.902 1.00 82.56 350 PHE A C 1
ATOM 2744 O O . PHE A 1 350 ? 1.178 -19.796 45.503 1.00 82.56 350 PHE A O 1
ATOM 2751 N N . ASN A 1 351 ? 1.565 -18.167 46.997 1.00 79.94 351 ASN A N 1
ATOM 2752 C CA . ASN A 1 351 ? 0.388 -18.438 47.813 1.00 79.94 351 ASN A CA 1
ATOM 2753 C C . ASN A 1 351 ? -0.835 -17.676 47.284 1.00 79.94 351 ASN A C 1
ATOM 2755 O O . ASN A 1 351 ? -0.725 -16.577 46.741 1.00 79.94 351 ASN A O 1
ATOM 2759 N N . GLY A 1 352 ? -2.019 -18.266 47.453 1.00 83.75 352 GLY A N 1
ATOM 2760 C CA . GLY A 1 352 ? -3.275 -17.730 46.933 1.00 83.75 352 GLY A CA 1
ATOM 2761 C C . GLY A 1 352 ? -3.722 -18.385 45.626 1.00 83.75 352 GLY A C 1
ATOM 2762 O O . GLY A 1 352 ? -3.174 -19.401 45.187 1.00 83.75 352 GLY A O 1
ATOM 2763 N N . ARG A 1 353 ? -4.755 -17.796 45.017 1.00 83.56 353 ARG A N 1
ATOM 2764 C CA . ARG A 1 353 ? -5.451 -18.316 43.833 1.00 83.56 353 ARG A CA 1
ATOM 2765 C C . ARG A 1 353 ? -5.510 -17.251 42.746 1.00 83.56 353 ARG A C 1
ATOM 2767 O O . ARG A 1 353 ? -5.728 -16.084 43.053 1.00 83.56 353 ARG A O 1
ATOM 2774 N N . ALA A 1 354 ? -5.323 -17.665 41.496 1.00 84.50 354 ALA A N 1
ATOM 2775 C CA . ALA A 1 354 ? -5.510 -16.815 40.323 1.00 84.50 354 ALA A CA 1
ATOM 2776 C C . ALA A 1 354 ? -6.768 -17.264 39.574 1.00 84.50 354 ALA A C 1
ATOM 2778 O O . ALA A 1 354 ? -6.925 -18.453 39.265 1.00 84.50 354 ALA A O 1
ATOM 2779 N N . SER A 1 355 ? -7.662 -16.318 39.286 1.00 85.12 355 SER A N 1
ATOM 2780 C CA . SER A 1 355 ? -8.896 -16.619 38.559 1.00 85.12 355 SER A CA 1
ATOM 2781 C C . SER A 1 355 ? -8.596 -17.044 37.114 1.00 85.12 355 SER A C 1
ATOM 2783 O O . SER A 1 355 ? -7.510 -16.811 36.572 1.00 85.12 355 SER A O 1
ATOM 2785 N N . ARG A 1 356 ? -9.574 -17.677 36.451 1.00 84.31 356 ARG A N 1
ATOM 2786 C CA . ARG A 1 356 ? -9.436 -18.077 35.039 1.00 84.31 356 ARG A CA 1
ATOM 2787 C C . ARG A 1 356 ? -9.139 -16.875 34.135 1.00 84.31 356 ARG A C 1
ATOM 2789 O O . ARG A 1 356 ? -8.279 -16.987 33.266 1.00 84.31 356 ARG A O 1
ATOM 2796 N N . SER A 1 357 ? -9.838 -15.756 34.324 1.00 80.81 357 SER A N 1
ATOM 2797 C CA . SER A 1 357 ? -9.631 -14.543 33.525 1.00 80.81 357 SER A CA 1
ATOM 2798 C C . SER A 1 357 ? -8.253 -13.932 33.781 1.00 80.81 357 SER A C 1
ATOM 2800 O O . SER A 1 357 ? -7.551 -13.626 32.821 1.00 80.81 357 SER A O 1
ATOM 2802 N N . GLU A 1 358 ? -7.815 -13.847 35.042 1.00 83.44 358 GLU A N 1
ATOM 2803 C CA . GLU A 1 358 ? -6.483 -13.344 35.411 1.00 83.44 358 GLU A CA 1
ATOM 2804 C C . GLU A 1 358 ? -5.362 -14.134 34.721 1.00 83.44 358 GLU A C 1
ATOM 2806 O O . GLU A 1 358 ? -4.459 -13.543 34.127 1.00 83.44 358 GLU A O 1
ATOM 2811 N N . PHE A 1 359 ? -5.448 -15.468 34.730 1.00 86.75 359 PHE A N 1
ATOM 2812 C CA . PHE A 1 359 ? -4.462 -16.329 34.075 1.00 86.75 359 PHE A CA 1
ATOM 2813 C C . PHE A 1 359 ? -4.405 -16.109 32.558 1.00 86.75 359 PHE A C 1
ATOM 2815 O O . PHE A 1 359 ? -3.325 -15.914 32.004 1.00 86.75 359 PHE A O 1
ATOM 2822 N N . TRP A 1 360 ? -5.548 -16.120 31.867 1.00 85.81 360 TRP A N 1
ATOM 2823 C CA . TRP A 1 360 ? -5.557 -16.008 30.405 1.00 85.81 360 TRP A CA 1
ATOM 2824 C C . TRP A 1 360 ? -5.149 -14.618 29.912 1.00 85.81 360 TRP A C 1
ATOM 2826 O O . TRP A 1 360 ? -4.416 -14.527 28.927 1.00 85.81 360 TRP A O 1
ATOM 2836 N N . TYR A 1 361 ? -5.527 -13.544 30.613 1.00 85.31 361 TYR A N 1
ATOM 2837 C CA . TYR A 1 361 ? -5.032 -12.204 30.288 1.00 85.31 361 TYR A CA 1
ATOM 2838 C C . TYR A 1 361 ? -3.522 -12.073 30.513 1.00 85.31 361 TYR A C 1
ATOM 2840 O O . TYR A 1 361 ? -2.842 -11.460 29.690 1.00 85.31 361 TYR A O 1
ATOM 2848 N N . TRP A 1 362 ? -2.978 -12.698 31.565 1.00 86.25 362 TRP A N 1
ATOM 2849 C CA . TRP A 1 362 ? -1.530 -12.775 31.765 1.00 86.25 362 TRP A CA 1
ATOM 2850 C C . TRP A 1 362 ? -0.835 -13.510 30.611 1.00 86.25 362 TRP A C 1
ATOM 2852 O O . TRP A 1 362 ? 0.126 -12.994 30.047 1.00 86.25 362 TRP A O 1
ATOM 2862 N N . ILE A 1 363 ? -1.345 -14.673 30.191 1.00 87.19 363 ILE A N 1
ATOM 2863 C CA . ILE A 1 363 ? -0.779 -15.426 29.058 1.00 87.19 363 ILE A CA 1
ATOM 2864 C C . ILE A 1 363 ? -0.812 -14.610 27.759 1.00 87.19 363 ILE A C 1
ATOM 2866 O O . ILE A 1 363 ? 0.183 -14.587 27.035 1.00 87.19 363 ILE A O 1
ATOM 2870 N N . ILE A 1 364 ? -1.910 -13.900 27.475 1.00 86.00 364 ILE A N 1
ATOM 2871 C CA . ILE A 1 364 ? -2.013 -13.016 26.301 1.00 86.00 364 ILE A CA 1
ATOM 2872 C C . ILE A 1 364 ? -0.981 -11.885 26.373 1.00 86.00 364 ILE A C 1
ATOM 2874 O O . ILE A 1 364 ? -0.329 -11.591 25.368 1.00 86.00 364 ILE A O 1
ATOM 2878 N N . PHE A 1 365 ? -0.801 -11.269 27.545 1.00 86.88 365 PHE A N 1
ATOM 2879 C CA . PHE A 1 365 ? 0.216 -10.239 27.763 1.00 86.88 365 PHE A CA 1
ATOM 2880 C C . PHE A 1 365 ? 1.627 -10.774 27.481 1.00 86.88 365 PHE A C 1
ATOM 2882 O O . PHE A 1 365 ? 2.358 -10.180 26.688 1.00 86.88 365 PHE A O 1
ATOM 2889 N N . VAL A 1 366 ? 1.981 -11.932 28.047 1.00 87.25 366 VAL A N 1
ATOM 2890 C CA . VAL A 1 366 ? 3.285 -12.582 27.834 1.00 87.25 366 VAL A CA 1
ATOM 2891 C C . VAL A 1 366 ? 3.504 -12.927 26.364 1.00 87.25 366 VAL A C 1
ATOM 2893 O O . VAL A 1 366 ? 4.550 -12.600 25.804 1.00 87.25 366 VAL A O 1
ATOM 2896 N N . PHE A 1 367 ? 2.511 -13.535 25.715 1.00 88.94 367 PHE A N 1
ATOM 2897 C CA . PHE A 1 367 ? 2.581 -13.882 24.298 1.00 88.94 367 PHE A CA 1
ATOM 2898 C C . PHE A 1 367 ? 2.805 -12.644 23.423 1.00 88.94 367 PHE A C 1
ATOM 2900 O O . PHE A 1 367 ? 3.712 -12.625 22.590 1.00 88.94 367 PHE A O 1
ATOM 2907 N N . THR A 1 368 ? 2.025 -11.586 23.654 1.00 84.69 368 THR A N 1
ATOM 2908 C CA . THR A 1 368 ? 2.133 -10.322 22.912 1.00 84.69 368 THR A CA 1
ATOM 2909 C C . THR A 1 368 ? 3.522 -9.714 23.073 1.00 84.69 368 THR A C 1
ATOM 2911 O O . THR A 1 368 ? 4.143 -9.308 22.091 1.00 84.69 368 THR A O 1
ATOM 2914 N N . LEU A 1 369 ? 4.046 -9.698 24.297 1.00 86.69 369 LEU A N 1
ATOM 2915 C CA . LEU A 1 369 ? 5.342 -9.105 24.591 1.00 86.69 369 LEU A CA 1
ATOM 2916 C C . LEU A 1 369 ? 6.504 -9.908 23.971 1.00 86.69 369 LEU A C 1
ATOM 2918 O O . LEU A 1 369 ? 7.431 -9.316 23.425 1.00 86.69 369 LEU A O 1
ATOM 2922 N N . ILE A 1 370 ? 6.414 -11.243 23.940 1.00 86.88 370 ILE A N 1
ATOM 2923 C CA . ILE A 1 370 ? 7.376 -12.114 23.238 1.00 86.88 370 ILE A CA 1
ATOM 2924 C C . ILE A 1 370 ? 7.364 -11.850 21.724 1.00 86.88 370 ILE A C 1
ATOM 2926 O O . ILE A 1 370 ? 8.432 -11.739 21.114 1.00 86.88 370 ILE A O 1
ATOM 2930 N N . VAL A 1 371 ? 6.178 -11.729 21.114 1.00 85.75 371 VAL A N 1
ATOM 2931 C CA . VAL A 1 371 ? 6.024 -11.444 19.674 1.00 85.75 371 VAL A CA 1
ATOM 2932 C C . VAL A 1 371 ? 6.597 -10.073 19.316 1.00 85.75 371 VAL A C 1
ATOM 2934 O O . VAL A 1 371 ? 7.307 -9.951 18.314 1.00 85.75 371 VAL A O 1
ATOM 2937 N N . ILE A 1 372 ? 6.343 -9.052 20.139 1.00 84.81 372 ILE A N 1
ATOM 2938 C CA . ILE A 1 372 ? 6.910 -7.710 19.956 1.00 84.81 372 ILE A CA 1
ATOM 2939 C C . ILE A 1 372 ? 8.438 -7.765 20.037 1.00 84.81 372 ILE A C 1
ATOM 2941 O O . ILE A 1 372 ? 9.100 -7.312 19.103 1.00 84.81 372 ILE A O 1
ATOM 2945 N N . SER A 1 373 ? 9.010 -8.378 21.078 1.00 85.50 373 SER A N 1
ATOM 2946 C CA . SER A 1 373 ? 10.469 -8.490 21.218 1.00 85.50 373 SER A CA 1
ATOM 2947 C C . SER A 1 373 ? 11.110 -9.251 20.054 1.00 85.50 373 SER A C 1
ATOM 2949 O O . SER A 1 373 ? 12.132 -8.815 19.532 1.00 85.50 373 SER A O 1
ATOM 2951 N N . LYS A 1 374 ? 10.476 -10.328 19.564 1.00 83.88 374 LYS A N 1
ATOM 2952 C CA . LYS A 1 374 ? 10.952 -11.064 18.379 1.00 83.88 374 LYS A CA 1
ATOM 2953 C C . LYS A 1 374 ? 10.886 -10.217 17.103 1.00 83.88 374 LYS A C 1
ATOM 2955 O O . LYS A 1 374 ? 11.777 -10.296 16.258 1.00 83.88 374 LYS A O 1
ATOM 2960 N N . SER A 1 375 ? 9.845 -9.396 16.962 1.00 80.69 375 SER A N 1
ATOM 2961 C CA . SER A 1 375 ? 9.697 -8.480 15.824 1.00 80.69 375 SER A CA 1
ATOM 2962 C C . SER A 1 375 ? 10.789 -7.408 15.840 1.00 80.69 375 SER A C 1
ATOM 2964 O O . SER A 1 375 ? 11.397 -7.138 14.808 1.00 80.69 375 SER A O 1
ATOM 2966 N N . ILE A 1 376 ? 11.093 -6.854 17.018 1.00 81.12 376 ILE A N 1
ATOM 2967 C CA . ILE A 1 376 ? 12.184 -5.894 17.232 1.00 81.12 376 ILE A CA 1
ATOM 2968 C C . ILE A 1 376 ? 13.540 -6.524 16.871 1.00 81.12 376 ILE A C 1
ATOM 2970 O O . ILE A 1 376 ? 14.289 -5.937 16.091 1.00 81.12 376 ILE A O 1
ATOM 2974 N N . ASP A 1 377 ? 13.823 -7.738 17.353 1.00 81.25 377 ASP A N 1
ATOM 2975 C CA . ASP A 1 377 ? 15.063 -8.467 17.042 1.00 81.25 377 ASP A CA 1
ATOM 2976 C C . ASP A 1 377 ? 15.209 -8.769 15.540 1.00 81.25 377 ASP A C 1
ATOM 2978 O O . ASP A 1 377 ? 16.293 -8.620 14.970 1.00 81.25 377 ASP A O 1
ATOM 2982 N N . THR A 1 378 ? 14.112 -9.137 14.872 1.00 79.00 378 THR A N 1
ATOM 2983 C CA . THR A 1 378 ? 14.105 -9.398 13.423 1.00 79.00 378 THR A CA 1
ATOM 2984 C C . THR A 1 378 ? 14.416 -8.125 12.633 1.00 79.00 378 THR A C 1
ATOM 2986 O O . THR A 1 378 ? 15.145 -8.169 11.645 1.00 79.00 378 THR A O 1
ATOM 2989 N N . VAL A 1 379 ? 13.891 -6.978 13.072 1.00 78.12 379 VAL A N 1
ATOM 2990 C CA . VAL A 1 379 ? 14.093 -5.684 12.404 1.00 78.12 379 VAL A CA 1
ATOM 2991 C C . VAL A 1 379 ? 15.499 -5.122 12.639 1.00 78.12 379 VAL A C 1
ATOM 2993 O O . VAL A 1 379 ? 16.089 -4.578 11.708 1.00 78.12 379 VAL A O 1
ATOM 2996 N N . LEU A 1 380 ? 16.042 -5.235 13.855 1.00 76.62 380 LEU A N 1
ATOM 2997 C CA . LEU A 1 380 ? 17.335 -4.640 14.226 1.00 76.62 380 LEU A CA 1
ATOM 2998 C C . LEU A 1 380 ? 18.533 -5.529 13.886 1.00 76.62 380 LEU A C 1
ATOM 3000 O O . LEU A 1 380 ? 19.529 -5.048 13.351 1.00 76.62 380 LEU A O 1
ATOM 3004 N N . THR A 1 381 ? 18.451 -6.813 14.226 1.00 71.50 381 THR A N 1
ATOM 3005 C CA . THR A 1 381 ? 19.583 -7.755 14.186 1.00 71.50 381 THR A CA 1
ATOM 3006 C C . THR A 1 381 ? 19.504 -8.746 13.030 1.00 71.50 381 THR A C 1
ATOM 3008 O O . THR A 1 381 ? 20.478 -9.450 12.771 1.00 71.50 381 THR A O 1
ATOM 3011 N N . ASN A 1 382 ? 18.378 -8.784 12.303 1.00 73.62 382 ASN A N 1
ATOM 3012 C CA . ASN A 1 382 ? 18.143 -9.684 11.167 1.00 73.62 382 ASN A CA 1
ATOM 3013 C C . ASN A 1 382 ? 18.389 -11.173 11.514 1.00 73.62 382 ASN A C 1
ATOM 3015 O O . ASN A 1 382 ? 18.761 -11.969 10.651 1.00 73.62 382 ASN A O 1
ATOM 3019 N N . SER A 1 383 ? 18.205 -11.535 12.789 1.00 69.44 383 SER A N 1
ATOM 3020 C CA . SER A 1 383 ? 18.362 -12.880 13.346 1.00 69.44 383 SER A CA 1
ATOM 3021 C C . SER A 1 383 ? 17.048 -13.350 13.972 1.00 69.44 383 SER A C 1
ATOM 3023 O O . SER A 1 383 ? 16.284 -12.555 14.517 1.00 69.44 383 SER A O 1
ATOM 3025 N N . GLU A 1 384 ? 16.775 -14.658 13.913 1.00 62.28 384 GLU A N 1
ATOM 3026 C CA . GLU A 1 384 ? 15.574 -15.235 14.542 1.00 62.28 384 GLU A CA 1
ATOM 3027 C C . GLU A 1 384 ? 15.692 -15.365 16.068 1.00 62.28 384 GLU A C 1
ATOM 3029 O O . GLU A 1 384 ? 14.678 -15.451 16.763 1.00 62.28 384 GLU A O 1
ATOM 3034 N N . ILE A 1 385 ? 16.927 -15.370 16.578 1.00 68.31 385 ILE A N 1
ATOM 3035 C CA . ILE A 1 385 ? 17.262 -15.393 18.001 1.00 68.31 385 ILE A CA 1
ATOM 3036 C C . ILE A 1 385 ? 18.012 -14.095 18.286 1.00 68.31 385 ILE A C 1
ATOM 3038 O O . ILE A 1 385 ? 19.139 -13.911 17.819 1.00 68.31 385 ILE A O 1
ATOM 3042 N N . GLY A 1 386 ? 17.370 -13.176 19.000 1.00 74.38 386 GLY A N 1
ATOM 3043 C CA . GLY A 1 386 ? 17.967 -11.903 19.389 1.00 74.38 386 GLY A CA 1
ATOM 3044 C C . GLY A 1 386 ? 17.993 -11.711 20.901 1.00 74.38 386 GLY A C 1
ATOM 3045 O O . GLY A 1 386 ? 17.312 -12.399 21.669 1.00 74.38 386 GLY A O 1
ATOM 3046 N N . TYR A 1 387 ? 18.853 -10.792 21.338 1.00 82.56 387 TYR A N 1
ATOM 3047 C CA . TYR A 1 387 ? 19.098 -10.541 22.755 1.00 82.56 387 TYR A CA 1
ATOM 3048 C C . TYR A 1 387 ? 17.864 -9.962 23.459 1.00 82.56 387 TYR A C 1
ATOM 3050 O O . TYR A 1 387 ? 17.655 -10.262 24.637 1.00 82.56 387 TYR A O 1
ATOM 3058 N N . PHE A 1 388 ? 17.012 -9.194 22.763 1.00 81.75 388 PHE A N 1
ATOM 3059 C CA . PHE A 1 388 ? 15.811 -8.626 23.379 1.00 81.75 388 PHE A CA 1
ATOM 3060 C C . PHE A 1 388 ? 14.813 -9.713 23.761 1.00 81.75 388 PHE A C 1
ATOM 3062 O O . PHE A 1 388 ? 14.282 -9.685 24.874 1.00 81.75 388 PHE A O 1
ATOM 3069 N N . ASN A 1 389 ? 14.576 -10.694 22.889 1.00 85.06 389 ASN A N 1
ATOM 3070 C CA . ASN A 1 389 ? 13.686 -11.812 23.176 1.00 85.06 389 ASN A CA 1
ATOM 3071 C C . ASN A 1 389 ? 14.177 -12.652 24.368 1.00 85.06 389 ASN A C 1
ATOM 3073 O O . ASN A 1 389 ? 13.374 -13.004 25.235 1.00 85.06 389 ASN A O 1
ATOM 3077 N N . ILE A 1 390 ? 15.487 -12.899 24.466 1.00 85.50 390 ILE A N 1
ATOM 3078 C CA . ILE A 1 390 ? 16.088 -13.634 25.592 1.00 85.50 390 ILE A CA 1
ATOM 3079 C C . ILE A 1 390 ? 15.881 -12.874 26.908 1.00 85.50 390 ILE A C 1
ATOM 3081 O O . ILE A 1 390 ? 15.353 -13.439 27.866 1.00 85.50 390 ILE A O 1
ATOM 3085 N N . ILE A 1 391 ? 16.239 -11.587 26.952 1.00 87.50 391 ILE A N 1
ATOM 3086 C CA . ILE A 1 391 ? 16.082 -10.745 28.152 1.00 87.50 391 ILE A CA 1
ATOM 3087 C C . ILE A 1 391 ? 14.611 -10.686 28.577 1.00 87.50 391 ILE A C 1
ATOM 3089 O O . ILE A 1 391 ? 14.282 -10.880 29.747 1.00 87.50 391 ILE A O 1
ATOM 3093 N N . THR A 1 392 ? 13.721 -10.476 27.609 1.00 86.69 392 THR A N 1
ATOM 3094 C CA . THR A 1 392 ? 12.272 -10.438 27.824 1.00 86.69 392 THR A CA 1
ATOM 3095 C C . THR A 1 392 ? 11.759 -11.734 28.456 1.00 86.69 392 THR A C 1
ATOM 3097 O O . THR A 1 392 ? 11.016 -11.705 29.438 1.00 86.69 392 THR A O 1
ATOM 3100 N N . THR A 1 393 ? 12.188 -12.878 27.922 1.00 87.50 393 THR A N 1
ATOM 3101 C CA . THR A 1 393 ? 11.791 -14.202 28.415 1.00 87.50 393 THR A CA 1
ATOM 3102 C C . THR A 1 393 ? 12.279 -14.436 29.845 1.00 87.50 393 THR A C 1
ATOM 3104 O O . THR A 1 393 ? 11.519 -14.938 30.673 1.00 87.50 393 THR A O 1
ATOM 3107 N N . LEU A 1 394 ? 13.505 -14.016 30.173 1.00 88.56 394 LEU A N 1
ATOM 3108 C CA . LEU A 1 394 ? 14.067 -14.144 31.522 1.00 88.56 394 LEU A CA 1
ATOM 3109 C C . LEU A 1 394 ? 13.300 -13.314 32.562 1.00 88.56 394 LEU A C 1
ATOM 3111 O O . LEU A 1 394 ? 13.008 -13.823 33.643 1.00 88.56 394 LEU A O 1
ATOM 3115 N N . ILE A 1 395 ? 12.924 -12.073 32.235 1.00 87.94 395 ILE A N 1
ATOM 3116 C CA . ILE A 1 395 ? 12.172 -11.184 33.143 1.00 87.94 395 ILE A CA 1
ATOM 3117 C C . ILE A 1 395 ? 10.789 -11.764 33.482 1.00 87.94 395 ILE A C 1
ATOM 3119 O O . ILE A 1 395 ? 10.298 -11.635 34.602 1.00 87.94 395 ILE A O 1
ATOM 3123 N N . ILE A 1 396 ? 10.145 -12.406 32.509 1.00 89.00 396 ILE A N 1
ATOM 3124 C CA . ILE A 1 396 ? 8.746 -12.846 32.608 1.00 89.00 396 ILE A CA 1
ATOM 3125 C C . ILE A 1 396 ? 8.613 -14.277 33.135 1.00 89.00 396 ILE A C 1
ATOM 3127 O O . ILE A 1 396 ? 7.519 -14.693 33.532 1.00 89.00 396 ILE A O 1
ATOM 3131 N N . PHE A 1 397 ? 9.715 -15.026 33.186 1.00 89.31 397 PHE A N 1
ATOM 3132 C CA . PHE A 1 397 ? 9.730 -16.426 33.594 1.00 89.31 397 PHE A CA 1
ATOM 3133 C C . PHE A 1 397 ? 9.141 -16.644 34.995 1.00 89.31 397 PHE A C 1
ATOM 3135 O O . PHE A 1 397 ? 8.183 -17.401 35.154 1.00 89.31 397 PHE A O 1
ATOM 3142 N N . ILE A 1 398 ? 9.664 -15.944 36.004 1.00 87.94 398 ILE A N 1
ATOM 3143 C CA . ILE A 1 398 ? 9.224 -16.092 37.401 1.00 87.94 398 ILE A CA 1
ATOM 3144 C C . ILE A 1 398 ? 7.750 -15.687 37.603 1.00 87.94 398 ILE A C 1
ATOM 3146 O O . ILE A 1 398 ? 7.008 -16.471 38.197 1.00 87.94 398 ILE A O 1
ATOM 3150 N N . PRO A 1 399 ? 7.256 -14.539 37.097 1.00 87.38 399 PRO A N 1
ATOM 3151 C CA . PRO A 1 399 ? 5.865 -14.161 37.313 1.00 87.38 399 PRO A CA 1
ATOM 3152 C C . PRO A 1 399 ? 4.906 -15.050 36.512 1.00 87.38 399 PRO A C 1
ATOM 3154 O O . PRO A 1 399 ? 3.823 -15.363 37.001 1.00 87.38 399 PRO A O 1
ATOM 3157 N N . SER A 1 400 ? 5.319 -15.569 35.349 1.00 88.12 400 SER A N 1
ATOM 3158 C CA . SER A 1 400 ? 4.541 -16.588 34.624 1.00 88.12 400 SER A CA 1
ATOM 3159 C C . SER A 1 400 ? 4.446 -17.901 35.386 1.00 88.12 400 SER A C 1
ATOM 3161 O O . SER A 1 400 ? 3.373 -18.511 35.431 1.00 88.12 400 SER A O 1
ATOM 3163 N N . LEU A 1 401 ? 5.534 -18.308 36.040 1.00 89.62 401 LEU A N 1
ATOM 3164 C CA . LEU A 1 401 ? 5.527 -19.458 36.930 1.00 89.62 401 LEU A CA 1
ATOM 3165 C C . LEU A 1 401 ? 4.587 -19.216 38.121 1.00 89.62 401 LEU A C 1
ATOM 3167 O O . LEU A 1 401 ? 3.725 -20.052 38.375 1.00 89.62 401 LEU A O 1
ATOM 3171 N N . SER A 1 402 ? 4.678 -18.060 38.789 1.00 88.25 402 SER A N 1
ATOM 3172 C CA . SER A 1 402 ? 3.801 -17.673 39.910 1.00 88.25 402 SER A CA 1
ATOM 3173 C C . SER A 1 402 ? 2.316 -17.696 39.530 1.00 88.25 402 SER A C 1
ATOM 3175 O O . SER A 1 402 ? 1.504 -18.320 40.217 1.00 88.25 402 SER A O 1
ATOM 3177 N N . VAL A 1 403 ? 1.940 -17.072 38.409 1.00 88.38 403 VAL A N 1
ATOM 3178 C CA . VAL A 1 403 ? 0.544 -17.021 37.939 1.00 88.38 403 VAL A CA 1
ATOM 3179 C C . VAL A 1 403 ? 0.025 -18.419 37.588 1.00 88.38 403 VAL A C 1
ATOM 3181 O O . VAL A 1 403 ? -1.095 -18.768 37.961 1.00 88.38 403 VAL A O 1
ATOM 3184 N N . THR A 1 404 ? 0.843 -19.261 36.950 1.00 88.12 404 THR A N 1
ATOM 3185 C CA . THR A 1 404 ? 0.461 -20.650 36.638 1.00 88.12 404 THR A CA 1
ATOM 3186 C C . THR A 1 404 ? 0.313 -21.499 37.903 1.00 88.12 404 THR A C 1
ATOM 3188 O O . THR A 1 404 ? -0.621 -22.293 38.023 1.00 88.12 404 THR A O 1
ATOM 3191 N N . TRP A 1 405 ? 1.182 -21.293 38.889 1.00 90.00 405 TRP A N 1
ATOM 3192 C CA . TRP A 1 405 ? 1.136 -21.977 40.181 1.00 90.00 405 TRP A CA 1
ATOM 3193 C C . TRP A 1 405 ? -0.141 -21.629 40.959 1.00 90.00 405 TRP A C 1
ATOM 3195 O O . TRP A 1 405 ? -0.874 -22.520 41.395 1.00 90.00 405 TRP A O 1
ATOM 3205 N N . ARG A 1 406 ? -0.473 -20.334 41.043 1.00 87.44 406 ARG A N 1
ATOM 3206 C CA . ARG A 1 406 ? -1.723 -19.839 41.648 1.00 87.44 406 ARG A CA 1
ATOM 3207 C C . ARG A 1 406 ? -2.962 -20.265 40.857 1.00 87.44 406 ARG A C 1
ATOM 3209 O O . ARG A 1 406 ? -4.033 -20.444 41.439 1.00 87.44 406 ARG A O 1
ATOM 3216 N N . ARG A 1 407 ? -2.838 -20.479 39.544 1.00 90.62 407 ARG A N 1
ATOM 3217 C CA . ARG A 1 407 ? -3.919 -21.032 38.719 1.00 90.62 407 ARG A CA 1
ATOM 3218 C C . ARG A 1 407 ? -4.203 -22.497 39.052 1.00 90.62 407 ARG A C 1
ATOM 3220 O O . ARG A 1 407 ? -5.364 -22.887 39.125 1.00 90.62 407 ARG A O 1
ATOM 3227 N N . LEU A 1 408 ? -3.170 -23.299 39.313 1.00 89.06 408 LEU A N 1
ATOM 3228 C CA . LEU A 1 408 ? -3.336 -24.687 39.763 1.00 89.06 408 LEU A CA 1
ATOM 3229 C C . LEU A 1 408 ? -3.962 -24.767 41.164 1.00 89.06 408 LEU A C 1
ATOM 3231 O O . LEU A 1 408 ? -4.806 -25.629 41.417 1.00 89.06 408 LEU A O 1
ATOM 3235 N N . HIS A 1 409 ? -3.635 -23.823 42.048 1.00 89.25 409 HIS A N 1
ATOM 3236 C CA . HIS A 1 409 ? -4.294 -23.699 43.351 1.00 89.25 409 HIS A CA 1
ATOM 3237 C C . HIS A 1 409 ? -5.802 -23.429 43.229 1.00 89.25 409 HIS A C 1
ATOM 3239 O O . HIS A 1 409 ? -6.582 -23.901 44.059 1.00 89.25 409 HIS A O 1
ATOM 3245 N N . ASP A 1 410 ? -6.238 -22.729 42.178 1.00 86.56 410 ASP A N 1
ATOM 3246 C CA . ASP A 1 410 ? -7.651 -22.418 41.943 1.00 86.56 410 ASP A CA 1
ATOM 3247 C C . ASP A 1 410 ? -8.510 -23.654 41.621 1.00 86.56 410 ASP A C 1
ATOM 3249 O O . ASP A 1 410 ? -9.690 -23.702 41.963 1.00 86.56 410 ASP A O 1
ATOM 3253 N N . ILE A 1 411 ? -7.908 -24.694 41.038 1.00 87.38 411 ILE A N 1
ATOM 3254 C CA . ILE A 1 411 ? -8.541 -26.005 40.794 1.00 87.38 411 ILE A CA 1
ATOM 3255 C C . ILE A 1 411 ? -8.232 -27.023 41.904 1.00 87.38 411 ILE A C 1
ATOM 3257 O O . ILE A 1 411 ? -8.363 -28.233 41.712 1.00 87.38 411 ILE A O 1
ATOM 3261 N N . ASN A 1 412 ? -7.786 -26.544 43.070 1.00 85.88 412 ASN A N 1
ATOM 3262 C CA . ASN A 1 412 ? -7.404 -27.357 44.221 1.00 85.88 412 ASN A CA 1
ATOM 3263 C C . ASN A 1 412 ? -6.278 -28.372 43.925 1.00 85.88 412 ASN A C 1
ATOM 3265 O O . ASN A 1 412 ? -6.215 -29.444 44.531 1.00 85.88 412 ASN A O 1
ATOM 3269 N N . ARG A 1 413 ? -5.342 -28.051 43.025 1.00 86.94 413 ARG A N 1
ATOM 3270 C CA . ARG A 1 413 ? -4.122 -28.839 42.755 1.00 86.94 413 ARG A CA 1
ATOM 3271 C C . ARG A 1 413 ? -2.907 -28.124 43.344 1.00 86.94 413 ARG A C 1
ATOM 3273 O O . ARG A 1 413 ? -2.900 -26.908 43.436 1.00 86.94 413 ARG A O 1
ATOM 3280 N N . SER A 1 414 ? -1.883 -28.864 43.766 1.00 88.50 414 SER A N 1
ATOM 3281 C CA . SER A 1 414 ? -0.610 -28.247 44.167 1.00 88.50 414 SER A CA 1
ATOM 3282 C C . SER A 1 414 ? 0.129 -27.740 42.928 1.00 88.50 414 SER A C 1
ATOM 3284 O O . SER A 1 414 ? 0.101 -28.400 41.889 1.00 88.50 414 SER A O 1
ATOM 3286 N N . GLY A 1 415 ? 0.837 -26.613 43.012 1.00 81.69 415 GLY A N 1
ATOM 3287 C CA . GLY A 1 415 ? 1.598 -26.139 41.849 1.00 81.69 415 GLY A CA 1
ATOM 3288 C C . GLY A 1 415 ? 2.820 -26.986 41.482 1.00 81.69 415 GLY A C 1
ATOM 3289 O O . GLY A 1 415 ? 3.338 -26.833 40.385 1.00 81.69 415 GLY A O 1
ATOM 3290 N N . ALA A 1 416 ? 3.206 -27.969 42.308 1.00 83.19 416 ALA A N 1
ATOM 3291 C CA . ALA A 1 416 ? 4.166 -29.012 41.924 1.00 83.19 416 ALA A CA 1
ATOM 3292 C C . ALA A 1 416 ? 3.724 -29.793 40.670 1.00 83.19 416 ALA A C 1
ATOM 3294 O O . ALA A 1 416 ? 4.557 -30.316 39.934 1.00 83.19 416 ALA A O 1
ATOM 3295 N N . TRP A 1 417 ? 2.421 -29.820 40.372 1.00 85.94 417 TRP A N 1
ATOM 3296 C CA . TRP A 1 417 ? 1.912 -30.376 39.123 1.00 85.94 417 TRP A CA 1
ATOM 3297 C C . TRP A 1 417 ? 2.393 -29.626 37.877 1.00 85.94 417 TRP A C 1
ATOM 3299 O O . TRP A 1 417 ? 2.322 -30.193 36.799 1.00 85.94 417 TRP A O 1
ATOM 3309 N N . TYR A 1 418 ? 2.936 -28.412 37.985 1.00 84.25 418 TYR A N 1
ATOM 3310 C CA . TYR A 1 418 ? 3.548 -27.706 36.856 1.00 84.25 418 TYR A CA 1
ATOM 3311 C C . TYR A 1 418 ? 4.700 -28.495 36.205 1.00 84.25 418 TYR A C 1
ATOM 3313 O O . TYR A 1 418 ? 4.887 -28.432 34.992 1.00 84.25 418 TYR A O 1
ATOM 3321 N N . PHE A 1 419 ? 5.441 -29.302 36.973 1.00 85.06 419 PHE A N 1
ATOM 3322 C CA . PHE A 1 419 ? 6.597 -30.049 36.464 1.00 85.06 419 PHE A CA 1
ATOM 3323 C C . PHE A 1 419 ? 6.242 -31.152 35.456 1.00 85.06 419 PHE A C 1
ATOM 3325 O O . PHE A 1 419 ? 7.120 -31.608 34.724 1.00 85.06 419 PHE A O 1
ATOM 3332 N N . ILE A 1 420 ? 4.967 -31.542 35.331 1.00 86.44 420 ILE A N 1
ATOM 3333 C CA . ILE A 1 420 ? 4.556 -32.492 34.284 1.00 86.44 420 ILE A CA 1
ATOM 3334 C C . ILE A 1 420 ? 4.677 -31.897 32.872 1.00 86.44 420 ILE A C 1
ATOM 3336 O O . ILE A 1 420 ? 4.638 -32.651 31.901 1.00 86.44 420 ILE A O 1
ATOM 3340 N N . LEU A 1 421 ? 4.871 -30.575 32.748 1.00 83.50 421 LEU A N 1
ATOM 3341 C CA . LEU A 1 421 ? 5.112 -29.876 31.481 1.00 83.50 421 LEU A CA 1
ATOM 3342 C C . LEU A 1 421 ? 6.299 -30.457 30.695 1.00 83.50 421 LEU A C 1
ATOM 3344 O O . LEU A 1 421 ? 6.291 -30.405 29.470 1.00 83.50 421 LEU A O 1
ATOM 3348 N N . PHE A 1 422 ? 7.288 -31.050 31.376 1.00 83.50 422 PHE A N 1
ATOM 3349 C CA . PHE A 1 422 ? 8.439 -31.698 30.731 1.00 83.50 422 PHE A CA 1
ATOM 3350 C C . PHE A 1 422 ? 8.083 -32.985 29.971 1.00 83.50 422 PHE A C 1
ATOM 3352 O O . PHE A 1 422 ? 8.928 -33.553 29.283 1.00 83.50 422 PHE A O 1
ATOM 3359 N N . THR A 1 423 ? 6.833 -33.442 30.063 1.00 86.94 423 THR A N 1
ATOM 3360 C CA . THR A 1 423 ? 6.318 -34.582 29.303 1.00 86.94 423 THR A CA 1
ATOM 3361 C C . THR A 1 423 ? 5.339 -34.112 28.229 1.00 86.94 423 THR A C 1
ATOM 3363 O O . THR A 1 423 ? 4.539 -33.202 28.453 1.00 86.94 423 THR A O 1
ATOM 3366 N N . ILE A 1 424 ? 5.350 -34.775 27.067 1.00 78.69 424 ILE A N 1
ATOM 3367 C CA . ILE A 1 424 ? 4.448 -34.450 25.948 1.00 78.69 424 ILE A CA 1
ATOM 3368 C C . ILE A 1 424 ? 2.980 -34.518 26.408 1.00 78.69 424 ILE A C 1
ATOM 3370 O O . ILE A 1 424 ? 2.219 -33.578 26.192 1.00 78.69 424 ILE A O 1
ATOM 3374 N N . ILE A 1 425 ? 2.604 -35.581 27.130 1.00 84.31 425 ILE A N 1
ATOM 3375 C CA . ILE A 1 425 ? 1.241 -35.785 27.651 1.00 84.31 425 ILE A CA 1
ATOM 3376 C C . ILE A 1 425 ? 0.896 -34.759 28.744 1.00 84.31 425 ILE A C 1
ATOM 3378 O O . ILE A 1 425 ? -0.219 -34.237 28.783 1.00 84.31 425 ILE A O 1
ATOM 3382 N N . GLY A 1 426 ? 1.847 -34.433 29.623 1.00 82.44 426 GLY A N 1
ATOM 3383 C CA . GLY A 1 426 ? 1.618 -33.507 30.730 1.00 82.44 426 GLY A CA 1
ATOM 3384 C C . GLY A 1 426 ? 1.394 -32.060 30.289 1.00 82.44 426 GLY A C 1
ATOM 3385 O O . GLY A 1 426 ? 0.619 -31.357 30.935 1.00 82.44 426 GLY A O 1
ATOM 3386 N N . SER A 1 427 ? 1.974 -31.626 29.165 1.00 80.06 427 SER A N 1
ATOM 3387 C CA . SER A 1 427 ? 1.701 -30.297 28.592 1.00 80.06 427 SER A CA 1
ATOM 3388 C C . SER A 1 427 ? 0.228 -30.115 28.189 1.00 80.06 427 SER A C 1
ATOM 3390 O O . SER A 1 427 ? -0.390 -29.101 28.522 1.00 80.06 427 SER A O 1
ATOM 3392 N N . VAL A 1 428 ? -0.370 -31.135 27.564 1.00 82.94 428 VAL A N 1
ATOM 3393 C CA . VAL A 1 428 ? -1.792 -31.149 27.186 1.00 82.94 428 VAL A CA 1
ATOM 3394 C C . VAL A 1 428 ? -2.674 -31.173 28.432 1.00 82.94 428 VAL A C 1
ATOM 3396 O O . VAL A 1 428 ? -3.646 -30.426 28.523 1.00 82.94 428 VAL A O 1
ATOM 3399 N N . LEU A 1 429 ? -2.311 -31.986 29.425 1.00 85.75 429 LEU A N 1
ATOM 3400 C CA . LEU A 1 429 ? -3.049 -32.097 30.681 1.00 85.75 429 LEU A CA 1
ATOM 3401 C C . LEU A 1 429 ? -3.060 -30.773 31.468 1.00 85.75 429 LEU A C 1
ATOM 3403 O O . LEU A 1 429 ? -4.106 -30.360 31.967 1.00 85.75 429 LEU A O 1
ATOM 3407 N N . LEU A 1 430 ? -1.919 -30.078 31.534 1.00 86.00 430 LEU A N 1
ATOM 3408 C CA . LEU A 1 430 ? -1.812 -28.751 32.148 1.00 86.00 430 LEU A CA 1
ATOM 3409 C C . LEU A 1 430 ? -2.677 -27.720 31.428 1.00 86.00 430 LEU A C 1
ATOM 3411 O O . LEU A 1 430 ? -3.347 -26.932 32.090 1.00 86.00 430 LEU A O 1
ATOM 3415 N N . LEU A 1 431 ? -2.703 -27.742 30.095 1.00 85.19 431 LEU A N 1
ATOM 3416 C CA . LEU A 1 431 ? -3.549 -26.847 29.308 1.00 85.19 431 LEU A CA 1
ATOM 3417 C C . LEU A 1 431 ? -5.039 -27.103 29.568 1.00 85.19 431 LEU A C 1
ATOM 3419 O O . LEU A 1 431 ? -5.812 -26.165 29.753 1.00 85.19 431 LEU A O 1
ATOM 3423 N N . VAL A 1 432 ? -5.450 -28.370 29.655 1.00 86.50 432 VAL A N 1
ATOM 3424 C CA . VAL A 1 432 ? -6.824 -28.720 30.042 1.00 86.50 432 VAL A CA 1
ATOM 3425 C C . VAL A 1 432 ? -7.133 -28.182 31.441 1.00 86.50 432 VAL A C 1
ATOM 3427 O O . VAL A 1 432 ? -8.161 -27.541 31.646 1.00 86.50 432 VAL A O 1
ATOM 3430 N N . TRP A 1 433 ? -6.229 -28.367 32.401 1.00 87.38 433 TRP A N 1
ATOM 3431 C CA . TRP A 1 433 ? -6.401 -27.892 33.774 1.00 87.38 433 TRP A CA 1
ATOM 3432 C C . TRP A 1 433 ? -6.476 -26.372 33.907 1.00 87.38 433 TRP A C 1
ATOM 3434 O O . TRP A 1 433 ? -7.283 -25.873 34.692 1.00 87.38 433 TRP A O 1
ATOM 3444 N N . THR A 1 434 ? -5.713 -25.615 33.123 1.00 86.12 434 THR A N 1
ATOM 3445 C CA . THR A 1 434 ? -5.794 -24.148 33.138 1.00 86.12 434 THR A CA 1
ATOM 3446 C C . THR A 1 434 ? -7.097 -23.627 32.517 1.00 86.12 434 THR A C 1
ATOM 3448 O O . THR A 1 434 ? -7.551 -22.538 32.891 1.00 86.12 434 THR A O 1
ATOM 3451 N N . CYS A 1 435 ? -7.763 -24.414 31.664 1.00 86.50 435 CYS A N 1
ATOM 3452 C CA . CYS A 1 435 ? -9.080 -24.110 31.089 1.00 86.50 435 CYS A CA 1
ATOM 3453 C C . CYS A 1 435 ? -10.273 -24.384 32.029 1.00 86.50 435 CYS A C 1
ATOM 3455 O O . CYS A 1 435 ? -11.311 -23.732 31.887 1.00 86.50 435 CYS A O 1
ATOM 3457 N N . ILE A 1 436 ? -10.151 -25.310 32.987 1.00 87.25 436 ILE A N 1
ATOM 3458 C CA . ILE A 1 436 ? -11.260 -25.744 33.864 1.00 87.25 436 ILE A CA 1
ATOM 3459 C C . ILE A 1 436 ? -11.696 -24.632 34.830 1.00 87.25 436 ILE A C 1
ATOM 3461 O O . ILE A 1 436 ? -10.879 -23.865 35.330 1.00 87.25 436 ILE A O 1
ATOM 3465 N N . LYS A 1 437 ? -12.994 -24.528 35.137 1.00 83.44 437 LYS A N 1
ATOM 3466 C CA . LYS A 1 437 ? -13.499 -23.553 36.120 1.00 83.44 437 LYS A CA 1
ATOM 3467 C C . LYS A 1 437 ? -12.921 -23.825 37.522 1.00 83.44 437 LYS A C 1
ATOM 3469 O O . LYS A 1 437 ? -12.827 -24.973 37.941 1.00 83.44 437 LYS A O 1
ATOM 3474 N N . GLY A 1 438 ? -12.544 -22.761 38.233 1.00 79.88 438 GLY A N 1
ATOM 3475 C CA . GLY A 1 438 ? -12.049 -22.843 39.610 1.00 79.88 438 GLY A CA 1
ATOM 3476 C C . GLY A 1 438 ? -13.073 -23.403 40.596 1.00 79.88 438 GLY A C 1
ATOM 3477 O O . GLY A 1 438 ? -14.277 -23.408 40.324 1.00 79.88 438 GLY A O 1
ATOM 3478 N N . THR A 1 439 ? -12.601 -23.859 41.756 1.00 82.38 439 THR A N 1
ATOM 3479 C CA . THR A 1 439 ? -13.471 -24.345 42.837 1.00 82.38 439 THR A CA 1
ATOM 3480 C C . THR A 1 439 ? -14.258 -23.192 43.465 1.00 82.38 439 THR A C 1
ATOM 3482 O O . THR A 1 439 ? -13.654 -22.206 43.872 1.00 82.38 439 THR A O 1
ATOM 3485 N N . SER A 1 440 ? -15.581 -23.300 43.588 1.00 77.44 440 SER A N 1
ATOM 3486 C CA . SER A 1 440 ? -16.394 -22.273 44.255 1.00 77.44 440 SER A CA 1
ATOM 3487 C C . SER A 1 440 ? -16.190 -22.286 45.773 1.00 77.44 440 SER A C 1
ATOM 3489 O O . SER A 1 440 ? -16.203 -23.360 46.375 1.00 77.44 440 SER A O 1
ATOM 3491 N N . GLY A 1 441 ? -16.062 -21.110 46.391 1.00 76.56 441 GLY A N 1
ATOM 3492 C CA . GLY A 1 441 ? -15.857 -20.970 47.841 1.00 76.56 441 GLY A CA 1
ATOM 3493 C C . GLY A 1 441 ? -14.392 -21.088 48.284 1.00 76.56 441 GLY A C 1
ATOM 3494 O O . GLY A 1 441 ? -13.467 -21.112 47.466 1.00 76.56 441 GLY A O 1
ATOM 3495 N N . THR A 1 442 ? -14.158 -21.116 49.599 1.00 78.75 442 THR A N 1
ATOM 3496 C CA . THR A 1 442 ? -12.813 -21.243 50.180 1.00 78.75 442 THR A CA 1
ATOM 3497 C C . THR A 1 442 ? -12.245 -22.637 49.915 1.00 78.75 442 THR A C 1
ATOM 3499 O O . THR A 1 442 ? -12.903 -23.651 50.135 1.00 78.75 442 THR A O 1
ATOM 3502 N N . ASN A 1 443 ? -11.003 -22.702 49.435 1.00 83.44 443 ASN A N 1
ATOM 3503 C CA . ASN A 1 443 ? -10.263 -23.956 49.301 1.00 83.44 443 ASN A CA 1
ATOM 3504 C C . ASN A 1 443 ? -8.981 -23.909 50.153 1.00 83.44 443 ASN A C 1
ATOM 3506 O O . ASN A 1 443 ? -8.679 -22.892 50.778 1.00 83.44 443 ASN A O 1
ATOM 3510 N N . ARG A 1 444 ? -8.198 -24.998 50.168 1.00 83.94 444 ARG A N 1
ATOM 3511 C CA . ARG A 1 444 ? -6.963 -25.118 50.976 1.00 83.94 444 ARG A CA 1
ATOM 3512 C C . ARG A 1 444 ? -5.884 -24.063 50.687 1.00 83.94 444 ARG A C 1
ATOM 3514 O O . ARG A 1 444 ? -4.929 -23.960 51.444 1.00 83.94 444 ARG A O 1
ATOM 3521 N N . PHE A 1 445 ? -6.008 -23.324 49.588 1.00 81.69 445 PHE A N 1
ATOM 3522 C CA . PHE A 1 445 ? -5.051 -22.315 49.139 1.00 81.69 445 PHE A CA 1
ATOM 3523 C C . PHE A 1 445 ? -5.598 -20.882 49.220 1.00 81.69 445 PHE A C 1
ATOM 3525 O O . PHE A 1 445 ? -4.877 -19.949 48.869 1.00 81.69 445 PHE A O 1
ATOM 3532 N N . GLY A 1 446 ? -6.844 -20.687 49.672 1.00 81.81 446 GLY A N 1
ATOM 3533 C CA . GLY A 1 446 ? -7.415 -19.364 49.928 1.00 81.81 446 GLY A CA 1
ATOM 3534 C C . GLY A 1 446 ? -8.891 -19.197 49.534 1.00 81.81 446 GLY A C 1
ATOM 3535 O O . GLY A 1 446 ? -9.525 -20.127 49.013 1.00 81.81 446 GLY A O 1
ATOM 3536 N N . PRO A 1 447 ? -9.453 -17.999 49.785 1.00 81.56 447 PRO A N 1
ATOM 3537 C CA . PRO A 1 447 ? -10.818 -17.646 49.400 1.00 81.56 447 PRO A CA 1
ATOM 3538 C C . PRO A 1 447 ? -10.996 -17.616 47.880 1.00 81.56 447 PRO A C 1
ATOM 3540 O O . PRO A 1 447 ? -10.029 -17.497 47.130 1.00 81.56 447 PRO A O 1
ATOM 3543 N N . ASP A 1 448 ? -12.243 -17.756 47.432 1.00 79.44 448 ASP A N 1
ATOM 3544 C CA . ASP A 1 448 ? -12.588 -17.700 46.013 1.00 79.44 448 ASP A CA 1
ATOM 3545 C C . ASP A 1 448 ? -12.218 -16.319 45.439 1.00 79.44 448 ASP A C 1
ATOM 3547 O O . ASP A 1 448 ? -12.741 -15.308 45.919 1.00 79.44 448 ASP A O 1
ATOM 3551 N N . PRO A 1 449 ? -11.331 -16.243 44.429 1.00 74.12 449 PRO A N 1
ATOM 3552 C CA . PRO A 1 449 ? -10.913 -14.973 43.843 1.00 74.12 449 PRO A CA 1
ATOM 3553 C C . PRO A 1 449 ? -12.066 -14.207 43.170 1.00 74.12 449 PRO A C 1
ATOM 3555 O O . PRO A 1 449 ? -11.907 -13.022 42.891 1.00 74.12 449 PRO A O 1
ATOM 3558 N N . LEU A 1 450 ? -13.213 -14.855 42.927 1.00 71.81 450 LEU A N 1
ATOM 3559 C CA . LEU A 1 450 ? -14.422 -14.246 42.364 1.00 71.81 450 LEU A CA 1
ATOM 3560 C C . LEU A 1 450 ? -15.506 -13.937 43.418 1.00 71.81 450 LEU A C 1
ATOM 3562 O O . LEU A 1 450 ? -16.557 -13.412 43.055 1.00 71.81 450 LEU A O 1
ATOM 3566 N N . ALA A 1 451 ? -15.289 -14.231 44.709 1.00 59.34 451 ALA A N 1
ATOM 3567 C CA . ALA A 1 451 ? -16.303 -14.012 45.752 1.00 59.34 451 ALA A CA 1
ATOM 3568 C C . ALA A 1 451 ? -16.694 -12.535 45.933 1.00 59.34 451 ALA A C 1
ATOM 3570 O O . ALA A 1 451 ? -17.855 -12.251 46.208 1.00 59.34 451 ALA A O 1
ATOM 3571 N N . ASN A 1 452 ? -15.758 -11.602 45.730 1.00 51.16 452 ASN A N 1
ATOM 3572 C CA . ASN A 1 452 ? -16.003 -10.166 45.910 1.00 51.16 452 ASN A CA 1
ATOM 3573 C C . ASN A 1 452 ? -16.601 -9.471 44.669 1.00 51.16 452 ASN A C 1
ATOM 3575 O O . ASN A 1 452 ? -17.027 -8.326 44.778 1.00 51.16 452 ASN A O 1
ATOM 3579 N N . ASP A 1 453 ? -16.645 -10.126 43.502 1.00 51.00 453 ASP A N 1
ATOM 3580 C CA . ASP A 1 453 ? -17.192 -9.524 42.270 1.00 51.00 453 ASP A CA 1
ATOM 3581 C C . ASP A 1 453 ? -18.732 -9.633 42.185 1.00 51.00 453 ASP A C 1
ATOM 3583 O O . ASP A 1 453 ? -19.347 -8.960 41.362 1.00 51.00 453 ASP A O 1
ATOM 3587 N N . ASN A 1 454 ? -19.369 -10.441 43.045 1.00 40.25 454 ASN A N 1
ATOM 3588 C CA . ASN A 1 454 ? -20.829 -10.626 43.080 1.00 40.25 454 ASN A CA 1
ATOM 3589 C C . ASN A 1 454 ? -21.568 -9.695 44.064 1.00 40.25 454 ASN A C 1
ATOM 3591 O O . ASN A 1 454 ? -22.794 -9.739 44.101 1.00 40.25 454 ASN A O 1
ATOM 3595 N N . ASP A 1 455 ? -20.854 -8.873 44.842 1.00 33.00 455 ASP A N 1
ATOM 3596 C CA . ASP A 1 455 ? -21.431 -8.018 45.900 1.00 33.00 455 ASP A CA 1
ATOM 3597 C C . ASP A 1 455 ? -21.481 -6.520 45.515 1.00 33.00 455 ASP A C 1
ATOM 3599 O O . ASP A 1 455 ? -21.801 -5.655 46.331 1.00 33.00 455 ASP A O 1
ATOM 3603 N N . SER A 1 456 ? -21.175 -6.179 44.253 1.00 34.22 456 SER A N 1
ATOM 3604 C CA . SER A 1 456 ? -21.341 -4.818 43.733 1.00 34.22 456 SER A CA 1
ATOM 3605 C C . SER A 1 456 ? -22.808 -4.559 43.367 1.00 34.22 456 SER A C 1
ATOM 3607 O O . SER A 1 456 ? -23.311 -4.926 42.309 1.00 34.22 456 SER A O 1
ATOM 3609 N N . THR A 1 457 ? -23.518 -3.901 44.276 1.00 32.72 457 THR A N 1
ATOM 3610 C CA . THR A 1 457 ? -24.895 -3.406 44.131 1.00 32.72 457 THR A CA 1
ATOM 3611 C C . THR A 1 457 ? -24.998 -2.191 43.191 1.00 32.72 457 THR A C 1
ATOM 3613 O O . THR A 1 457 ? -25.632 -1.192 43.524 1.00 32.72 457 THR A O 1
ATOM 3616 N N . ASP A 1 458 ? -24.403 -2.260 41.996 1.00 36.44 458 ASP A N 1
ATOM 3617 C CA . ASP A 1 458 ? -24.684 -1.307 40.913 1.00 36.44 458 ASP A CA 1
ATOM 3618 C C . ASP A 1 458 ? -25.733 -1.917 39.959 1.00 36.44 458 ASP A C 1
ATOM 3620 O O . ASP A 1 458 ? -25.420 -2.853 39.217 1.00 36.44 458 ASP A O 1
ATOM 3624 N N . PRO A 1 459 ? -26.985 -1.416 39.935 1.00 36.41 459 PRO A N 1
ATOM 3625 C CA . PRO A 1 459 ? -28.048 -1.954 39.083 1.00 36.41 459 PRO A CA 1
ATOM 3626 C C . PRO A 1 459 ? -27.767 -1.829 37.571 1.00 36.41 459 PRO A C 1
ATOM 3628 O O . PRO A 1 459 ? -28.537 -2.362 36.766 1.00 36.41 459 PRO A O 1
ATOM 3631 N N . HIS A 1 460 ? -26.678 -1.166 37.161 1.00 37.97 460 HIS A N 1
ATOM 3632 C CA . HIS A 1 460 ? -26.252 -1.068 35.764 1.00 37.97 460 HIS A CA 1
ATOM 3633 C C . HIS A 1 460 ? -25.163 -2.066 35.341 1.00 37.97 460 HIS A C 1
ATOM 3635 O O . HIS A 1 460 ? -24.918 -2.202 34.138 1.00 37.97 460 HIS A O 1
ATOM 3641 N N . ILE A 1 461 ? -24.572 -2.822 36.269 1.00 39.88 461 ILE A N 1
ATOM 3642 C CA . ILE A 1 461 ? -23.549 -3.830 35.966 1.00 39.88 461 ILE A CA 1
ATOM 3643 C C . ILE A 1 461 ? -24.173 -5.216 36.137 1.00 39.88 461 ILE A C 1
ATOM 3645 O O . ILE A 1 461 ? -24.270 -5.764 37.231 1.00 39.88 461 ILE A O 1
ATOM 3649 N N . LYS A 1 462 ? -24.641 -5.808 35.031 1.00 32.47 462 LYS A N 1
ATOM 3650 C CA . LYS A 1 462 ? -25.065 -7.217 35.038 1.00 32.47 462 LYS A CA 1
ATOM 3651 C C . LYS A 1 462 ? -23.866 -8.104 35.409 1.00 32.47 462 LYS A C 1
ATOM 3653 O O . LYS A 1 462 ? -22.779 -7.871 34.882 1.00 32.47 462 LYS A O 1
ATOM 3658 N N . PRO A 1 463 ? -24.052 -9.160 36.223 1.00 33.16 463 PRO A N 1
ATOM 3659 C CA . PRO A 1 463 ? -22.961 -10.033 36.638 1.00 33.16 463 PRO A CA 1
ATOM 3660 C C . PRO A 1 463 ? -22.264 -10.648 35.417 1.00 33.16 463 PRO A C 1
ATOM 3662 O O . PRO A 1 463 ? -22.876 -11.350 34.603 1.00 33.16 463 PRO A O 1
ATOM 3665 N N . HIS A 1 464 ? -20.967 -10.362 35.290 1.00 42.44 464 HIS A N 1
ATOM 3666 C CA . HIS A 1 464 ? -20.080 -10.750 34.190 1.00 42.44 464 HIS A CA 1
ATOM 3667 C C . HIS A 1 464 ? -19.707 -12.245 34.235 1.00 42.44 464 HIS A C 1
ATOM 3669 O O . HIS A 1 464 ? -18.539 -12.621 34.257 1.00 42.44 464 HIS A O 1
ATOM 3675 N N . ALA A 1 465 ? -20.708 -13.129 34.227 1.00 37.25 465 ALA A N 1
ATOM 3676 C CA . ALA A 1 465 ? -20.515 -14.579 34.321 1.00 37.25 465 ALA A CA 1
ATOM 3677 C C . ALA A 1 465 ? -20.968 -15.374 33.079 1.00 37.25 465 ALA A C 1
ATOM 3679 O O . ALA A 1 465 ? -21.021 -16.602 33.141 1.00 37.25 465 ALA A O 1
ATOM 3680 N N . ASN A 1 466 ? -21.283 -14.721 31.951 1.00 35.25 466 ASN A N 1
ATOM 3681 C CA . ASN A 1 466 ? -21.931 -15.399 30.813 1.00 35.25 466 ASN A CA 1
ATOM 3682 C C . ASN A 1 466 ? -21.181 -15.400 29.469 1.00 35.25 466 ASN A C 1
ATOM 3684 O O . ASN A 1 466 ? -21.697 -15.985 28.525 1.00 35.25 466 ASN A O 1
ATOM 3688 N N . ILE A 1 467 ? -19.970 -14.844 29.348 1.00 37.25 467 ILE A N 1
ATOM 3689 C CA . ILE A 1 467 ? -19.256 -14.826 28.046 1.00 37.25 467 ILE A CA 1
ATOM 3690 C C . ILE A 1 467 ? -18.461 -16.129 27.783 1.00 37.25 467 ILE A C 1
ATOM 3692 O O . ILE A 1 467 ? -18.119 -16.426 26.647 1.00 37.25 467 ILE A O 1
ATOM 3696 N N . PHE A 1 468 ? -18.256 -16.976 28.801 1.00 32.19 468 PHE A N 1
ATOM 3697 C CA . PHE A 1 468 ? -17.604 -18.293 28.667 1.00 32.19 468 PHE A CA 1
ATOM 3698 C C . PHE A 1 468 ? -18.521 -19.472 29.049 1.00 32.19 468 PHE A C 1
ATOM 3700 O O . PHE A 1 468 ? -18.044 -20.492 29.548 1.00 32.19 468 PHE A O 1
ATOM 3707 N N . ARG A 1 469 ? -19.841 -19.335 28.851 1.00 28.70 469 ARG A N 1
ATOM 3708 C CA . ARG A 1 469 ? -20.771 -20.479 28.824 1.00 28.70 469 ARG A CA 1
ATOM 3709 C C . ARG A 1 469 ? -20.858 -21.028 27.395 1.00 28.70 469 ARG A C 1
ATOM 3711 O O . ARG A 1 469 ? -21.853 -20.816 26.711 1.00 28.70 469 ARG A O 1
ATOM 3718 N N . ALA A 1 470 ? -19.794 -21.691 26.964 1.00 28.45 470 ALA A N 1
ATOM 3719 C CA . ALA A 1 470 ? -19.785 -22.688 25.897 1.00 28.45 470 ALA A CA 1
ATOM 3720 C C . ALA A 1 470 ? -18.589 -23.609 26.142 1.00 28.45 470 ALA A C 1
ATOM 3722 O O . ALA A 1 470 ? -17.491 -23.060 26.411 1.00 28.45 470 ALA A O 1
#